Protein AF-0000000087533169 (afdb_homodimer)

Sequence (726 aa):
MKNVGFIIKKHLLTGISYMIPLIVASGICIALAQIFGGINVAENEGTLPYFLSQIGGWGMSLVVPLIAGAIAMSISDRPGLAPGLIIGFIANEIGTGFIGGIIGGFLVGYAVIFIKKYIRLPKSMEGLMPIMIIPVLATVICGLLMITLIGQPIAAFQNTTLNWLQSMEGGSNFILGSILGAMASFDFGGPVNKTMSLFADGLLVDGVYGPQAVKFIGSMVPPFGIALSFLFTRYKYTKMERETLKAAVPMGICMITEGVIPIAARDIIRVVASCSLGAAVGGGLSMSLGVGSTVPHGGLLVVPLMIHPLYFLMCLGIGSLVTGVTLSLWKPAIKAEEENMVEEEENDMEPELIDIEFKRGAQMKNVGFIIKKHLLTGISYMIPLIVASGICIALAQIFGGINVAENEGTLPYFLSQIGGWGMSLVVPLIAGAIAMSISDRPGLAPGLIIGFIANEIGTGFIGGIIGGFLVGYAVIFIKKYIRLPKSMEGLMPIMIIPVLATVICGLLMITLIGQPIAAFQNTTLNWLQSMEGGSNFILGSILGAMASFDFGGPVNKTMSLFADGLLVDGVYGPQAVKFIGSMVPPFGIALSFLFTRYKYTKMERETLKAAVPMGICMITEGVIPIAARDIIRVVASCSLGAAVGGGLSMSLGVGSTVPHGGLLVVPLMIHPLYFLMCLGIGSLVTGVTLSLWKPAIKAEEENMVEEEENDMEPELIDIEFKRGAQ

Secondary structure (DSSP, 8-state):
-HHHHHHHHHHHHHHHHHHHHHHHHHHHHHHHHHHHH-TTGGGSTTSHHHHHHHHHHHHHTTHHHHHHHHHHHHHH-GGGHHHHHHHHHHHHHTT-HHHHHHHHHHHHHHHHHHHHHH----GGGTTHIIIIIHHHHHHHHHHHHIIIIIHHHHHHHHHHHHHHHHH--HHHHHHHHHHHHHHHHSSTTSHHHHHHHHHHHHHHHTT--HHHHHHHHHHHHHHHHHHHHHHH-GGGS-HHHHHHHHHHHHHHHTT-GGGGHHHHHHSHHHHHHHHHHHHHHHHHHHHHTT-B-S-S--GGGGGGGSBSHHHHHHHHHHHHHHHHHHHHHHSPPPPHHHHHHHHHHHHH---------------/-HHHHHHHHHHHHHHHHHHHHHHHHHHHHHHHHHHHH-TTGGGSTTSHHHHHHHHHHHHHTTHHHHHHHHHHHHHH-GGGHHHHHHHHHHHHHTT-HHHHHHHHHHHHHHHHHHHHHH----GGGTTHIIIIIHHHHHHHHHHHHIIIIIHHHHHHHHHHHHHHHHH--HHHHHHHHHHHHHHHHHSTTSHHHHHHHHHHHHHHHTT--HHHHHHHHHHHHHHHHHHHHHHH-GGGS-HHHHHHHHHHHHHHHTT-GGGGHHHHHHSHHHHHHHHHHHHHHHHHHHHHTT-B-S-S--GGGGGGGSBSHHHHHHHHHHHHHHHHHHHHHHSPPPPHHHHHHHHHHHHH---------------

InterPro domains:
  IPR003352 Phosphotransferase system, EIIC [PF02378] (15-268)
  IPR006327 Phosphotransferase system, fructose IIC component [TIGR01427] (8-331)
  IPR013014 Phosphotransferase system, EIIC component, type 2 [PS51104] (8-338)
  IPR050864 Bacterial PTS System Sugar Transport Components [PTHR30505] (4-343)

Foldseek 3Di:
DVVVVVLLVVLQVQLCVQLQVLLQQLLLLLLVLCVVCNPVSCVDPPDPSNVSNVSSVVSLLQRLLSSLLSSLCSQANPLLNLLSSLQSNLLVVLQLANVSSSVLSVQLNVQLVVCVVPPDDPPVCVVCSSVPVSSPVSNVVSVCCCNPPVVPVSNVVNVVVVVVLVPDAAPSLLQVQLVLQLQCQQQQPDDSNVVSLSVQVRVLSVPNFLSLLLNLLSLQLLLLLQVLLCVVCVQLDAPVQVVLSVVQNVCSQFSRRCSCVVVCVVPVPQSNVLSSNLSSQLRSQSRNVVKGGSHNGGGNNCLVSIDPSVSSVVSSVSSSNSSSVSSNVPRDGDDPVVNVVVVVVVVPPPVPPPPPPPPPPDD/DVVVVVLLVVLQVQLCVQLQVLLQQLLLLLLVLCVVCNPVSCVDPPDPSNVSNVSSVVSLLQRLLSSLLSSLCSQANPLLNLLSSLQSNLLVVLQLANVSSSVLSVQLNVQLVVCVVPDDDPPVCVVCSSVPVSSPVSNVVSVCCCNPPVVPVSNVVNVVVVVVLVPDAAPSLLQVQLVLQLQCQQQQPDDSNVVSLSVQVRVLSVPNFLSLLLNLLSLQLLLLLQVLLCVVCVQLDAPVQVVLSVVQNVCSQFSRRCSCVVVCVVPVPQSSVLSSNLSSQLRSQSRNVPKGGSHNGGGNNCLVSIDPSVSSVVSSVSSSNSSSVSSNVVRDGDDPVVNVVVVVVVVPPPVPPPPPPPPPDPD

Radius of gyration: 31.09 Å; Cα contacts (8 Å, |Δi|>4): 1393; chains: 2; bounding box: 67×96×57 Å

pLDDT: mean 89.39, std 16.69, range [17.98, 98.81]

Nearest PDB structures (foldseek):
  9br2-assembly1_A  TM=1.717E-01  e=3.813E+00  Homo sapiens

Organism: NCBI:txid342944

Structure (mmCIF, N/CA/C/O backbone):
data_AF-0000000087533169-model_v1
#
loop_
_entity.id
_entity.type
_entity.pdbx_description
1 polymer 'PTS EIIC type-2 domain-containing protein'
#
loop_
_atom_site.group_PDB
_atom_site.id
_atom_site.type_symbol
_atom_site.label_atom_id
_atom_site.label_alt_id
_atom_site.label_comp_id
_atom_site.label_asym_id
_atom_site.label_entity_id
_atom_site.label_seq_id
_atom_site.pdbx_PDB_ins_code
_atom_site.Cartn_x
_atom_site.Cartn_y
_atom_site.Cartn_z
_atom_site.occupancy
_atom_site.B_iso_or_equiv
_atom_site.auth_seq_id
_atom_site.auth_comp_id
_atom_site.auth_asym_id
_atom_site.auth_atom_id
_atom_site.pdbx_PDB_model_num
ATOM 1 N N . MET A 1 1 ? 11.867 -1.819 -30.234 1 41.22 1 MET A N 1
ATOM 2 C CA . MET A 1 1 ? 10.672 -2.535 -29.812 1 41.22 1 MET A CA 1
ATOM 3 C C . MET A 1 1 ? 10.984 -3.494 -28.672 1 41.22 1 MET A C 1
ATOM 5 O O . MET A 1 1 ? 10.188 -3.635 -27.734 1 41.22 1 MET A O 1
ATOM 9 N N . LYS A 1 2 ? 12.328 -4.277 -28.766 1 52.81 2 LYS A N 1
ATOM 10 C CA . LYS A 1 2 ? 12.875 -5.246 -27.828 1 52.81 2 LYS A CA 1
ATOM 11 C C . LYS A 1 2 ? 13.102 -4.613 -26.453 1 52.81 2 LYS A C 1
ATOM 13 O O . LYS A 1 2 ? 12.828 -5.234 -25.422 1 52.81 2 LYS A O 1
ATOM 18 N N . ASN A 1 3 ? 13.195 -3.334 -26.469 1 73.75 3 ASN A N 1
ATOM 19 C CA . ASN A 1 3 ? 13.578 -2.568 -25.281 1 73.75 3 ASN A CA 1
ATOM 20 C C . ASN A 1 3 ? 12.359 -2.162 -24.453 1 73.75 3 ASN A C 1
ATOM 22 O O . ASN A 1 3 ? 12.383 -2.258 -23.234 1 73.75 3 ASN A O 1
ATOM 26 N N . VAL A 1 4 ? 11.25 -2 -25.234 1 77.88 4 VAL A N 1
ATOM 27 C CA . VAL A 1 4 ? 10.031 -1.586 -24.547 1 77.88 4 VAL A CA 1
ATOM 28 C C . VAL A 1 4 ? 9.422 -2.777 -23.812 1 77.88 4 VAL A C 1
ATOM 30 O O . VAL A 1 4 ? 8.969 -2.646 -22.672 1 77.88 4 VAL A O 1
ATOM 33 N N . GLY A 1 5 ? 9.539 -3.9 -24.484 1 81.06 5 GLY A N 1
ATOM 34 C CA . GLY A 1 5 ? 9.016 -5.113 -23.875 1 81.06 5 GLY A CA 1
ATOM 35 C C . GLY A 1 5 ? 9.734 -5.488 -22.594 1 81.06 5 GLY A C 1
ATOM 36 O O . GLY A 1 5 ? 9.102 -5.891 -21.609 1 81.06 5 GLY A O 1
ATOM 37 N N . PHE A 1 6 ? 10.992 -5.277 -22.703 1 82.44 6 PHE A N 1
ATOM 38 C CA . PHE A 1 6 ? 11.812 -5.582 -21.531 1 82.44 6 PHE A CA 1
ATOM 39 C C . PHE A 1 6 ? 11.5 -4.625 -20.391 1 82.44 6 PHE A C 1
ATOM 41 O O . PHE A 1 6 ? 11.422 -5.039 -19.234 1 82.44 6 PHE A O 1
ATOM 48 N N . ILE A 1 7 ? 11.273 -3.445 -20.734 1 88.06 7 ILE A N 1
ATOM 49 C CA . ILE A 1 7 ? 11 -2.422 -19.719 1 88.06 7 ILE A CA 1
ATOM 50 C C . ILE A 1 7 ? 9.633 -2.684 -19.094 1 88.06 7 ILE A C 1
ATOM 52 O O . ILE A 1 7 ? 9.492 -2.607 -17.859 1 88.06 7 ILE A O 1
ATOM 56 N N . ILE A 1 8 ? 8.695 -3.037 -19.844 1 90.88 8 ILE A N 1
ATOM 57 C CA . ILE A 1 8 ? 7.359 -3.344 -19.359 1 90.88 8 ILE A CA 1
ATOM 58 C C . ILE A 1 8 ? 7.41 -4.555 -18.438 1 90.88 8 ILE A C 1
ATOM 60 O O . ILE A 1 8 ? 6.797 -4.559 -17.359 1 90.88 8 ILE A O 1
ATOM 64 N N . LYS A 1 9 ? 8.141 -5.488 -18.891 1 88.44 9 LYS A N 1
ATOM 65 C CA . LYS A 1 9 ? 8.273 -6.707 -18.094 1 88.44 9 LYS A CA 1
ATOM 66 C C . LYS A 1 9 ? 8.891 -6.414 -16.734 1 88.44 9 LYS A C 1
ATOM 68 O O . LYS A 1 9 ? 8.453 -6.969 -15.719 1 88.44 9 LYS A O 1
ATOM 73 N N . LYS A 1 10 ? 9.82 -5.621 -16.734 1 92.12 10 LYS A N 1
ATOM 74 C CA . LYS A 1 10 ? 10.5 -5.277 -15.492 1 92.12 10 LYS A CA 1
ATOM 75 C C . LYS A 1 10 ? 9.531 -4.664 -14.484 1 92.12 10 LYS A C 1
ATOM 77 O O . LYS A 1 10 ? 9.516 -5.051 -13.312 1 92.12 10 LYS A O 1
ATOM 82 N N . HIS A 1 11 ? 8.773 -3.668 -14.914 1 95.19 11 HIS A N 1
ATOM 83 C CA . HIS A 1 11 ? 7.828 -2.99 -14.031 1 95.19 11 HIS A CA 1
ATOM 84 C C . HIS A 1 11 ? 6.719 -3.936 -13.586 1 95.19 11 HIS A C 1
ATOM 86 O O . HIS A 1 11 ? 6.27 -3.869 -12.438 1 95.19 11 HIS A O 1
ATOM 92 N N . LEU A 1 12 ? 6.34 -4.805 -14.461 1 92.5 12 LEU A N 1
ATOM 93 C CA . LEU A 1 12 ? 5.316 -5.793 -14.133 1 92.5 12 LEU A CA 1
ATOM 94 C C . LEU A 1 12 ? 5.828 -6.773 -13.086 1 92.5 12 LEU A C 1
ATOM 96 O O . LEU A 1 12 ? 5.109 -7.117 -12.141 1 92.5 12 LEU A O 1
ATOM 100 N N . LEU A 1 13 ? 7.043 -7.18 -13.273 1 89.56 13 LEU A N 1
ATOM 101 C CA . LEU A 1 13 ? 7.633 -8.125 -12.336 1 89.56 13 LEU A CA 1
ATOM 102 C C . LEU A 1 13 ? 7.785 -7.492 -10.953 1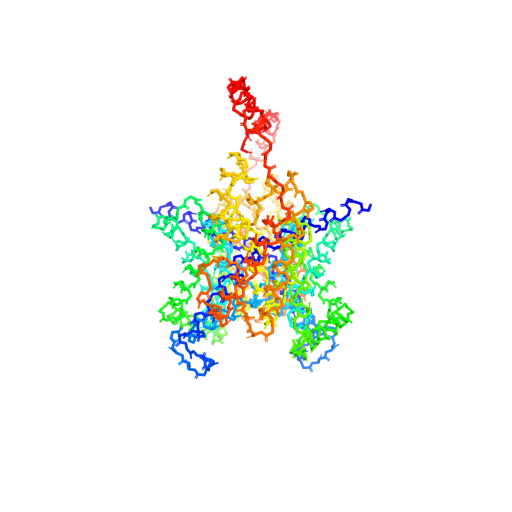 89.56 13 LEU A C 1
ATOM 104 O O . LEU A 1 13 ? 7.625 -8.172 -9.938 1 89.56 13 LEU A O 1
ATOM 108 N N . THR A 1 14 ? 8.031 -6.262 -10.93 1 92.19 14 THR A N 1
ATOM 109 C CA . THR A 1 14 ? 8.094 -5.551 -9.656 1 92.19 14 THR A CA 1
ATOM 110 C C . THR A 1 14 ? 6.73 -5.555 -8.969 1 92.19 14 THR A C 1
ATOM 112 O O . THR A 1 14 ? 6.637 -5.824 -7.766 1 92.19 14 THR A O 1
ATOM 115 N N . GLY A 1 15 ? 5.77 -5.258 -9.742 1 94.19 15 GLY A N 1
ATOM 116 C CA . GLY A 1 15 ? 4.422 -5.305 -9.195 1 94.19 15 GLY A CA 1
ATOM 117 C C . GLY A 1 15 ? 4.062 -6.652 -8.609 1 94.19 15 GLY A C 1
ATOM 118 O O . GLY A 1 15 ? 3.527 -6.73 -7.496 1 94.19 15 GLY A O 1
ATOM 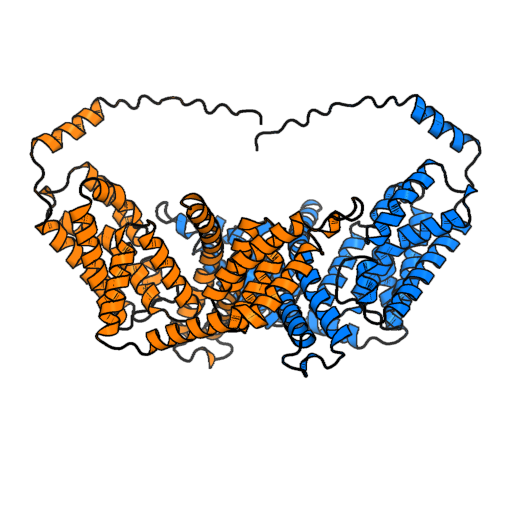119 N N . ILE A 1 16 ? 4.434 -7.648 -9.281 1 90.12 16 ILE A N 1
ATOM 120 C CA . ILE A 1 16 ? 4.109 -9.016 -8.875 1 90.12 16 ILE A CA 1
ATOM 121 C C . ILE A 1 16 ? 4.859 -9.359 -7.594 1 90.12 16 ILE A C 1
ATOM 123 O O . ILE A 1 16 ? 4.309 -10.008 -6.699 1 90.12 16 ILE A O 1
ATOM 127 N N . SER A 1 17 ? 6.07 -8.93 -7.508 1 91.19 17 SER A N 1
ATOM 128 C CA . SER A 1 17 ? 6.895 -9.234 -6.344 1 91.19 17 SER A CA 1
ATOM 129 C C . SER A 1 17 ? 6.293 -8.656 -5.07 1 91.19 17 SER A C 1
ATOM 131 O O . SER A 1 17 ? 6.406 -9.25 -3.996 1 91.19 17 SER A O 1
ATOM 133 N N . TYR A 1 18 ? 5.621 -7.543 -5.188 1 93.69 18 TYR A N 1
ATOM 134 C CA . TYR A 1 18 ? 5.004 -6.914 -4.023 1 93.69 18 TYR A CA 1
ATOM 135 C C . TYR A 1 18 ? 3.66 -7.559 -3.703 1 93.69 18 TYR A C 1
ATOM 137 O O . TYR A 1 18 ? 3.256 -7.617 -2.541 1 93.69 18 TYR A O 1
ATOM 145 N N . MET A 1 19 ? 3.031 -8.031 -4.688 1 94.12 19 MET A N 1
ATOM 146 C CA . MET A 1 19 ? 1.657 -8.5 -4.543 1 94.12 19 MET A CA 1
ATOM 147 C C . MET A 1 19 ? 1.624 -9.914 -3.975 1 94.12 19 MET A C 1
ATOM 149 O O . MET A 1 19 ? 0.698 -10.273 -3.244 1 94.12 19 MET A O 1
ATOM 153 N N . ILE A 1 20 ? 2.586 -10.734 -4.242 1 91.88 20 ILE A N 1
ATOM 154 C CA . ILE A 1 20 ? 2.551 -12.172 -3.984 1 91.88 20 ILE A CA 1
ATOM 155 C C . ILE A 1 20 ? 2.393 -12.422 -2.488 1 91.88 20 ILE A C 1
ATOM 157 O O . ILE A 1 20 ? 1.485 -13.148 -2.066 1 91.88 20 ILE A O 1
ATOM 161 N N . PRO A 1 21 ? 3.211 -11.781 -1.615 1 94.69 21 PRO A N 1
ATOM 162 C CA . PRO A 1 21 ? 3.023 -12.055 -0.188 1 94.69 21 PRO A CA 1
ATOM 163 C C . PRO A 1 21 ? 1.629 -11.672 0.306 1 94.69 21 PRO A C 1
ATOM 165 O O . PRO A 1 21 ? 1.073 -12.352 1.176 1 94.69 21 PRO A O 1
ATOM 168 N N . LEU A 1 22 ? 1.11 -10.648 -0.227 1 97.25 22 LEU A N 1
ATOM 169 C CA . LEU A 1 22 ? -0.207 -10.172 0.175 1 97.25 22 LEU A CA 1
ATOM 170 C C . LEU A 1 22 ? -1.297 -11.141 -0.258 1 97.25 22 LEU A C 1
ATOM 172 O O . LEU A 1 22 ? -2.201 -11.453 0.521 1 97.25 22 LEU A O 1
ATOM 176 N N . ILE A 1 23 ? -1.211 -11.562 -1.47 1 95.62 23 ILE A N 1
ATOM 177 C CA . ILE A 1 23 ? -2.229 -12.469 -1.986 1 95.62 23 ILE A CA 1
ATOM 178 C C . ILE A 1 23 ? -2.121 -13.82 -1.277 1 95.62 23 ILE A C 1
ATOM 180 O O . ILE A 1 23 ? -3.133 -14.484 -1.035 1 95.62 23 ILE A O 1
ATOM 184 N N . VAL A 1 24 ? -0.927 -14.297 -0.969 1 95 24 VAL A N 1
ATOM 185 C CA . VAL A 1 24 ? -0.722 -15.57 -0.288 1 95 24 VAL A CA 1
ATOM 186 C C . VAL A 1 24 ? -1.328 -15.508 1.112 1 95 24 VAL A C 1
ATOM 188 O O . VAL A 1 24 ? -2.084 -16.406 1.507 1 95 24 VAL A O 1
ATOM 191 N N . ALA A 1 25 ? -1.034 -14.445 1.835 1 96.94 25 ALA A N 1
ATOM 192 C CA . ALA A 1 25 ? -1.576 -14.289 3.182 1 96.94 25 ALA A CA 1
ATOM 193 C C . ALA A 1 25 ? -3.102 -14.242 3.156 1 96.94 25 ALA A C 1
ATOM 195 O O . ALA A 1 25 ? -3.762 -14.922 3.947 1 96.94 25 ALA A O 1
ATOM 196 N N . SER A 1 26 ? -3.629 -13.516 2.275 1 97 26 SER A N 1
ATOM 197 C CA . SER A 1 26 ? -5.074 -13.359 2.162 1 97 26 SER A CA 1
ATOM 198 C C . SER A 1 26 ? -5.738 -14.664 1.727 1 97 26 SER A C 1
ATOM 200 O O . SER A 1 26 ? -6.762 -15.062 2.289 1 97 26 SER A O 1
ATOM 202 N N . GLY A 1 27 ? -5.121 -15.273 0.719 1 94.81 27 GLY A N 1
ATOM 203 C CA . GLY A 1 27 ? -5.664 -16.516 0.191 1 94.81 27 GLY A CA 1
ATOM 204 C C . GLY A 1 27 ? -5.668 -17.641 1.203 1 94.81 27 GLY A C 1
ATOM 205 O O . GLY A 1 27 ? -6.629 -18.422 1.283 1 94.81 27 GLY A O 1
ATOM 206 N N . ILE A 1 28 ? -4.625 -17.766 1.944 1 95.44 28 ILE A N 1
ATOM 207 C CA . ILE A 1 28 ? -4.543 -18.812 2.947 1 95.44 28 ILE A CA 1
ATOM 208 C C . ILE A 1 28 ? -5.578 -18.562 4.043 1 95.44 28 ILE A C 1
ATOM 210 O O . ILE A 1 28 ? -6.207 -19.516 4.539 1 95.44 28 ILE A O 1
ATOM 214 N N . CYS A 1 29 ? -5.766 -17.328 4.438 1 96.19 29 CYS A N 1
ATOM 215 C CA . CYS A 1 29 ? -6.809 -17.016 5.41 1 96.19 29 CYS A CA 1
ATOM 216 C C . CYS A 1 29 ? -8.18 -17.453 4.906 1 96.19 29 CYS A C 1
ATOM 218 O O . CYS A 1 29 ? -8.953 -18.047 5.648 1 96.19 29 CYS A O 1
ATOM 220 N N . ILE A 1 30 ? -8.438 -17.172 3.68 1 93 30 ILE A N 1
ATOM 221 C CA . ILE A 1 30 ? -9.719 -17.547 3.084 1 93 30 ILE A CA 1
ATOM 222 C C . ILE A 1 30 ? -9.852 -19.062 3.055 1 93 30 ILE A C 1
ATOM 224 O O . ILE A 1 30 ? -10.906 -19.609 3.387 1 93 30 ILE A O 1
ATOM 228 N N . ALA A 1 31 ? -8.797 -19.75 2.664 1 92.62 31 ALA A N 1
ATOM 229 C CA . ALA A 1 31 ? -8.812 -21.203 2.594 1 92.62 31 ALA A CA 1
ATOM 230 C C . ALA A 1 31 ? -9.055 -21.812 3.971 1 92.62 31 ALA A C 1
ATOM 232 O O . ALA A 1 31 ? -9.875 -22.734 4.117 1 92.62 31 ALA A O 1
ATOM 233 N N . LEU A 1 32 ? -8.383 -21.297 4.957 1 93.25 32 LEU A N 1
ATOM 234 C CA . LEU A 1 32 ? -8.555 -21.812 6.312 1 93.25 32 LEU A CA 1
ATOM 235 C C . LEU A 1 32 ? -9.969 -21.547 6.82 1 93.25 32 LEU A C 1
ATOM 237 O O . LEU A 1 32 ? -10.547 -22.391 7.52 1 93.25 32 LEU A O 1
ATOM 241 N N . ALA A 1 33 ? -10.445 -20.406 6.484 1 94 33 ALA A N 1
ATOM 242 C CA . ALA A 1 33 ? -11.812 -20.078 6.875 1 94 33 ALA A CA 1
ATOM 243 C C . ALA A 1 33 ? -12.805 -21.062 6.281 1 94 33 ALA A C 1
ATOM 245 O O . ALA A 1 33 ? -13.742 -21.5 6.961 1 94 33 ALA A O 1
ATOM 246 N N . GLN A 1 34 ? -12.586 -21.422 5.066 1 88.5 34 GLN A N 1
ATOM 247 C CA . GLN A 1 34 ? -13.492 -22.328 4.383 1 88.5 34 GLN A CA 1
ATOM 248 C C . GLN A 1 34 ? -13.359 -23.75 4.93 1 88.5 34 GLN A C 1
ATOM 250 O O . GLN A 1 34 ? -14.352 -24.469 5.043 1 88.5 34 GLN A O 1
ATOM 255 N N . ILE A 1 35 ? -12.203 -24.188 5.246 1 89.81 35 ILE A N 1
ATOM 256 C CA . ILE A 1 35 ? -11.961 -25.531 5.738 1 89.81 35 ILE A CA 1
ATOM 257 C C . ILE A 1 35 ? -12.594 -25.703 7.117 1 89.81 35 ILE A C 1
ATOM 259 O O . ILE A 1 35 ? -13.266 -26.703 7.375 1 89.81 35 ILE A O 1
ATOM 263 N N . PHE A 1 36 ? -12.461 -24.688 7.934 1 90.94 36 PHE A N 1
ATOM 264 C CA . PHE A 1 36 ? -12.906 -24.812 9.312 1 90.94 36 PHE A CA 1
ATOM 265 C C . PHE A 1 36 ? -14.336 -24.328 9.477 1 90.94 36 PHE A C 1
ATOM 267 O O . PHE A 1 36 ? -15.047 -24.75 10.391 1 90.94 36 PHE A O 1
ATOM 274 N N . GLY A 1 37 ? -14.75 -23.422 8.594 1 90.12 37 GLY A N 1
ATOM 275 C CA . GLY A 1 37 ? -16.062 -22.812 8.766 1 90.12 37 GLY A CA 1
ATOM 276 C C . GLY A 1 37 ? -17.062 -23.281 7.719 1 90.12 37 GLY A C 1
ATOM 277 O O . GLY A 1 37 ? -18.266 -23.016 7.848 1 90.12 37 GLY A O 1
ATOM 278 N N . GLY A 1 38 ? -16.562 -23.938 6.68 1 84.06 38 GLY A N 1
ATOM 279 C CA . GLY A 1 38 ? -17.453 -24.375 5.621 1 84.06 38 GLY A CA 1
ATOM 280 C C . GLY A 1 38 ? -17.797 -23.281 4.625 1 84.06 38 GLY A C 1
ATOM 281 O O . GLY A 1 38 ? -17.203 -22.203 4.66 1 84.06 38 GLY A O 1
ATOM 282 N N . ILE A 1 39 ? -18.75 -23.578 3.754 1 78.12 39 ILE A N 1
ATOM 283 C CA . ILE A 1 39 ? -19.109 -22.688 2.662 1 78.12 39 ILE A CA 1
ATOM 284 C C . ILE A 1 39 ? -19.891 -21.484 3.213 1 78.12 39 ILE A C 1
ATOM 286 O O . ILE A 1 39 ? -19.859 -20.406 2.635 1 78.12 39 ILE A O 1
ATOM 290 N N . ASN A 1 40 ? -20.469 -21.688 4.383 1 83.88 40 ASN A N 1
ATOM 291 C CA . ASN A 1 40 ? -21.281 -20.609 4.953 1 83.88 40 ASN A CA 1
ATOM 292 C C . ASN A 1 40 ? -20.547 -19.891 6.082 1 83.88 40 ASN A C 1
ATOM 294 O O . ASN A 1 40 ? -21.172 -19.422 7.035 1 83.88 40 ASN A O 1
ATOM 298 N N . VAL A 1 41 ? -19.359 -19.844 5.977 1 87.56 41 VAL A N 1
ATOM 299 C CA . VAL A 1 41 ? -18.531 -19.266 7.027 1 87.56 41 VAL A CA 1
ATOM 300 C C . VAL A 1 41 ? -18.906 -17.812 7.254 1 87.56 41 VAL A C 1
ATOM 302 O O . VAL A 1 41 ? -18.859 -17.312 8.383 1 87.56 41 VAL A O 1
ATOM 305 N N . ALA A 1 42 ? -19.359 -17.109 6.258 1 82 42 ALA A N 1
ATOM 306 C CA . ALA A 1 42 ? -19.688 -15.695 6.336 1 82 42 ALA A CA 1
ATOM 307 C C . ALA A 1 42 ? -20.938 -15.469 7.195 1 82 42 ALA A C 1
ATOM 309 O O . ALA A 1 42 ? -21.156 -14.367 7.707 1 82 42 ALA A O 1
ATOM 310 N N . GLU A 1 43 ? -21.656 -16.531 7.398 1 85.56 43 GLU A N 1
ATOM 311 C CA . GLU A 1 43 ? -22.906 -16.422 8.148 1 85.56 43 GLU A CA 1
ATOM 312 C C . GLU A 1 43 ? -22.672 -16.656 9.633 1 85.56 43 GLU A C 1
ATOM 314 O O . GLU A 1 43 ? -23.531 -16.312 10.461 1 85.56 43 GLU A O 1
ATOM 319 N N . ASN A 1 44 ? -21.562 -17.234 9.977 1 88.69 44 ASN A N 1
ATOM 320 C CA . ASN A 1 44 ? -21.266 -17.516 11.383 1 88.69 44 ASN A CA 1
ATOM 321 C C . ASN A 1 44 ? -20.375 -16.453 11.992 1 88.69 44 ASN A C 1
ATOM 323 O O . ASN A 1 44 ? -19.203 -16.719 12.312 1 88.69 44 ASN A O 1
ATOM 327 N N . GLU A 1 45 ? -21.016 -15.375 12.25 1 89.69 45 GLU A N 1
ATOM 328 C CA . GLU A 1 45 ? -20.281 -14.211 12.734 1 89.69 45 GLU A CA 1
ATOM 329 C C . GLU A 1 45 ? -19.703 -14.469 14.125 1 89.69 45 GLU A C 1
ATOM 331 O O . GLU A 1 45 ? -20.328 -15.148 14.945 1 89.69 45 GLU A O 1
ATOM 336 N N . GLY A 1 46 ? -18.484 -14.008 14.352 1 90.19 46 GLY A N 1
ATOM 337 C CA . GLY A 1 46 ? -17.859 -14.07 15.672 1 90.19 46 GLY A CA 1
ATOM 338 C C . GLY A 1 46 ? -17.016 -15.305 15.875 1 90.19 46 GLY A C 1
ATOM 339 O O . GLY A 1 46 ? -16.328 -15.422 16.891 1 90.19 46 GLY A O 1
ATOM 340 N N . THR A 1 47 ? -17.094 -16.219 14.953 1 92.88 47 THR A N 1
ATOM 341 C CA . THR A 1 47 ? -16.281 -17.422 15.055 1 92.88 47 THR A CA 1
ATOM 342 C C . THR A 1 47 ? -14.891 -17.172 14.469 1 92.88 47 THR A C 1
ATOM 344 O O . THR A 1 47 ? -14.688 -16.219 13.727 1 92.88 47 THR A O 1
ATOM 347 N N . LEU A 1 48 ? -13.992 -18.016 14.844 1 94.81 48 LEU A N 1
ATOM 348 C CA . LEU A 1 48 ? -12.617 -17.891 14.367 1 94.81 48 LEU A CA 1
ATOM 349 C C . LEU A 1 48 ? -12.562 -18 12.844 1 94.81 48 LEU A C 1
ATOM 351 O O . LEU A 1 48 ? -11.914 -17.188 12.188 1 94.81 48 LEU A O 1
ATOM 355 N N . PRO A 1 49 ? -13.273 -18.969 12.234 1 94.88 49 PRO A N 1
ATOM 356 C CA . PRO A 1 49 ? -13.258 -19.031 10.773 1 94.88 49 PRO A CA 1
ATOM 357 C C . PRO A 1 49 ? -13.859 -17.781 10.125 1 94.88 49 PRO A C 1
ATOM 359 O O . PRO A 1 49 ? -13.406 -17.359 9.055 1 94.88 49 PRO A O 1
ATOM 362 N N . TYR A 1 50 ? -14.852 -17.266 10.742 1 95.31 50 TYR A N 1
ATOM 363 C CA . TYR A 1 50 ? -15.445 -16.031 10.242 1 95.31 50 TYR A CA 1
ATOM 364 C C . TYR A 1 50 ? -14.422 -14.898 10.227 1 95.31 50 TYR A C 1
ATOM 366 O O . TYR A 1 50 ? -14.305 -14.18 9.234 1 95.31 50 TYR A O 1
ATOM 374 N N . PHE A 1 51 ? -13.68 -14.781 11.344 1 96.38 51 PHE A N 1
ATOM 375 C CA . PHE A 1 51 ? -12.664 -13.742 11.406 1 96.38 51 PHE A CA 1
ATOM 376 C C . PHE A 1 51 ? -11.602 -13.961 10.336 1 96.38 51 PHE A C 1
ATOM 378 O O . PHE A 1 51 ? -11.148 -13 9.711 1 96.38 51 PHE A O 1
ATOM 385 N N . LEU A 1 52 ? -11.234 -15.148 10.117 1 96.69 52 LEU A N 1
ATOM 386 C CA . LEU A 1 52 ? -10.227 -15.453 9.102 1 96.69 52 LEU A CA 1
ATOM 387 C C . LEU A 1 52 ? -10.742 -15.102 7.707 1 96.69 52 LEU A C 1
ATOM 389 O O . LEU A 1 52 ? -9.984 -14.602 6.871 1 96.69 52 LEU A O 1
ATOM 393 N N . SER A 1 53 ? -12 -15.367 7.48 1 95.12 53 SER A N 1
ATOM 394 C CA . SER A 1 53 ? -12.609 -15.023 6.199 1 95.12 53 SER A CA 1
ATOM 395 C C . SER A 1 53 ? -12.594 -13.516 5.965 1 95.12 53 SER A C 1
ATOM 397 O O . SER A 1 53 ? -12.297 -13.062 4.863 1 95.12 53 SER A O 1
ATOM 399 N N . GLN A 1 54 ? -12.875 -12.805 7.02 1 95.69 54 GLN A N 1
ATOM 400 C CA . GLN A 1 54 ? -12.867 -11.352 6.914 1 95.69 54 GLN A CA 1
ATOM 401 C C . GLN A 1 54 ? -11.461 -10.828 6.656 1 95.69 54 GLN A C 1
ATOM 403 O O . GLN A 1 54 ? -11.258 -9.969 5.789 1 95.69 54 GLN A O 1
ATOM 408 N N . ILE A 1 55 ? -10.539 -11.375 7.379 1 97.25 55 ILE A N 1
ATOM 409 C CA . ILE A 1 55 ? -9.148 -10.969 7.23 1 97.25 55 ILE A CA 1
ATOM 410 C C . ILE A 1 55 ? -8.688 -11.219 5.797 1 97.25 55 ILE A C 1
ATOM 412 O O . ILE A 1 55 ? -8.094 -10.344 5.168 1 97.25 55 ILE A O 1
ATOM 416 N N . GLY A 1 56 ? -8.969 -12.383 5.328 1 96.25 56 GLY A N 1
ATOM 417 C CA . GLY A 1 56 ? -8.602 -12.719 3.961 1 96.25 56 GLY A CA 1
ATOM 418 C C . GLY A 1 56 ? -9.266 -11.828 2.928 1 96.25 56 GLY A C 1
ATOM 419 O O . GLY A 1 56 ? -8.617 -11.398 1.97 1 96.25 56 GLY A O 1
ATOM 420 N N . GLY A 1 57 ? -10.578 -11.602 3.105 1 94.31 57 GLY A N 1
ATOM 421 C CA . GLY A 1 57 ? -11.312 -10.742 2.186 1 94.31 57 GLY A CA 1
ATOM 422 C C . GLY A 1 57 ? -10.781 -9.32 2.141 1 94.31 57 GLY A C 1
ATOM 423 O O . GLY A 1 57 ? -10.609 -8.75 1.062 1 94.31 57 GLY A O 1
ATOM 424 N N . TRP A 1 58 ? -10.516 -8.773 3.307 1 96.06 58 TRP A N 1
ATOM 425 C CA . TRP A 1 58 ? -9.969 -7.422 3.387 1 96.06 58 TRP A CA 1
ATOM 426 C C . TRP A 1 58 ? -8.578 -7.359 2.762 1 96.06 58 TRP A C 1
ATOM 428 O O . TRP A 1 58 ? -8.25 -6.395 2.07 1 96.06 58 TRP A O 1
ATOM 438 N N . GLY A 1 59 ? -7.789 -8.352 2.982 1 97.06 59 GLY A N 1
ATOM 439 C CA . GLY A 1 59 ? -6.484 -8.422 2.344 1 97.06 59 GLY A CA 1
ATOM 440 C C . GLY A 1 59 ? -6.562 -8.477 0.83 1 97.06 59 GLY A C 1
ATOM 441 O O . GLY A 1 59 ? -5.789 -7.809 0.14 1 97.06 59 GLY A O 1
ATOM 442 N N . MET A 1 60 ? -7.461 -9.25 0.344 1 95.44 60 MET A N 1
ATOM 443 C CA . MET A 1 60 ? -7.609 -9.414 -1.1 1 95.44 60 MET A CA 1
ATOM 444 C C . MET A 1 60 ? -7.965 -8.086 -1.761 1 95.44 60 MET A C 1
ATOM 446 O O . MET A 1 60 ? -7.555 -7.82 -2.893 1 95.44 60 MET A O 1
ATOM 450 N N . SER A 1 61 ? -8.703 -7.25 -1.072 1 95.56 61 SER A N 1
ATOM 451 C CA . SER A 1 61 ? -9.125 -5.961 -1.61 1 95.56 61 SER A CA 1
ATOM 452 C C . SER A 1 61 ? -7.938 -5.027 -1.806 1 95.56 61 SER A C 1
ATOM 454 O O . SER A 1 61 ? -8.031 -4.039 -2.537 1 95.56 61 SER A O 1
ATOM 456 N N . LEU A 1 62 ? -6.812 -5.316 -1.194 1 97.88 62 LEU A N 1
ATOM 457 C CA . LEU A 1 62 ? -5.641 -4.453 -1.254 1 97.88 62 LEU A CA 1
ATOM 458 C C . LEU A 1 62 ? -4.676 -4.922 -2.338 1 97.88 62 LEU A C 1
ATOM 460 O O . LEU A 1 62 ? -3.719 -4.215 -2.67 1 97.88 62 LEU A O 1
ATOM 464 N N . VAL A 1 63 ? -4.93 -6.059 -2.947 1 97.25 63 VAL A N 1
ATOM 465 C CA . VAL A 1 63 ? -3.99 -6.664 -3.887 1 97.25 63 VAL A CA 1
ATOM 466 C C . VAL A 1 63 ? -3.863 -5.785 -5.129 1 97.25 63 VAL A C 1
ATOM 468 O O . VAL A 1 63 ? -2.752 -5.449 -5.547 1 97.25 63 VAL A O 1
ATOM 471 N N . VAL A 1 64 ? -4.957 -5.367 -5.68 1 97 64 VAL A N 1
ATOM 472 C CA . VAL A 1 64 ? -4.953 -4.594 -6.918 1 97 64 VAL A CA 1
ATOM 473 C C . VAL A 1 64 ? -4.344 -3.215 -6.66 1 97 64 VAL A C 1
ATOM 475 O O . VAL A 1 64 ? -3.482 -2.76 -7.422 1 97 64 VAL A O 1
ATOM 478 N N . PRO A 1 65 ? -4.723 -2.555 -5.559 1 98.31 65 PRO A N 1
ATOM 479 C CA . PRO A 1 65 ? -4.051 -1.293 -5.242 1 98.31 65 PRO A CA 1
ATOM 480 C C . PRO A 1 65 ? -2.537 -1.448 -5.098 1 98.31 65 PRO A C 1
ATOM 482 O O . PRO A 1 65 ? -1.778 -0.611 -5.594 1 98.31 65 PRO A O 1
ATOM 485 N N . LEU A 1 66 ? -2.131 -2.496 -4.477 1 98.06 66 LEU A N 1
ATOM 486 C CA . LEU A 1 66 ? -0.705 -2.668 -4.215 1 98.06 66 LEU A CA 1
ATOM 487 C C . LEU A 1 66 ? 0.061 -2.904 -5.516 1 98.06 66 LEU A C 1
ATOM 489 O O . LEU A 1 66 ? 1.146 -2.354 -5.707 1 98.06 66 LEU A O 1
ATOM 493 N N . ILE A 1 67 ? -0.446 -3.732 -6.406 1 96.94 67 ILE A N 1
ATOM 494 C CA . ILE A 1 67 ? 0.279 -3.984 -7.648 1 96.94 67 ILE A CA 1
ATOM 495 C C . ILE A 1 67 ? 0.325 -2.709 -8.484 1 96.94 67 ILE A C 1
ATOM 497 O O . ILE A 1 67 ? 1.348 -2.4 -9.102 1 96.94 67 ILE A O 1
ATOM 501 N N . ALA A 1 68 ? -0.769 -1.985 -8.562 1 98.38 68 ALA A N 1
ATOM 502 C CA . ALA A 1 68 ? -0.794 -0.724 -9.297 1 98.38 68 ALA A CA 1
ATOM 503 C C . ALA A 1 68 ? 0.222 0.263 -8.727 1 98.38 68 ALA A C 1
ATOM 505 O O . ALA A 1 68 ? 0.968 0.895 -9.477 1 98.38 68 ALA A O 1
ATOM 506 N N . GLY A 1 69 ? 0.204 0.407 -7.438 1 98.44 69 GLY A N 1
ATOM 507 C CA . GLY A 1 69 ? 1.163 1.29 -6.793 1 98.44 69 GLY A CA 1
ATOM 508 C C . GLY A 1 69 ? 2.604 0.889 -7.039 1 98.44 69 GLY A C 1
ATOM 509 O O . GLY A 1 69 ? 3.457 1.742 -7.293 1 98.44 69 GLY A O 1
ATOM 510 N N . ALA A 1 70 ? 2.879 -0.391 -6.953 1 97.75 70 ALA A N 1
ATOM 511 C CA . ALA A 1 70 ? 4.238 -0.896 -7.137 1 97.75 70 ALA A CA 1
ATOM 512 C C . ALA A 1 70 ? 4.715 -0.679 -8.57 1 97.75 70 ALA A C 1
ATOM 514 O O . ALA A 1 70 ? 5.875 -0.331 -8.797 1 97.75 70 ALA A O 1
ATOM 515 N N . ILE A 1 71 ? 3.875 -0.911 -9.5 1 98 71 ILE A N 1
ATOM 516 C CA . ILE A 1 71 ? 4.223 -0.676 -10.891 1 98 71 ILE A CA 1
ATOM 517 C C . ILE A 1 71 ? 4.508 0.808 -11.109 1 98 71 ILE A C 1
ATOM 519 O O . ILE A 1 71 ? 5.523 1.168 -11.719 1 98 71 ILE A O 1
ATOM 523 N N . ALA A 1 72 ? 3.627 1.633 -10.625 1 98.69 72 ALA A N 1
ATOM 524 C CA . ALA A 1 72 ? 3.809 3.074 -10.766 1 98.69 72 ALA A CA 1
ATOM 525 C C . ALA A 1 72 ? 5.117 3.529 -10.125 1 98.69 72 ALA A C 1
ATOM 527 O O . ALA A 1 72 ? 5.855 4.328 -10.711 1 98.69 72 ALA A O 1
ATOM 528 N N . MET A 1 73 ? 5.352 3.021 -8.984 1 97.62 73 MET A N 1
ATOM 529 C CA . MET A 1 73 ? 6.578 3.375 -8.281 1 97.62 73 MET A CA 1
ATOM 530 C C . MET A 1 73 ? 7.805 2.885 -9.039 1 97.62 73 MET A C 1
ATOM 532 O O . MET A 1 73 ? 8.844 3.553 -9.055 1 97.62 73 MET A O 1
ATOM 536 N N . SER A 1 74 ? 7.707 1.743 -9.594 1 97.25 74 SER A N 1
ATOM 537 C CA . SER A 1 74 ? 8.805 1.198 -10.391 1 97.25 74 SER A CA 1
ATOM 538 C C . SER A 1 74 ? 9.125 2.102 -11.578 1 97.25 74 SER A C 1
ATOM 540 O O . SER A 1 74 ? 10.289 2.217 -11.977 1 97.25 74 SER A O 1
ATOM 542 N N . ILE A 1 75 ? 8.234 2.746 -12.094 1 97.44 75 ILE A N 1
ATOM 543 C CA . ILE A 1 75 ? 8.391 3.578 -13.281 1 97.44 75 ILE A CA 1
ATOM 544 C C . ILE A 1 75 ? 8.844 4.98 -12.867 1 97.44 75 ILE A C 1
ATOM 546 O O . ILE A 1 75 ? 9.727 5.562 -13.5 1 97.44 75 ILE A O 1
ATOM 550 N N . SER A 1 76 ? 8.289 5.527 -11.805 1 97.38 76 SER A N 1
ATOM 551 C CA . SER A 1 76 ? 8.453 6.953 -11.531 1 97.38 76 SER A CA 1
ATOM 552 C C . SER A 1 76 ? 9.008 7.184 -10.133 1 97.38 76 SER A C 1
ATOM 554 O O . SER A 1 76 ? 8.969 8.305 -9.617 1 97.38 76 SER A O 1
ATOM 556 N N . ASP A 1 77 ? 9.398 6.16 -9.484 1 95.5 77 ASP A N 1
ATOM 557 C CA . ASP A 1 77 ? 9.969 6.23 -8.141 1 95.5 77 ASP A CA 1
ATOM 558 C C . ASP A 1 77 ? 8.883 6.512 -7.105 1 95.5 77 ASP A C 1
ATOM 560 O O . ASP A 1 77 ? 7.703 6.25 -7.344 1 95.5 77 ASP A O 1
ATOM 564 N N . ARG A 1 78 ? 9.195 6.957 -5.984 1 94.56 78 ARG A N 1
ATOM 565 C CA . ARG A 1 78 ? 8.344 7.039 -4.805 1 94.56 78 ARG A CA 1
ATOM 566 C C . ARG A 1 78 ? 7.121 7.906 -5.07 1 94.56 78 ARG A C 1
ATOM 568 O O . ARG A 1 78 ? 6.023 7.605 -4.594 1 94.56 78 ARG A O 1
ATOM 575 N N . PRO A 1 79 ? 7.215 8.938 -5.824 1 95.56 79 PRO A N 1
ATOM 576 C CA . PRO A 1 79 ? 6.055 9.805 -6.043 1 95.56 79 PRO A CA 1
ATOM 577 C C . PRO A 1 79 ? 4.91 9.086 -6.758 1 95.56 79 PRO A C 1
ATOM 579 O O . PRO A 1 79 ? 3.768 9.547 -6.719 1 95.56 79 PRO A O 1
ATOM 582 N N . GLY A 1 80 ? 5.207 8.008 -7.383 1 97.44 80 GLY A N 1
ATOM 583 C CA . GLY A 1 80 ? 4.184 7.273 -8.102 1 97.44 80 GLY A CA 1
ATOM 584 C C . GLY A 1 80 ? 3.367 6.355 -7.215 1 97.44 80 GLY A C 1
ATOM 585 O O . GLY A 1 80 ? 2.305 5.879 -7.613 1 97.44 80 GLY A O 1
ATOM 586 N N . LEU A 1 81 ? 3.773 6.16 -5.984 1 97.94 81 LEU A N 1
ATOM 587 C CA . LEU A 1 81 ? 3.162 5.164 -5.113 1 97.94 81 LEU A CA 1
ATOM 588 C C . LEU A 1 81 ? 1.75 5.582 -4.719 1 97.94 81 LEU A C 1
ATOM 590 O O . LEU A 1 81 ? 0.797 4.824 -4.914 1 97.94 81 LEU A O 1
ATOM 594 N N . ALA A 1 82 ? 1.587 6.773 -4.227 1 98 82 ALA A N 1
ATOM 595 C CA . ALA A 1 82 ? 0.305 7.219 -3.688 1 98 82 ALA A CA 1
ATOM 596 C C . ALA A 1 82 ? -0.769 7.238 -4.77 1 98 82 ALA A C 1
ATOM 598 O O . ALA A 1 82 ? -1.817 6.605 -4.625 1 98 82 ALA A O 1
ATOM 599 N N . PRO A 1 83 ? -0.486 7.93 -5.891 1 98.62 83 PRO A N 1
ATOM 600 C CA . PRO A 1 83 ? -1.518 7.887 -6.93 1 98.62 83 PRO A CA 1
ATOM 601 C C . PRO A 1 83 ? -1.747 6.48 -7.477 1 98.62 83 PRO A C 1
ATOM 603 O O . PRO A 1 83 ? -2.875 6.133 -7.836 1 98.62 83 PRO A O 1
ATOM 606 N N . GLY A 1 84 ? -0.697 5.688 -7.613 1 98.62 84 GLY A N 1
ATOM 607 C CA . GLY A 1 84 ? -0.845 4.316 -8.07 1 98.62 84 GLY A CA 1
ATOM 608 C C . GLY A 1 84 ? -1.775 3.494 -7.195 1 98.62 84 GLY A C 1
ATOM 609 O O . GLY A 1 84 ? -2.625 2.76 -7.707 1 98.62 84 GLY A O 1
ATOM 610 N N . LEU A 1 85 ? -1.608 3.639 -5.879 1 98.69 85 LEU A N 1
ATOM 611 C CA . LEU A 1 85 ? -2.473 2.938 -4.938 1 98.69 85 LEU A CA 1
ATOM 612 C C . LEU A 1 85 ? -3.928 3.352 -5.121 1 98.69 85 LEU A C 1
ATOM 614 O O . LEU A 1 85 ? -4.824 2.504 -5.125 1 98.69 85 LEU A O 1
ATOM 618 N N . ILE A 1 86 ? -4.168 4.621 -5.254 1 98.69 86 ILE A N 1
ATOM 619 C CA . ILE A 1 86 ? -5.523 5.141 -5.391 1 98.69 86 ILE A CA 1
ATOM 620 C C . ILE A 1 86 ? -6.152 4.609 -6.676 1 98.69 86 ILE A C 1
ATOM 622 O O . ILE A 1 86 ? -7.289 4.141 -6.672 1 98.69 86 ILE A O 1
ATOM 626 N N . ILE A 1 87 ? -5.398 4.66 -7.766 1 98.62 87 ILE A N 1
ATOM 627 C CA . ILE A 1 87 ? -5.922 4.227 -9.055 1 98.62 87 ILE A CA 1
ATOM 628 C C . ILE A 1 87 ? -6.176 2.723 -9.031 1 98.62 87 ILE A C 1
ATOM 630 O O . ILE A 1 87 ? -7.125 2.236 -9.648 1 98.62 87 ILE A O 1
ATOM 634 N N . GLY A 1 88 ? -5.297 1.962 -8.383 1 98.06 88 GLY A N 1
ATOM 635 C CA . GLY A 1 88 ? -5.559 0.543 -8.195 1 98.06 88 GLY A CA 1
ATOM 636 C C . GLY A 1 88 ? -6.855 0.268 -7.457 1 98.06 88 GLY A C 1
ATOM 637 O O . GLY A 1 88 ? -7.594 -0.652 -7.816 1 98.06 88 GLY A O 1
ATOM 638 N N . PHE A 1 89 ? -7.102 1.06 -6.43 1 98.19 89 PHE A N 1
ATOM 639 C CA . PHE A 1 89 ? -8.344 0.908 -5.688 1 98.19 89 PHE A CA 1
ATOM 640 C C . PHE A 1 89 ? -9.547 1.247 -6.566 1 98.19 89 PHE A C 1
ATOM 642 O O . PHE A 1 89 ? -10.586 0.584 -6.492 1 98.19 89 PHE A O 1
ATOM 649 N N . ILE A 1 90 ? -9.422 2.26 -7.367 1 97.88 90 ILE A N 1
ATOM 650 C CA . ILE A 1 90 ? -10.461 2.652 -8.312 1 97.88 90 ILE A CA 1
ATOM 651 C C . ILE A 1 90 ? -10.766 1.491 -9.258 1 97.88 90 ILE A C 1
ATOM 653 O O . ILE A 1 90 ? -11.93 1.218 -9.57 1 97.88 90 ILE A O 1
ATOM 657 N N . ALA A 1 91 ? -9.75 0.821 -9.703 1 96.88 91 ALA A N 1
ATOM 658 C CA . ALA A 1 91 ? -9.922 -0.314 -10.602 1 96.88 91 ALA A CA 1
ATOM 659 C C . ALA A 1 91 ? -10.859 -1.36 -10 1 96.88 91 ALA A C 1
ATOM 661 O O . ALA A 1 91 ? -11.703 -1.927 -10.695 1 96.88 91 ALA A O 1
ATOM 662 N N . ASN A 1 92 ? -10.68 -1.642 -8.703 1 94.75 92 ASN A N 1
ATOM 663 C CA . ASN A 1 92 ? -11.586 -2.557 -8.016 1 94.75 92 ASN A CA 1
ATOM 664 C C . ASN A 1 92 ? -13.023 -2.041 -8.031 1 94.75 92 ASN A C 1
ATOM 666 O O . ASN A 1 92 ? -13.953 -2.789 -8.336 1 94.75 92 ASN A O 1
ATOM 670 N N . GLU A 1 93 ? -13.133 -0.776 -7.734 1 94.62 93 GLU A N 1
ATOM 671 C CA . GLU A 1 93 ? -14.453 -0.188 -7.516 1 94.62 93 GLU A CA 1
ATOM 672 C C . GLU A 1 93 ? -15.234 -0.091 -8.82 1 94.62 93 GLU A C 1
ATOM 674 O O . GLU A 1 93 ? -16.469 -0.204 -8.828 1 94.62 93 GLU A O 1
ATOM 679 N N . ILE A 1 94 ? -14.57 0.093 -9.914 1 94.19 94 ILE A N 1
ATOM 680 C CA . ILE A 1 94 ? -15.281 0.27 -11.172 1 94.19 94 ILE A CA 1
ATOM 681 C C . ILE A 1 94 ? -15.344 -1.062 -11.922 1 94.19 94 ILE A C 1
ATOM 683 O O . ILE A 1 94 ? -15.75 -1.108 -13.086 1 94.19 94 ILE A O 1
ATOM 687 N N . GLY A 1 95 ? -14.828 -2.129 -11.359 1 92.19 95 GLY A N 1
ATOM 688 C CA . GLY A 1 95 ? -15.039 -3.475 -11.867 1 92.19 95 GLY A CA 1
ATOM 689 C C . GLY A 1 95 ? -14.016 -3.883 -12.914 1 92.19 95 GLY A C 1
ATOM 690 O O . GLY A 1 95 ? -14.234 -4.828 -13.672 1 92.19 95 GLY A O 1
ATOM 691 N N . THR A 1 96 ? -12.922 -3.123 -13 1 93.5 96 THR A N 1
ATOM 692 C CA . THR A 1 96 ? -11.891 -3.494 -13.969 1 93.5 96 THR A CA 1
ATOM 693 C C . THR A 1 96 ? -10.93 -4.516 -13.375 1 93.5 96 THR A C 1
ATOM 695 O O . THR A 1 96 ? -10.164 -5.156 -14.102 1 93.5 96 THR A O 1
ATOM 698 N N . GLY A 1 97 ? -10.867 -4.574 -12.109 1 90.5 97 GLY A N 1
ATOM 699 C CA . GLY A 1 97 ? -10.133 -5.621 -11.414 1 90.5 97 GLY A CA 1
ATOM 700 C C . GLY A 1 97 ? -8.641 -5.562 -11.664 1 90.5 97 GLY A C 1
ATOM 701 O O . GLY A 1 97 ? -8.047 -4.48 -11.664 1 90.5 97 GLY A O 1
ATOM 702 N N . PHE A 1 98 ? -8.07 -6.746 -11.75 1 92.81 98 PHE A N 1
ATOM 703 C CA . PHE A 1 98 ? -6.629 -6.938 -11.852 1 92.81 98 PHE A CA 1
ATOM 704 C C . PHE A 1 98 ? -6.086 -6.277 -13.109 1 92.81 98 PHE A C 1
ATOM 706 O O . PHE A 1 98 ? -5.062 -5.59 -13.07 1 92.81 98 PHE A O 1
ATOM 713 N N . ILE A 1 99 ? -6.738 -6.461 -14.219 1 92.56 99 ILE A N 1
ATOM 714 C CA . ILE A 1 99 ? -6.309 -5.883 -15.484 1 92.56 99 ILE A CA 1
ATOM 715 C C . ILE A 1 99 ? -6.305 -4.359 -15.375 1 92.56 99 ILE A C 1
ATOM 717 O O . ILE A 1 99 ? -5.352 -3.703 -15.812 1 92.56 99 ILE A O 1
ATOM 721 N N . GLY A 1 100 ? -7.379 -3.859 -14.836 1 94.88 100 GLY A N 1
ATOM 722 C CA . GLY A 1 100 ? -7.426 -2.424 -14.609 1 94.88 100 GLY A CA 1
ATOM 723 C C . GLY A 1 100 ? -6.312 -1.925 -13.711 1 94.88 100 GLY A C 1
ATOM 724 O O . GLY A 1 100 ? -5.789 -0.828 -13.914 1 94.88 100 GLY A O 1
ATOM 725 N N . GLY A 1 101 ? -5.984 -2.713 -12.703 1 96.44 101 GLY A N 1
ATOM 726 C CA . GLY A 1 101 ? -4.883 -2.359 -11.82 1 96.44 101 GLY A CA 1
ATOM 727 C C . GLY A 1 101 ? -3.553 -2.256 -12.547 1 96.44 101 GLY A C 1
ATOM 728 O O . GLY A 1 101 ? -2.791 -1.312 -12.328 1 96.44 101 GLY A O 1
ATOM 729 N N . ILE A 1 102 ? -3.289 -3.193 -13.406 1 95.56 102 ILE A N 1
ATOM 730 C CA . ILE A 1 102 ? -2.041 -3.203 -14.164 1 95.56 102 ILE A CA 1
ATOM 731 C C . ILE A 1 102 ? -1.986 -1.989 -15.086 1 95.56 102 ILE A C 1
ATOM 733 O O . ILE A 1 102 ? -1.022 -1.221 -15.062 1 95.56 102 ILE A O 1
ATOM 737 N N . ILE A 1 103 ? -3.014 -1.797 -15.844 1 96.56 103 ILE A N 1
ATOM 738 C CA . ILE A 1 103 ? -3.072 -0.674 -16.781 1 96.56 103 ILE A CA 1
ATOM 739 C C . ILE A 1 103 ? -3.012 0.641 -16 1 96.56 103 ILE A C 1
ATOM 741 O O . ILE A 1 103 ? -2.324 1.579 -16.406 1 96.56 103 ILE A O 1
ATOM 745 N N . GLY A 1 104 ? -3.752 0.69 -14.922 1 97.81 104 GLY A N 1
ATOM 746 C CA . GLY A 1 104 ? -3.73 1.873 -14.078 1 97.81 104 GLY A CA 1
ATOM 747 C C . GLY A 1 104 ? -2.348 2.195 -13.539 1 97.81 104 GLY A C 1
ATOM 748 O O . GLY A 1 104 ? -1.958 3.363 -13.477 1 97.81 104 GLY A O 1
ATOM 749 N N . GLY A 1 105 ? -1.59 1.168 -13.102 1 98.25 105 GLY A N 1
ATOM 750 C CA . GLY A 1 105 ? -0.228 1.379 -12.633 1 98.25 105 GLY A CA 1
ATOM 751 C C . GLY A 1 105 ? 0.677 1.979 -13.695 1 98.25 105 GLY A C 1
ATOM 752 O O . GLY A 1 105 ? 1.432 2.912 -13.414 1 98.25 105 GLY A O 1
ATOM 753 N N . PHE A 1 106 ? 0.621 1.45 -14.875 1 98.06 106 PHE A N 1
ATOM 754 C CA . PHE A 1 106 ? 1.415 1.986 -15.977 1 98.06 106 PHE A CA 1
ATOM 755 C C . PHE A 1 106 ? 0.979 3.406 -16.312 1 98.06 106 PHE A C 1
ATOM 757 O O . PHE A 1 106 ? 1.815 4.273 -16.578 1 98.06 106 PHE A O 1
ATOM 764 N N . LEU A 1 107 ? -0.321 3.652 -16.359 1 98.25 107 LEU A N 1
ATOM 765 C CA . LEU A 1 107 ? -0.861 4.977 -16.641 1 98.25 107 LEU A CA 1
ATOM 766 C C . LEU A 1 107 ? -0.319 6.004 -15.648 1 98.25 107 LEU A C 1
ATOM 768 O O . LEU A 1 107 ? 0.147 7.074 -16.047 1 98.25 107 LEU A O 1
ATOM 772 N N . VAL A 1 108 ? -0.376 5.723 -14.375 1 98.69 108 VAL A N 1
ATOM 773 C CA . VAL A 1 108 ? 0.086 6.633 -13.336 1 98.69 108 VAL A CA 1
ATOM 774 C C . VAL A 1 108 ? 1.593 6.848 -13.461 1 98.69 108 VAL A C 1
ATOM 776 O O . VAL A 1 108 ? 2.078 7.973 -13.352 1 98.69 108 VAL A O 1
ATOM 779 N N . GLY A 1 109 ? 2.35 5.715 -13.641 1 98.38 109 GLY A N 1
ATOM 780 C CA . GLY A 1 109 ? 3.793 5.836 -13.789 1 98.38 109 GLY A CA 1
ATOM 781 C C . GLY A 1 109 ? 4.203 6.824 -14.859 1 98.38 109 GLY A C 1
ATOM 782 O O . GLY A 1 109 ? 5.02 7.715 -14.609 1 98.38 109 GLY A O 1
ATOM 783 N N . TYR A 1 110 ? 3.629 6.75 -15.984 1 97.88 110 TYR A N 1
ATOM 784 C CA . TYR A 1 110 ? 3.994 7.621 -17.094 1 97.88 110 TYR A CA 1
ATOM 785 C C . TYR A 1 110 ? 3.408 9.016 -16.906 1 97.88 110 TYR A C 1
ATOM 787 O O . TYR A 1 110 ? 4.004 10.008 -17.328 1 97.88 110 TYR A O 1
ATOM 795 N N . ALA A 1 111 ? 2.252 9.102 -16.281 1 98.25 111 ALA A N 1
ATOM 796 C CA . ALA A 1 111 ? 1.7 10.414 -15.945 1 98.25 111 ALA A CA 1
ATOM 797 C C . ALA A 1 111 ? 2.637 11.195 -15.031 1 98.25 111 ALA A C 1
ATOM 799 O O . ALA A 1 111 ? 2.826 12.398 -15.195 1 98.25 111 ALA A O 1
ATOM 800 N N . VAL A 1 112 ? 3.131 10.531 -14.062 1 98.19 112 VAL A N 1
ATOM 801 C CA . VAL A 1 112 ? 4.043 11.172 -13.125 1 98.19 112 VAL A CA 1
ATOM 802 C C . VAL A 1 112 ? 5.281 11.672 -13.859 1 98.19 112 VAL A C 1
ATOM 804 O O . VAL A 1 112 ? 5.75 12.789 -13.609 1 98.19 112 VAL A O 1
ATOM 807 N N . ILE A 1 113 ? 5.82 10.859 -14.766 1 97.25 113 ILE A N 1
ATOM 808 C CA . ILE A 1 113 ? 6.973 11.273 -15.555 1 97.25 113 ILE A CA 1
ATOM 809 C C . ILE A 1 113 ? 6.621 12.516 -16.375 1 97.25 113 ILE A C 1
ATOM 811 O O . ILE A 1 113 ? 7.426 13.438 -16.484 1 97.25 113 ILE A O 1
ATOM 815 N N . PHE A 1 114 ? 5.457 12.5 -16.922 1 97.69 114 PHE A N 1
ATOM 816 C CA . PHE A 1 114 ? 4.98 13.625 -17.719 1 97.69 114 PHE A CA 1
ATOM 817 C C . PHE A 1 114 ? 4.879 14.883 -16.859 1 97.69 114 PHE A C 1
ATOM 819 O O . PHE A 1 114 ? 5.293 15.969 -17.281 1 97.69 114 PHE A O 1
ATOM 826 N N . ILE A 1 115 ? 4.352 14.797 -15.688 1 97.31 115 ILE A N 1
ATOM 827 C CA . ILE A 1 115 ? 4.188 15.93 -14.781 1 97.31 115 ILE A CA 1
ATOM 828 C C . ILE A 1 115 ? 5.555 16.469 -14.375 1 97.31 115 ILE A C 1
ATOM 830 O O . ILE A 1 115 ? 5.777 17.688 -14.375 1 97.31 115 ILE A O 1
ATOM 834 N N . LYS A 1 116 ? 6.457 15.609 -14.062 1 95.19 116 LYS A N 1
ATOM 835 C CA . LYS A 1 116 ? 7.809 16 -13.68 1 95.19 116 LYS A CA 1
ATOM 836 C C . LYS A 1 116 ? 8.5 16.766 -14.805 1 95.19 116 LYS A C 1
ATOM 838 O O . LYS A 1 116 ? 9.281 17.688 -14.562 1 95.19 116 LYS A O 1
ATOM 843 N N . LYS A 1 117 ? 8.211 16.375 -15.969 1 95.06 117 LYS A N 1
ATOM 844 C CA . LYS A 1 117 ? 8.867 16.953 -17.141 1 95.06 117 LYS A CA 1
ATOM 845 C C . LYS A 1 117 ? 8.297 18.328 -17.469 1 95.06 117 LYS A C 1
ATOM 847 O O . LYS A 1 117 ? 9.039 19.234 -17.844 1 95.06 117 LYS A O 1
ATOM 852 N N . TYR A 1 118 ? 7.027 18.531 -17.266 1 95.81 118 TYR A N 1
ATOM 853 C CA . TYR A 1 118 ? 6.395 19.719 -17.828 1 95.81 118 TYR A CA 1
ATOM 854 C C . TYR A 1 118 ? 6.039 20.719 -16.734 1 95.81 118 TYR A C 1
ATOM 856 O O . TYR A 1 118 ? 5.773 21.891 -17.016 1 95.81 118 TYR A O 1
ATOM 864 N N . ILE A 1 119 ? 5.906 20.266 -15.57 1 94.62 119 ILE A N 1
ATOM 865 C CA . ILE A 1 119 ? 5.586 21.172 -14.484 1 94.62 119 ILE A CA 1
ATOM 866 C C . ILE A 1 119 ? 6.852 21.516 -13.703 1 94.62 119 ILE A C 1
ATOM 868 O O . ILE A 1 119 ? 7.527 20.609 -13.188 1 94.62 119 ILE A O 1
ATOM 872 N N . ARG A 1 120 ? 7.211 22.781 -13.672 1 91.69 120 ARG A N 1
ATOM 873 C CA . ARG A 1 120 ? 8.367 23.266 -12.922 1 91.69 120 ARG A CA 1
ATOM 874 C C . ARG A 1 120 ? 7.949 24.25 -11.836 1 91.69 120 ARG A C 1
ATOM 876 O O . ARG A 1 120 ? 7.082 25.094 -12.062 1 91.69 120 ARG A O 1
ATOM 883 N N . LEU A 1 121 ? 8.359 23.984 -10.656 1 87.69 121 LEU A N 1
ATOM 884 C CA . LEU A 1 121 ? 8.094 24.875 -9.531 1 87.69 121 LEU A CA 1
ATOM 885 C C . LEU A 1 121 ? 9.336 25.703 -9.188 1 87.69 121 LEU A C 1
ATOM 887 O O . LEU A 1 121 ? 10.461 25.25 -9.43 1 87.69 121 LEU A O 1
ATOM 891 N N . PRO A 1 122 ? 9.062 26.938 -8.641 1 85.94 122 PRO A N 1
ATOM 892 C CA . PRO A 1 122 ? 10.211 27.703 -8.117 1 85.94 122 PRO A CA 1
ATOM 893 C C . PRO A 1 122 ? 10.977 26.938 -7.043 1 85.94 122 PRO A C 1
ATOM 895 O O . PRO A 1 122 ? 10.43 26.016 -6.422 1 85.94 122 PRO A O 1
ATOM 898 N N . LYS A 1 123 ? 12.172 27.297 -6.828 1 83 123 LYS A N 1
ATOM 899 C CA . LYS A 1 123 ? 13.07 26.609 -5.902 1 83 123 LYS A CA 1
ATOM 900 C C . LYS A 1 123 ? 12.469 26.547 -4.496 1 83 123 LYS A C 1
ATOM 902 O O . LYS A 1 123 ? 12.602 25.547 -3.799 1 83 123 LYS A O 1
ATOM 907 N N . SER A 1 124 ? 11.758 27.594 -4.152 1 77.69 124 SER A N 1
ATOM 908 C CA . SER A 1 124 ? 11.195 27.688 -2.811 1 77.69 124 SER A CA 1
ATOM 909 C C . SER A 1 124 ? 10.039 26.719 -2.619 1 77.69 124 SER A C 1
ATOM 911 O O . SER A 1 124 ? 9.672 26.391 -1.487 1 77.69 124 SER A O 1
ATOM 913 N N . MET A 1 125 ? 9.523 26.156 -3.721 1 85.44 125 MET A N 1
ATOM 914 C CA . MET A 1 125 ? 8.336 25.297 -3.629 1 85.44 125 MET A CA 1
ATOM 915 C C . MET A 1 125 ? 8.648 23.891 -4.121 1 85.44 125 MET A C 1
ATOM 917 O O . MET A 1 125 ? 7.738 23.078 -4.32 1 85.44 125 MET A O 1
ATOM 921 N N . GLU A 1 126 ? 9.875 23.594 -4.316 1 85.69 126 GLU A N 1
ATOM 922 C CA . GLU A 1 126 ? 10.281 22.312 -4.879 1 85.69 126 GLU A CA 1
ATOM 923 C C . GLU A 1 126 ? 9.844 21.156 -3.988 1 85.69 126 GLU A C 1
ATOM 925 O O . GLU A 1 126 ? 9.562 20.062 -4.477 1 85.69 126 GLU A O 1
ATOM 930 N N . GLY A 1 127 ? 9.789 21.391 -2.699 1 83.5 127 GLY A N 1
ATOM 931 C CA . GLY A 1 127 ? 9.352 20.375 -1.764 1 83.5 127 GLY A CA 1
ATOM 932 C C . GLY A 1 127 ? 7.898 19.969 -1.954 1 83.5 127 GLY A C 1
ATOM 933 O O . GLY A 1 127 ? 7.496 18.875 -1.573 1 83.5 127 GLY A O 1
ATOM 934 N N . LEU A 1 128 ? 7.168 20.781 -2.619 1 88.56 128 LEU A N 1
ATOM 935 C CA . LEU A 1 128 ? 5.75 20.531 -2.826 1 88.56 128 LEU A CA 1
ATOM 936 C C . LEU A 1 128 ? 5.535 19.594 -4.004 1 88.56 128 LEU A C 1
ATOM 938 O O . LEU A 1 128 ? 4.453 19.016 -4.156 1 88.56 128 LEU A O 1
ATOM 942 N N . MET A 1 129 ? 6.523 19.453 -4.84 1 91.88 129 MET A N 1
ATOM 943 C CA . MET A 1 129 ? 6.371 18.672 -6.059 1 91.88 129 MET A CA 1
ATOM 944 C C . MET A 1 129 ? 6.02 17.219 -5.727 1 91.88 129 MET A C 1
ATOM 946 O O . MET A 1 129 ? 4.949 16.734 -6.094 1 91.88 129 MET A O 1
ATOM 950 N N . PRO A 1 130 ? 6.824 16.516 -4.93 1 91.38 130 PRO A N 1
ATOM 951 C CA . PRO A 1 130 ? 6.512 15.117 -4.664 1 91.38 130 PRO A CA 1
ATOM 952 C C . PRO A 1 130 ? 5.422 14.945 -3.607 1 91.38 130 PRO A C 1
ATOM 954 O O . PRO A 1 130 ? 4.793 13.883 -3.533 1 91.38 130 PRO A O 1
ATOM 957 N N . ILE A 1 131 ? 5.211 15.969 -2.836 1 89.69 131 ILE A N 1
ATOM 958 C CA . ILE A 1 131 ? 4.324 15.844 -1.684 1 89.69 131 ILE A CA 1
ATOM 959 C C . ILE A 1 131 ? 2.895 16.188 -2.094 1 89.69 131 ILE A C 1
ATOM 961 O O . ILE A 1 131 ? 1.936 15.617 -1.577 1 89.69 131 ILE A O 1
ATOM 965 N N . MET A 1 132 ? 2.789 17.062 -3.037 1 92.62 132 MET A N 1
ATOM 966 C CA . MET A 1 132 ? 1.441 17.562 -3.291 1 92.62 132 MET A CA 1
ATOM 967 C C . MET A 1 132 ? 1.153 17.625 -4.785 1 92.62 132 MET A C 1
ATOM 969 O O . MET A 1 132 ? 0.186 17.016 -5.258 1 92.62 132 MET A O 1
ATOM 973 N N . ILE A 1 133 ? 2 18.234 -5.539 1 94.31 133 ILE A N 1
ATOM 974 C CA . ILE A 1 133 ? 1.69 18.531 -6.934 1 94.31 133 ILE A CA 1
ATOM 975 C C . ILE A 1 133 ? 1.532 17.219 -7.715 1 94.31 133 ILE A C 1
ATOM 977 O O . ILE A 1 133 ? 0.496 16.984 -8.336 1 94.31 133 ILE A O 1
ATOM 981 N N . ILE A 1 134 ? 2.516 16.375 -7.641 1 96.5 134 ILE A N 1
ATOM 982 C CA . ILE A 1 134 ? 2.51 15.141 -8.406 1 96.5 134 ILE A CA 1
ATOM 983 C C . ILE A 1 134 ? 1.367 14.242 -7.934 1 96.5 134 ILE A C 1
ATOM 985 O O . ILE A 1 134 ? 0.544 13.797 -8.734 1 96.5 134 ILE A O 1
ATOM 989 N N . PRO A 1 135 ? 1.254 13.984 -6.656 1 96.88 135 PRO A N 1
ATOM 990 C CA . PRO A 1 135 ? 0.18 13.094 -6.215 1 96.88 135 PRO A CA 1
ATOM 991 C C . PRO A 1 135 ? -1.208 13.609 -6.586 1 96.88 135 PRO A C 1
ATOM 993 O O . PRO A 1 135 ? -2.068 12.836 -7.008 1 96.88 135 PRO A O 1
ATOM 996 N N . VAL A 1 136 ? -1.383 14.891 -6.48 1 96.94 136 VAL A N 1
ATOM 997 C CA . VAL A 1 136 ? -2.701 15.453 -6.742 1 96.94 136 VAL A CA 1
ATOM 998 C C . VAL A 1 136 ? -2.998 15.398 -8.242 1 96.94 136 VAL A C 1
ATOM 1000 O O . VAL A 1 136 ? -4.039 14.883 -8.656 1 96.94 136 VAL A O 1
ATOM 1003 N N . LEU A 1 137 ? -2.125 15.875 -9.023 1 98 137 LEU A N 1
ATOM 1004 C CA . LEU A 1 137 ? -2.361 15.938 -10.461 1 98 137 LEU A CA 1
ATOM 1005 C C . LEU A 1 137 ? -2.467 14.539 -11.055 1 98 137 LEU A C 1
ATOM 1007 O O . LEU A 1 137 ? -3.344 14.273 -11.883 1 98 137 LEU A O 1
ATOM 1011 N N . ALA A 1 138 ? -1.562 13.672 -10.656 1 98.5 138 ALA A N 1
ATOM 1012 C CA . ALA A 1 138 ? -1.596 12.305 -11.18 1 98.5 138 ALA A CA 1
ATOM 1013 C C . ALA A 1 138 ? -2.893 11.602 -10.789 1 98.5 138 ALA A C 1
ATOM 1015 O O . ALA A 1 138 ? -3.5 10.906 -11.602 1 98.5 138 ALA A O 1
ATOM 1016 N N . THR A 1 139 ? -3.297 11.75 -9.531 1 98.56 139 THR A N 1
ATOM 1017 C CA . THR A 1 139 ? -4.512 11.109 -9.039 1 98.56 139 THR A CA 1
ATOM 1018 C C . THR A 1 139 ? -5.738 11.641 -9.781 1 98.56 139 THR A C 1
ATOM 1020 O O . THR A 1 139 ? -6.59 10.867 -10.219 1 98.56 139 THR A O 1
ATOM 1023 N N . VAL A 1 140 ? -5.812 12.938 -9.93 1 98 140 VAL A N 1
ATOM 1024 C CA . VAL A 1 140 ? -6.977 13.562 -10.547 1 98 140 VAL A CA 1
ATOM 1025 C C . VAL A 1 140 ? -7.031 13.188 -12.031 1 98 140 VAL A C 1
ATOM 1027 O O . VAL A 1 140 ? -8.07 12.734 -12.523 1 98 140 VAL A O 1
ATOM 1030 N N . ILE A 1 141 ? -5.961 13.336 -12.758 1 97.94 141 ILE A N 1
ATOM 1031 C CA . ILE A 1 141 ? -5.93 13.086 -14.195 1 97.94 141 ILE A CA 1
ATOM 1032 C C . ILE A 1 141 ? -6.18 11.602 -14.469 1 97.94 141 ILE A C 1
ATOM 1034 O O . ILE A 1 141 ? -7.078 11.25 -15.234 1 97.94 141 ILE A O 1
ATOM 1038 N N . CYS A 1 142 ? -5.434 10.727 -13.828 1 98.44 142 CYS A N 1
ATOM 1039 C CA . CYS A 1 142 ? -5.539 9.297 -14.102 1 98.44 142 CYS A CA 1
ATOM 1040 C C . CYS A 1 142 ? -6.836 8.727 -13.531 1 98.44 142 CYS A C 1
ATOM 1042 O O . CYS A 1 142 ? -7.426 7.816 -14.109 1 98.44 142 CYS A O 1
ATOM 1044 N N . GLY A 1 143 ? -7.242 9.266 -12.336 1 98.19 143 GLY A N 1
ATOM 1045 C CA . GLY A 1 143 ? -8.5 8.82 -11.773 1 98.19 143 GLY A CA 1
ATOM 1046 C C . GLY A 1 143 ? -9.695 9.125 -12.656 1 98.19 143 GLY A C 1
ATOM 1047 O O . GLY A 1 143 ? -10.523 8.25 -12.914 1 98.19 143 GLY A O 1
ATOM 1048 N N . LEU A 1 144 ? -9.758 10.344 -13.125 1 97.62 144 LEU A N 1
ATOM 1049 C CA . LEU A 1 144 ? -10.859 10.734 -14 1 97.62 144 LEU A CA 1
ATOM 1050 C C . LEU A 1 144 ? -10.805 9.969 -15.32 1 97.62 144 LEU A C 1
ATOM 1052 O O . LEU A 1 144 ? -11.836 9.555 -15.844 1 97.62 144 LEU A O 1
ATOM 1056 N N . LEU A 1 145 ? -9.617 9.773 -15.883 1 97.5 145 LEU A N 1
ATOM 1057 C CA . LEU A 1 145 ? -9.469 9.008 -17.125 1 97.5 145 LEU A CA 1
ATOM 1058 C C . LEU A 1 145 ? -9.953 7.578 -16.938 1 97.5 145 LEU A C 1
ATOM 1060 O O . LEU A 1 145 ? -10.648 7.035 -17.797 1 97.5 145 LEU A O 1
ATOM 1064 N N . MET A 1 146 ? -9.539 6.949 -15.836 1 97.38 146 MET A N 1
ATOM 1065 C CA . MET A 1 146 ? -9.938 5.57 -15.555 1 97.38 146 MET A CA 1
ATOM 1066 C C . MET A 1 146 ? -11.445 5.457 -15.414 1 97.38 146 MET A C 1
ATOM 1068 O O . MET A 1 146 ? -12.055 4.52 -15.938 1 97.38 146 MET A O 1
ATOM 1072 N N . ILE A 1 147 ? -12.078 6.406 -14.734 1 96.5 147 ILE A N 1
ATOM 1073 C CA . ILE A 1 147 ? -13.5 6.324 -14.422 1 96.5 147 ILE A CA 1
ATOM 1074 C C . ILE A 1 147 ? -14.32 6.645 -15.672 1 96.5 147 ILE A C 1
ATOM 1076 O O . ILE A 1 147 ? -15.344 6.004 -15.93 1 96.5 147 ILE A O 1
ATOM 1080 N N . THR A 1 148 ? -13.875 7.59 -16.531 1 94.25 148 THR A N 1
ATOM 1081 C CA . THR A 1 148 ? -14.742 8.125 -17.578 1 94.25 148 THR A CA 1
ATOM 1082 C C . THR A 1 148 ? -14.414 7.5 -18.922 1 94.25 148 THR A C 1
ATOM 1084 O O . THR A 1 148 ? -15.289 7.367 -19.781 1 94.25 148 THR A O 1
ATOM 1087 N N . LEU A 1 149 ? -13.172 7.133 -19.172 1 94.19 149 LEU A N 1
ATOM 1088 C CA . LEU A 1 149 ? -12.797 6.77 -20.547 1 94.19 149 LEU A CA 1
ATOM 1089 C C . LEU A 1 149 ? -12.219 5.359 -20.594 1 94.19 149 LEU A C 1
ATOM 1091 O O . LEU A 1 149 ? -12.75 4.492 -21.297 1 94.19 149 LEU A O 1
ATOM 1095 N N . ILE A 1 150 ? -11.281 5.027 -19.781 1 94.25 150 ILE A N 1
ATOM 1096 C CA . ILE A 1 150 ? -10.492 3.812 -19.906 1 94.25 150 ILE A CA 1
ATOM 1097 C C . ILE A 1 150 ? -11.18 2.666 -19.172 1 94.25 150 ILE A C 1
ATOM 1099 O O . ILE A 1 150 ? -11.109 1.513 -19.609 1 94.25 150 ILE A O 1
ATOM 1103 N N . GLY A 1 151 ? -11.844 2.957 -18.094 1 93 151 GLY A N 1
ATOM 1104 C CA . GLY A 1 151 ? -12.391 1.942 -17.203 1 93 151 GLY A CA 1
ATOM 1105 C C . GLY A 1 151 ? -13.508 1.136 -17.828 1 93 151 GLY A C 1
ATOM 1106 O O . GLY A 1 151 ? -13.586 -0.081 -17.656 1 93 151 GLY A O 1
ATOM 1107 N N . GLN A 1 152 ? -14.305 1.725 -18.625 1 92.31 152 GLN A N 1
ATOM 1108 C CA . GLN A 1 152 ? -15.5 1.059 -19.141 1 92.31 152 GLN A CA 1
ATOM 1109 C C . GLN A 1 152 ? -15.125 -0.058 -20.109 1 92.31 152 GLN A C 1
ATOM 1111 O O . GLN A 1 152 ? -15.602 -1.188 -19.984 1 92.31 152 GLN A O 1
ATOM 1116 N N . PRO A 1 153 ? -14.32 0.213 -21.078 1 94.56 153 PRO A N 1
ATOM 1117 C CA . PRO A 1 153 ? -13.922 -0.883 -21.953 1 94.56 153 PRO A CA 1
ATOM 1118 C C . PRO A 1 153 ? -13.203 -2.006 -21.219 1 94.56 153 PRO A C 1
ATOM 1120 O O . PRO A 1 153 ? -13.383 -3.182 -21.547 1 94.56 153 PRO A O 1
ATOM 1123 N N . ILE A 1 154 ? -12.414 -1.705 -20.312 1 93.44 154 ILE A N 1
ATOM 1124 C CA . ILE A 1 154 ? -11.664 -2.705 -19.562 1 93.44 154 ILE A CA 1
ATOM 1125 C C . ILE A 1 154 ? -12.625 -3.533 -18.719 1 93.44 154 ILE A C 1
ATOM 1127 O O . ILE A 1 154 ? -12.477 -4.754 -18.609 1 93.44 154 ILE A O 1
ATOM 1131 N N . ALA A 1 155 ? -13.5 -2.861 -18.094 1 93.56 155 ALA A N 1
ATOM 1132 C CA . ALA A 1 155 ? -14.5 -3.559 -17.281 1 93.56 155 ALA A CA 1
ATOM 1133 C C . ALA A 1 155 ? -15.328 -4.508 -18.141 1 93.56 155 ALA A C 1
ATOM 1135 O O . ALA A 1 155 ? -15.656 -5.621 -17.703 1 93.56 155 ALA A O 1
ATOM 1136 N N . ALA A 1 156 ? -15.742 -4.027 -19.312 1 93.38 156 ALA A N 1
ATOM 1137 C CA . ALA A 1 156 ? -16.5 -4.875 -20.234 1 93.38 156 ALA A CA 1
ATOM 1138 C C . ALA A 1 156 ? -15.688 -6.113 -20.625 1 93.38 156 ALA A C 1
ATOM 1140 O O . ALA A 1 156 ? -16.234 -7.223 -20.656 1 93.38 156 ALA A O 1
ATOM 1141 N N . PHE A 1 157 ? -14.484 -5.922 -20.938 1 92.25 157 PHE A N 1
ATOM 1142 C CA . PHE A 1 157 ? -13.594 -7.027 -21.281 1 92.25 157 PHE A CA 1
ATOM 1143 C C . PHE A 1 157 ? -13.461 -8 -20.125 1 92.25 157 PHE A C 1
ATOM 1145 O O . PHE A 1 157 ? -13.547 -9.219 -20.312 1 92.25 157 PHE A O 1
ATOM 1152 N N . GLN A 1 158 ? -13.242 -7.438 -18.969 1 88.75 158 GLN A N 1
ATOM 1153 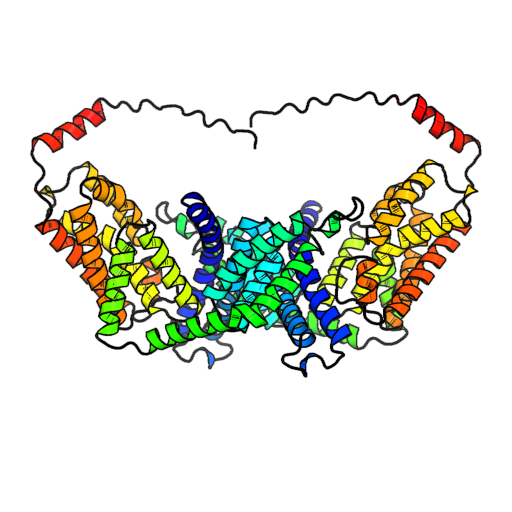C CA . GLN A 1 158 ? -13.109 -8.234 -17.75 1 88.75 158 GLN A CA 1
ATOM 1154 C C . GLN A 1 158 ? -14.367 -9.055 -17.484 1 88.75 158 GLN A C 1
ATOM 1156 O O . GLN A 1 158 ? -14.289 -10.25 -17.188 1 88.75 158 GLN A O 1
ATOM 1161 N N . ASN A 1 159 ? -15.461 -8.477 -17.594 1 90.19 159 ASN A N 1
ATOM 1162 C CA . ASN A 1 159 ? -16.734 -9.156 -17.375 1 90.19 159 ASN A CA 1
ATOM 1163 C C . ASN A 1 159 ? -16.969 -10.25 -18.406 1 90.19 159 ASN A C 1
ATOM 1165 O O . ASN A 1 159 ? -17.484 -11.32 -18.078 1 90.19 159 ASN A O 1
ATOM 1169 N N . THR A 1 160 ? -16.656 -9.945 -19.594 1 90.88 160 THR A N 1
ATOM 1170 C CA . THR A 1 160 ? -16.812 -10.938 -20.656 1 90.88 160 THR A CA 1
ATOM 1171 C C . THR A 1 160 ? -15.945 -12.156 -20.391 1 90.88 160 THR A C 1
ATOM 1173 O O . THR A 1 160 ? -16.391 -13.297 -20.562 1 90.88 160 THR A O 1
ATOM 1176 N N . THR A 1 161 ? -14.742 -11.93 -20 1 88.69 161 THR A N 1
ATOM 1177 C CA . THR A 1 161 ? -13.812 -13.008 -19.688 1 88.69 161 THR A CA 1
ATOM 1178 C C . THR A 1 161 ? -14.32 -13.844 -18.516 1 88.69 161 THR A C 1
ATOM 1180 O O . THR A 1 161 ? -14.352 -15.07 -18.578 1 88.69 161 THR A O 1
ATOM 1183 N N . LEU A 1 162 ? -14.711 -13.211 -17.5 1 87.56 162 LEU A N 1
ATOM 1184 C CA . LEU A 1 162 ? -15.18 -13.906 -16.297 1 87.56 162 LEU A CA 1
ATOM 1185 C C . LEU A 1 162 ? -16.453 -14.703 -16.609 1 87.56 162 LEU A C 1
ATOM 1187 O O . LEU A 1 162 ? -16.594 -15.844 -16.156 1 87.56 162 LEU A O 1
ATOM 1191 N N . ASN A 1 163 ? -17.297 -14.078 -17.375 1 89.44 163 ASN A N 1
ATOM 1192 C CA . ASN A 1 163 ? -18.516 -14.781 -17.766 1 89.44 163 ASN A CA 1
ATOM 1193 C C . ASN A 1 163 ? -18.219 -15.992 -18.641 1 89.44 163 ASN A C 1
ATOM 1195 O O . ASN A 1 163 ? -18.859 -17.031 -18.516 1 89.44 163 ASN A O 1
ATOM 1199 N N . TRP A 1 164 ? -17.328 -15.797 -19.531 1 89.5 164 TRP A N 1
ATOM 1200 C CA . TRP A 1 164 ? -16.906 -16.891 -20.391 1 89.5 164 TRP A CA 1
ATOM 1201 C C . TRP A 1 164 ? -16.312 -18.047 -19.578 1 89.5 164 TRP A C 1
ATOM 1203 O O . TRP A 1 164 ? -16.656 -19.203 -19.797 1 89.5 164 TRP A O 1
ATOM 1213 N N . LEU A 1 165 ? -15.508 -17.781 -18.594 1 85.44 165 LEU A N 1
ATOM 1214 C CA . LEU A 1 165 ? -14.867 -18.781 -17.75 1 85.44 165 LEU A CA 1
ATOM 1215 C C . LEU A 1 165 ? -15.891 -19.484 -16.875 1 85.44 165 LEU A C 1
ATOM 1217 O O . LEU A 1 165 ? -15.797 -20.703 -16.672 1 85.44 165 LEU A O 1
ATOM 1221 N N . GLN A 1 166 ? -16.844 -18.734 -16.422 1 85.12 166 GLN A N 1
ATOM 1222 C CA . GLN A 1 166 ? -17.844 -19.297 -15.523 1 85.12 166 GLN A CA 1
ATOM 1223 C C . GLN A 1 166 ? -18.844 -20.156 -16.297 1 85.12 166 GLN A C 1
ATOM 1225 O O . GLN A 1 166 ? -19.469 -21.047 -15.719 1 85.12 166 GLN A O 1
ATOM 1230 N N . SER A 1 167 ? -18.953 -19.891 -17.547 1 87.38 167 SER A N 1
ATOM 1231 C CA . SER A 1 167 ? -19.906 -20.625 -18.375 1 87.38 167 SER A CA 1
ATOM 1232 C C . SER A 1 167 ? -19.281 -21.906 -18.922 1 87.38 167 SER A C 1
ATOM 1234 O O . SER A 1 167 ? -19.984 -22.781 -19.438 1 87.38 167 SER A O 1
ATOM 1236 N N . MET A 1 168 ? -18.016 -21.969 -18.734 1 86.88 168 MET A N 1
ATOM 1237 C CA . MET A 1 168 ? -17.328 -23.141 -19.281 1 86.88 168 MET A CA 1
ATOM 1238 C C . MET A 1 168 ? -17.703 -24.391 -18.5 1 86.88 168 MET A C 1
ATOM 1240 O O . MET A 1 168 ? -17.859 -24.344 -17.281 1 86.88 168 MET A O 1
ATOM 1244 N N . GLU A 1 169 ? -18.031 -25.484 -19.281 1 83.5 169 GLU A N 1
ATOM 1245 C CA . GLU A 1 169 ? -18.344 -26.766 -18.656 1 83.5 169 GLU A CA 1
ATOM 1246 C C . GLU A 1 169 ? -17.625 -27.922 -19.375 1 83.5 169 GLU A C 1
ATOM 1248 O O . GLU A 1 169 ? -17.203 -27.766 -20.516 1 83.5 169 GLU A O 1
ATOM 1253 N N . GLY A 1 170 ? -17.406 -29.016 -18.641 1 83 170 GLY A N 1
ATOM 1254 C CA . GLY A 1 170 ? -16.938 -30.297 -19.156 1 83 170 GLY A CA 1
ATOM 1255 C C . GLY A 1 170 ? -15.703 -30.156 -20.031 1 83 170 GLY A C 1
ATOM 1256 O O . GLY A 1 170 ? -14.625 -29.828 -19.547 1 83 170 GLY A O 1
ATOM 1257 N N . GLY A 1 171 ? -16.016 -30.297 -21.297 1 87.19 171 GLY A N 1
ATOM 1258 C CA . GLY A 1 171 ? -14.984 -30.375 -22.328 1 87.19 171 GLY A CA 1
ATOM 1259 C C . GLY A 1 171 ? -14.203 -29.078 -22.484 1 87.19 171 GLY A C 1
ATOM 1260 O O . GLY A 1 171 ? -12.977 -29.094 -22.609 1 87.19 171 GLY A O 1
ATOM 1261 N N . SER A 1 172 ? -14.875 -28.031 -22.484 1 92.81 172 SER A N 1
ATOM 1262 C CA . SER A 1 172 ? -14.211 -26.734 -22.625 1 92.81 172 SER A CA 1
ATOM 1263 C C . SER A 1 172 ? -13.266 -26.469 -21.453 1 92.81 172 SER A C 1
ATOM 1265 O O . SER A 1 172 ? -12.203 -25.875 -21.641 1 92.81 172 SER A O 1
ATOM 1267 N N . ASN A 1 173 ? -13.625 -26.922 -20.328 1 95 173 ASN A N 1
ATOM 1268 C CA . ASN A 1 173 ? -12.75 -26.812 -19.172 1 95 173 ASN A CA 1
ATOM 1269 C C . ASN A 1 173 ? -11.477 -27.641 -19.344 1 95 173 ASN A C 1
ATOM 1271 O O . ASN A 1 173 ? -10.391 -27.203 -18.969 1 95 173 ASN A O 1
ATOM 1275 N N . PHE A 1 174 ? -11.742 -28.781 -19.891 1 97.06 174 PHE A N 1
ATOM 1276 C CA . PHE A 1 174 ? -10.594 -29.656 -20.109 1 97.06 174 PHE A CA 1
ATOM 1277 C C . PHE A 1 174 ? -9.617 -29.016 -21.094 1 97.06 174 PHE A C 1
ATOM 1279 O O . PHE A 1 174 ? -8.398 -29.031 -20.875 1 97.06 174 PHE A O 1
ATOM 1286 N N . ILE A 1 175 ? -10.102 -28.453 -22.156 1 96.81 175 ILE A N 1
ATOM 1287 C CA . ILE A 1 175 ? -9.266 -27.859 -23.188 1 96.81 175 ILE A CA 1
ATOM 1288 C C . ILE A 1 175 ? -8.516 -26.656 -22.625 1 96.81 175 ILE A C 1
ATOM 1290 O O . ILE A 1 175 ? -7.305 -26.516 -22.812 1 96.81 175 ILE A O 1
ATOM 1294 N N . LEU A 1 176 ? -9.281 -25.797 -21.938 1 96.19 176 LEU A N 1
ATOM 1295 C CA . LEU A 1 176 ? -8.625 -24.625 -21.344 1 96.19 176 LEU A CA 1
ATOM 1296 C C . LEU A 1 176 ? -7.559 -25.047 -20.344 1 96.19 176 LEU A C 1
ATOM 1298 O O . LEU A 1 176 ? -6.445 -24.516 -20.359 1 96.19 176 LEU A O 1
ATOM 1302 N N . GLY A 1 177 ? -7.879 -25.953 -19.5 1 97.81 177 GLY A N 1
ATOM 1303 C CA . GLY A 1 177 ? -6.906 -26.453 -18.531 1 97.81 177 GLY A CA 1
ATOM 1304 C C . GLY A 1 177 ? -5.676 -27.047 -19.188 1 97.81 177 GLY A C 1
ATOM 1305 O O . GLY A 1 177 ? -4.562 -26.891 -18.688 1 97.81 177 GLY A O 1
ATOM 1306 N N . SER A 1 178 ? -5.941 -27.703 -20.266 1 98.38 178 SER A N 1
ATOM 1307 C CA . SER A 1 178 ? -4.84 -28.328 -21 1 98.38 178 SER A CA 1
ATOM 1308 C C . SER A 1 178 ? -3.906 -27.266 -21.594 1 98.38 178 SER A C 1
ATOM 1310 O O . SER A 1 178 ? -2.684 -27.406 -21.5 1 98.38 178 SER A O 1
ATOM 1312 N N . ILE A 1 179 ? -4.488 -26.312 -22.156 1 97.62 179 ILE A N 1
ATOM 1313 C CA . ILE A 1 179 ? -3.697 -25.234 -22.734 1 97.62 179 ILE A CA 1
ATOM 1314 C C . ILE A 1 179 ? -2.893 -24.531 -21.656 1 97.62 179 ILE A C 1
ATOM 1316 O O . ILE A 1 179 ? -1.685 -24.328 -21.797 1 97.62 179 ILE A O 1
ATOM 1320 N N . LEU A 1 180 ? -3.539 -24.188 -20.562 1 97.81 180 LEU A N 1
ATOM 1321 C CA . LEU A 1 180 ? -2.869 -23.5 -19.453 1 97.81 180 LEU A CA 1
ATOM 1322 C C . LEU A 1 180 ? -1.775 -24.391 -18.859 1 97.81 180 LEU A C 1
ATOM 1324 O O . LEU A 1 180 ? -0.698 -23.891 -18.516 1 97.81 180 LEU A O 1
ATOM 1328 N N . GLY A 1 181 ? -2.057 -25.625 -18.719 1 98.44 181 GLY A N 1
ATOM 1329 C CA . GLY A 1 181 ? -1.06 -26.547 -18.203 1 98.44 181 GLY A CA 1
ATOM 1330 C C . GLY A 1 181 ? 0.178 -26.641 -19.078 1 98.44 181 GLY A C 1
ATOM 1331 O O . GLY A 1 181 ? 1.303 -26.578 -18.578 1 98.44 181 GLY A O 1
ATOM 1332 N N . ALA A 1 182 ? -0.083 -26.719 -20.359 1 98.38 182 ALA A N 1
ATOM 1333 C CA . ALA A 1 182 ? 1.027 -26.766 -21.312 1 98.38 182 ALA A CA 1
ATOM 1334 C C . ALA A 1 182 ? 1.855 -25.484 -21.234 1 98.38 182 ALA A C 1
ATOM 1336 O O . ALA A 1 182 ? 3.088 -25.531 -21.266 1 98.38 182 ALA A O 1
ATOM 1337 N N . MET A 1 183 ? 1.209 -24.453 -21.141 1 97.31 183 MET A N 1
ATOM 1338 C CA . MET A 1 183 ? 1.894 -23.172 -21.047 1 97.31 183 MET A CA 1
ATOM 1339 C C . MET A 1 183 ? 2.709 -23.062 -19.766 1 97.31 183 MET A C 1
ATOM 1341 O O . MET A 1 183 ? 3.832 -22.562 -19.781 1 97.31 183 MET A O 1
ATOM 1345 N N . ALA A 1 184 ? 2.188 -23.547 -18.703 1 97.56 184 ALA A N 1
ATOM 1346 C CA . ALA A 1 184 ? 2.809 -23.438 -17.375 1 97.56 184 ALA A CA 1
ATOM 1347 C C . ALA A 1 184 ? 4.117 -24.219 -17.328 1 97.56 184 ALA A C 1
ATOM 1349 O O . ALA A 1 184 ? 5.027 -23.859 -16.578 1 97.56 184 ALA A O 1
ATOM 1350 N N . SER A 1 185 ? 4.234 -25.203 -18.125 1 97.44 185 SER A N 1
ATOM 1351 C CA . SER A 1 185 ? 5.41 -26.062 -18.047 1 97.44 185 SER A CA 1
ATOM 1352 C C . SER A 1 185 ? 6.297 -25.906 -19.281 1 97.44 185 SER A C 1
ATOM 1354 O O . SER A 1 185 ? 7.352 -26.547 -19.375 1 97.44 185 SER A O 1
ATOM 1356 N N . PHE A 1 186 ? 5.957 -25.031 -20.141 1 96.62 186 PHE A N 1
ATOM 1357 C CA . PHE A 1 186 ? 6.543 -24.953 -21.469 1 96.62 186 PHE A CA 1
ATOM 1358 C C . PHE A 1 186 ? 8.008 -24.516 -21.406 1 96.62 186 PHE A C 1
ATOM 1360 O O . PHE A 1 186 ? 8.844 -25.031 -22.141 1 96.62 186 PHE A O 1
ATOM 1367 N N . ASP A 1 187 ? 8.336 -23.594 -20.609 1 95.38 187 ASP A N 1
ATOM 1368 C CA . ASP A 1 187 ? 9.695 -23.047 -20.594 1 95.38 187 ASP A CA 1
ATOM 1369 C C . ASP A 1 187 ? 10.234 -22.953 -19.172 1 95.38 187 ASP A C 1
ATOM 1371 O O . ASP A 1 187 ? 11.133 -22.156 -18.891 1 95.38 187 ASP A O 1
ATOM 1375 N N . PHE A 1 188 ? 9.672 -23.703 -18.297 1 95.56 188 PHE A N 1
ATOM 1376 C CA . PHE A 1 188 ? 10.188 -23.938 -16.953 1 95.56 188 PHE A CA 1
ATOM 1377 C C . PHE A 1 188 ? 10.523 -22.625 -16.266 1 95.56 188 PHE A C 1
ATOM 1379 O O . PHE A 1 188 ? 11.625 -22.453 -15.75 1 95.56 188 PHE A O 1
ATOM 1386 N N . GLY A 1 189 ? 9.578 -21.719 -16.266 1 90.88 189 GLY A N 1
ATOM 1387 C CA . GLY A 1 189 ? 9.758 -20.453 -15.562 1 90.88 189 GLY A CA 1
ATOM 1388 C C . GLY A 1 189 ? 10.109 -19.297 -16.484 1 90.88 189 GLY A C 1
ATOM 1389 O O . GLY A 1 189 ? 10.367 -18.188 -16.031 1 90.88 189 GLY A O 1
ATOM 1390 N N . GLY A 1 190 ? 10.109 -19.516 -17.703 1 90.19 190 GLY A N 1
ATOM 1391 C CA . GLY A 1 190 ? 10.383 -18.5 -18.703 1 90.19 190 GLY A CA 1
ATOM 1392 C C . GLY A 1 190 ? 9.188 -17.625 -19.016 1 90.19 190 GLY A C 1
ATOM 1393 O O . GLY A 1 190 ? 8.266 -17.516 -18.203 1 90.19 190 GLY A O 1
ATOM 1394 N N . PRO A 1 191 ? 9.188 -16.984 -20.109 1 88.88 191 PRO A N 1
ATOM 1395 C CA . PRO A 1 191 ? 8.156 -16 -20.453 1 88.88 191 PRO A CA 1
ATOM 1396 C C . PRO A 1 191 ? 6.762 -16.609 -20.578 1 88.88 191 PRO A C 1
ATOM 1398 O O . PRO A 1 191 ? 5.773 -16.016 -20.156 1 88.88 191 PRO A O 1
ATOM 1401 N N . VAL A 1 192 ? 6.672 -17.734 -21.172 1 94.06 192 VAL A N 1
ATOM 1402 C CA . VAL A 1 192 ? 5.375 -18.375 -21.359 1 94.06 192 VAL A CA 1
ATOM 1403 C C . VAL A 1 192 ? 4.797 -18.781 -20 1 94.06 192 VAL A C 1
ATOM 1405 O O . VAL A 1 192 ? 3.623 -18.516 -19.719 1 94.06 192 VAL A O 1
ATOM 1408 N N . ASN A 1 193 ? 5.613 -19.391 -19.234 1 94.62 193 ASN A N 1
ATOM 1409 C CA . ASN A 1 193 ? 5.223 -19.75 -17.875 1 94.62 193 ASN A CA 1
ATOM 1410 C C . ASN A 1 193 ? 4.773 -18.531 -17.078 1 94.62 193 ASN A C 1
ATOM 1412 O O . ASN A 1 193 ? 3.73 -18.562 -16.422 1 94.62 193 ASN A O 1
ATOM 1416 N N . LYS A 1 194 ? 5.488 -17.5 -17.172 1 89.19 194 LYS A N 1
ATOM 1417 C CA . LYS A 1 194 ? 5.203 -16.297 -16.406 1 89.19 194 LYS A CA 1
ATOM 1418 C C . LYS A 1 194 ? 3.93 -15.617 -16.891 1 89.19 194 LYS A C 1
ATOM 1420 O O . LYS A 1 194 ? 3.188 -15.023 -16.109 1 89.19 194 LYS A O 1
ATOM 1425 N N . THR A 1 195 ? 3.727 -15.641 -18.125 1 90.12 195 THR A N 1
ATOM 1426 C CA . THR A 1 195 ? 2.486 -15.102 -18.672 1 90.12 195 THR A CA 1
ATOM 1427 C C . THR A 1 195 ? 1.282 -15.875 -18.141 1 90.12 195 THR A C 1
ATOM 1429 O O . THR A 1 195 ? 0.297 -15.281 -17.703 1 90.12 195 THR A O 1
ATOM 1432 N N . MET A 1 196 ? 1.367 -17.141 -18.234 1 94.62 196 MET A N 1
ATOM 1433 C CA . MET A 1 196 ? 0.3 -17.984 -17.703 1 94.62 196 MET A CA 1
ATOM 1434 C C . MET A 1 196 ? 0.107 -17.75 -16.219 1 94.62 196 MET A C 1
ATOM 1436 O O . MET A 1 196 ? -1.025 -17.688 -15.734 1 94.62 196 MET A O 1
ATOM 1440 N N . SER A 1 197 ? 1.2 -17.578 -15.547 1 93.69 197 SER A N 1
ATOM 1441 C CA . SER A 1 197 ? 1.145 -17.344 -14.109 1 93.69 197 SER A CA 1
ATOM 1442 C C . SER A 1 197 ? 0.438 -16.031 -13.797 1 93.69 197 SER A C 1
ATOM 1444 O O . SER A 1 197 ? -0.357 -15.961 -12.852 1 93.69 197 SER A O 1
ATOM 1446 N N . LEU A 1 198 ? 0.71 -15.07 -14.539 1 90.06 198 LEU A N 1
ATOM 1447 C CA . LEU A 1 198 ? 0.068 -13.773 -14.352 1 90.06 198 LEU A CA 1
ATOM 1448 C C . LEU A 1 198 ? -1.433 -13.875 -14.609 1 90.06 198 LEU A C 1
ATOM 1450 O O . LEU A 1 198 ? -2.227 -13.25 -13.898 1 90.06 198 LEU A O 1
ATOM 1454 N N . PHE A 1 199 ? -1.703 -14.57 -15.617 1 91.75 199 PHE A N 1
ATOM 1455 C CA . PHE A 1 199 ? -3.105 -14.797 -15.945 1 91.75 199 PHE A CA 1
ATOM 1456 C C . PHE A 1 199 ? -3.822 -15.492 -14.789 1 91.75 199 PHE A C 1
ATOM 1458 O O . PHE A 1 199 ? -4.906 -15.07 -14.383 1 91.75 199 PHE A O 1
ATOM 1465 N N . ALA A 1 200 ? -3.271 -16.484 -14.234 1 95.44 200 ALA A N 1
ATOM 1466 C CA . ALA A 1 200 ? -3.848 -17.234 -13.125 1 95.44 200 ALA A CA 1
ATOM 1467 C C . ALA A 1 200 ? -3.941 -16.375 -11.867 1 95.44 200 ALA A C 1
ATOM 1469 O O . ALA A 1 200 ? -4.941 -16.422 -11.148 1 95.44 200 ALA A O 1
ATOM 1470 N N . ASP A 1 201 ? -2.943 -15.609 -11.609 1 93.12 201 ASP A N 1
ATOM 1471 C CA . ASP A 1 201 ? -2.924 -14.734 -10.445 1 93.12 201 ASP A CA 1
ATOM 1472 C C . ASP A 1 201 ? -4.02 -13.672 -10.531 1 93.12 201 ASP A C 1
ATOM 1474 O O . ASP A 1 201 ? -4.691 -13.375 -9.539 1 93.12 201 ASP A O 1
ATOM 1478 N N . GLY A 1 202 ? -4.129 -13.125 -11.664 1 91.19 202 GLY A N 1
ATOM 1479 C CA . GLY A 1 202 ? -5.18 -12.141 -11.875 1 91.19 202 GLY A CA 1
ATOM 1480 C C . GLY A 1 202 ? -6.57 -12.695 -11.648 1 91.19 202 GLY A C 1
ATOM 1481 O O . GLY A 1 202 ? -7.402 -12.055 -11 1 91.19 202 GLY A O 1
ATOM 1482 N N . LEU A 1 203 ? -6.793 -13.828 -12.18 1 92.31 203 LEU A N 1
ATOM 1483 C CA . LEU A 1 203 ? -8.102 -14.453 -12.023 1 92.31 203 LEU A CA 1
ATOM 1484 C C . LEU A 1 203 ? -8.367 -14.812 -10.562 1 92.31 203 LEU A C 1
ATOM 1486 O O . LEU A 1 203 ? -9.508 -14.75 -10.102 1 92.31 203 LEU A O 1
ATOM 1490 N N . LEU A 1 204 ? -7.305 -15.18 -9.922 1 93.56 204 LEU A N 1
ATOM 1491 C CA . LEU A 1 204 ? -7.43 -15.5 -8.508 1 93.56 204 LEU A CA 1
ATOM 1492 C C . LEU A 1 204 ? -7.941 -14.305 -7.719 1 93.56 204 LEU A C 1
ATOM 1494 O O . LEU A 1 204 ? -8.812 -14.445 -6.852 1 93.56 204 LEU A O 1
ATOM 1498 N N . VAL A 1 205 ? -7.441 -13.156 -8.016 1 89.81 205 VAL A N 1
ATOM 1499 C CA . VAL A 1 205 ? -7.84 -11.93 -7.336 1 89.81 205 VAL A CA 1
ATOM 1500 C C . VAL A 1 205 ? -9.32 -11.656 -7.582 1 89.81 205 VAL A C 1
ATOM 1502 O O . VAL A 1 205 ? -10.016 -11.109 -6.723 1 89.81 205 VAL A O 1
ATOM 1505 N N . ASP A 1 206 ? -9.773 -12.148 -8.68 1 88.06 206 ASP A N 1
ATOM 1506 C CA . ASP A 1 206 ? -11.164 -11.914 -9.055 1 88.06 206 ASP A CA 1
ATOM 1507 C C . ASP A 1 206 ? -12.055 -13.086 -8.656 1 88.06 206 ASP A C 1
ATOM 1509 O O . ASP A 1 206 ? -13.203 -13.188 -9.094 1 88.06 206 ASP A O 1
ATOM 1513 N N . GLY A 1 207 ? -11.492 -14.086 -7.996 1 87.69 207 GLY A N 1
ATOM 1514 C CA . GLY A 1 207 ? -12.281 -15.156 -7.402 1 87.69 207 GLY A CA 1
ATOM 1515 C C . GLY A 1 207 ? -12.359 -16.391 -8.273 1 87.69 207 GLY A C 1
ATOM 1516 O O . GLY A 1 207 ? -13.18 -17.281 -8.023 1 87.69 207 GLY A O 1
ATOM 1517 N N . VAL A 1 208 ? -11.648 -16.438 -9.312 1 92.44 208 VAL A N 1
ATOM 1518 C CA . VAL A 1 208 ? -11.562 -17.609 -10.164 1 92.44 208 VAL A CA 1
ATOM 1519 C C . VAL A 1 208 ? -10.312 -18.422 -9.805 1 92.44 208 VAL A C 1
ATOM 1521 O O . VAL A 1 208 ? -9.188 -17.984 -10.094 1 92.44 208 VAL A O 1
ATOM 1524 N N . TYR A 1 209 ? -10.5 -19.656 -9.344 1 94.5 209 TYR A N 1
ATOM 1525 C CA . TYR A 1 209 ? -9.406 -20.328 -8.656 1 94.5 209 TYR A CA 1
ATOM 1526 C C . TYR A 1 209 ? -8.883 -21.5 -9.484 1 94.5 209 TYR A C 1
ATOM 1528 O O . TYR A 1 209 ? -7.809 -22.031 -9.211 1 94.5 209 TYR A O 1
ATOM 1536 N N . GLY A 1 210 ? -9.609 -21.906 -10.484 1 95.88 210 GLY A N 1
ATOM 1537 C CA . GLY A 1 210 ? -9.25 -23.062 -11.289 1 95.88 210 GLY A CA 1
ATOM 1538 C C . GLY A 1 210 ? -7.883 -22.938 -11.938 1 95.88 210 GLY A C 1
ATOM 1539 O O . GLY A 1 210 ? -7.016 -23.797 -11.734 1 95.88 210 GLY A O 1
ATOM 1540 N N . PRO A 1 211 ? -7.699 -21.859 -12.656 1 96.5 211 PRO A N 1
ATOM 1541 C CA . PRO A 1 211 ? -6.418 -21.672 -13.344 1 96.5 211 PRO A CA 1
ATOM 1542 C C . PRO A 1 211 ? -5.227 -21.688 -12.383 1 96.5 211 PRO A C 1
ATOM 1544 O O . PRO A 1 211 ? -4.125 -22.094 -12.773 1 96.5 211 PRO A O 1
ATOM 1547 N N . GLN A 1 212 ? -5.461 -21.266 -11.203 1 97.12 212 GLN A N 1
ATOM 1548 C CA . GLN A 1 212 ? -4.375 -21.266 -10.227 1 97.12 212 GLN A CA 1
ATOM 1549 C C . GLN A 1 212 ? -3.922 -22.688 -9.898 1 97.12 212 GLN A C 1
ATOM 1551 O O . GLN A 1 212 ? -2.729 -22.938 -9.719 1 97.12 212 GLN A O 1
ATOM 1556 N N . ALA A 1 213 ? -4.852 -23.547 -9.766 1 97.88 213 ALA A N 1
ATOM 1557 C CA . ALA A 1 213 ? -4.5 -24.953 -9.539 1 97.88 213 ALA A CA 1
ATOM 1558 C C . ALA A 1 213 ? -3.691 -25.516 -10.711 1 97.88 213 ALA A C 1
ATOM 1560 O O . ALA A 1 213 ? -2.756 -26.281 -10.508 1 97.88 213 ALA A O 1
ATOM 1561 N N . VAL A 1 214 ? -4.059 -25.109 -11.875 1 98.12 214 VAL A N 1
ATOM 1562 C CA . VAL A 1 214 ? -3.334 -25.562 -13.062 1 98.12 214 VAL A CA 1
ATOM 1563 C C . VAL A 1 214 ? -1.899 -25.031 -13.016 1 98.12 214 VAL A C 1
ATOM 1565 O O . VAL A 1 214 ? -0.967 -25.734 -13.43 1 98.12 214 VAL A O 1
ATOM 1568 N N . LYS A 1 215 ? -1.767 -23.812 -12.586 1 97.62 215 LYS A N 1
ATOM 1569 C CA . LYS A 1 215 ? -0.433 -23.25 -12.406 1 97.62 215 LYS A CA 1
ATOM 1570 C C . LYS A 1 215 ? 0.418 -24.125 -11.492 1 97.62 215 LYS A C 1
ATOM 1572 O O . LYS A 1 215 ? 1.596 -24.359 -11.766 1 97.62 215 LYS A O 1
ATOM 1577 N N . PHE A 1 216 ? -0.132 -24.594 -10.375 1 97.81 216 PHE A N 1
ATOM 1578 C CA . PHE A 1 216 ? 0.559 -25.5 -9.469 1 97.81 216 PHE A CA 1
ATOM 1579 C C . PHE A 1 216 ? 0.981 -26.766 -10.188 1 97.81 216 PHE A C 1
ATOM 1581 O O . 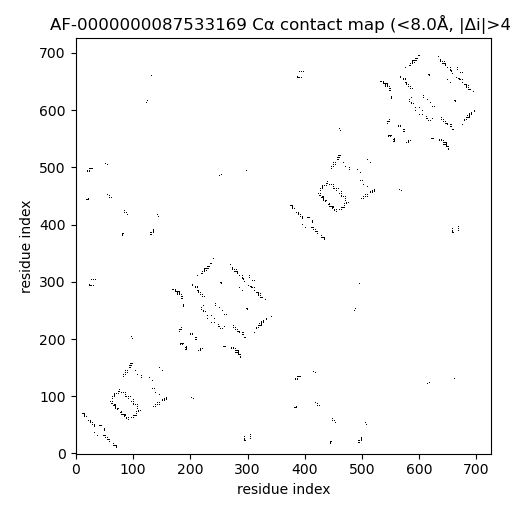PHE A 1 216 ? 2.137 -27.188 -10.102 1 97.81 216 PHE A O 1
ATOM 1588 N N . ILE A 1 217 ? 0.07 -27.328 -10.891 1 98.06 217 ILE A N 1
ATOM 1589 C CA . ILE A 1 217 ? 0.317 -28.578 -11.602 1 98.06 217 ILE A CA 1
ATOM 1590 C C . ILE A 1 217 ? 1.443 -28.375 -12.609 1 98.06 217 ILE A C 1
ATOM 1592 O O . ILE A 1 217 ? 2.387 -29.172 -12.664 1 98.06 217 ILE A O 1
ATOM 1596 N N . GLY A 1 218 ? 1.349 -27.359 -13.375 1 97.56 218 GLY A N 1
ATOM 1597 C CA . GLY A 1 218 ? 2.344 -27.094 -14.398 1 97.56 218 GLY A CA 1
ATOM 1598 C C . GLY A 1 218 ? 3.734 -26.875 -13.836 1 97.56 218 GLY A C 1
ATOM 1599 O O . GLY A 1 218 ? 4.73 -27.172 -14.5 1 97.56 218 GLY A O 1
ATOM 1600 N N . SER A 1 219 ? 3.811 -26.375 -12.68 1 96.12 219 SER A N 1
ATOM 1601 C CA . SER A 1 219 ? 5.098 -26.078 -12.055 1 96.12 219 SER A CA 1
ATOM 1602 C C . SER A 1 219 ? 5.684 -27.312 -11.391 1 96.12 219 SER A C 1
ATOM 1604 O O . SER A 1 219 ? 6.902 -27.438 -11.266 1 96.12 219 SER A O 1
ATOM 1606 N N . MET A 1 220 ? 4.883 -28.203 -10.984 1 97.62 220 MET A N 1
ATOM 1607 C CA . MET A 1 220 ? 5.348 -29.328 -10.195 1 97.62 220 MET A CA 1
ATOM 1608 C C . MET A 1 220 ? 5.508 -30.578 -11.062 1 97.62 220 MET A C 1
ATOM 1610 O O . MET A 1 220 ? 6.336 -31.438 -10.781 1 97.62 220 MET A O 1
ATOM 1614 N N . VAL A 1 221 ? 4.797 -30.656 -12.109 1 98.44 221 VAL A N 1
ATOM 1615 C CA . VAL A 1 221 ? 4.797 -31.828 -12.977 1 98.44 221 VAL A CA 1
ATOM 1616 C C . VAL A 1 221 ? 6.191 -32.062 -13.555 1 98.44 221 VAL A C 1
ATOM 1618 O O . VAL A 1 221 ? 6.699 -33.188 -13.562 1 98.44 221 VAL A O 1
ATOM 1621 N N . PRO A 1 222 ? 6.91 -31.016 -14.023 1 98.25 222 PRO A N 1
ATOM 1622 C CA . PRO A 1 222 ? 8.219 -31.25 -14.641 1 98.25 222 PRO A CA 1
ATOM 1623 C C . PRO A 1 222 ? 9.195 -31.953 -13.695 1 98.25 222 PRO A C 1
ATOM 1625 O O . PRO A 1 222 ? 9.68 -33.031 -13.992 1 98.25 222 PRO A O 1
ATOM 1628 N N . PRO A 1 223 ? 9.469 -31.391 -12.555 1 97.62 223 PRO A N 1
ATOM 1629 C CA . PRO A 1 223 ? 10.406 -32.094 -11.672 1 97.62 223 PRO A CA 1
ATOM 1630 C C . PRO A 1 223 ? 9.914 -33.5 -11.289 1 97.62 223 PRO A C 1
ATOM 1632 O O . PRO A 1 223 ? 10.703 -34.438 -11.281 1 97.62 223 PRO A O 1
ATOM 1635 N N . PHE A 1 224 ? 8.703 -33.688 -11.008 1 98.31 224 PHE A N 1
ATOM 1636 C CA . PHE A 1 224 ? 8.172 -34.969 -10.586 1 98.31 224 PHE A CA 1
ATOM 1637 C C . PHE A 1 224 ? 8.109 -35.938 -11.758 1 98.31 224 PHE A C 1
ATOM 1639 O O . PHE A 1 224 ? 8.422 -37.125 -11.602 1 98.31 224 PHE A O 1
ATOM 1646 N N . GLY A 1 225 ? 7.691 -35.469 -12.859 1 98.56 225 GLY A N 1
ATOM 1647 C CA . GLY A 1 225 ? 7.609 -36.312 -14.047 1 98.56 225 GLY A CA 1
ATOM 1648 C C . GLY A 1 225 ? 8.961 -36.812 -14.523 1 98.56 225 GLY A C 1
ATOM 1649 O O . GLY A 1 225 ? 9.102 -38 -14.859 1 98.56 225 GLY A O 1
ATOM 1650 N N . ILE A 1 226 ? 9.906 -35.938 -14.594 1 98.06 226 ILE A N 1
ATOM 1651 C CA . ILE A 1 226 ? 11.25 -36.344 -15.008 1 98.06 226 ILE A CA 1
ATOM 1652 C C . ILE A 1 226 ? 11.828 -37.312 -13.992 1 98.06 226 ILE A C 1
ATOM 1654 O O . ILE A 1 226 ? 12.531 -38.25 -14.367 1 98.06 226 ILE A O 1
ATOM 1658 N N . ALA A 1 227 ? 11.602 -37.062 -12.734 1 97.94 227 ALA A N 1
ATOM 1659 C CA . ALA A 1 227 ? 12.047 -38 -11.703 1 97.94 227 ALA A CA 1
ATOM 1660 C C . ALA A 1 227 ? 11.438 -39.406 -11.914 1 97.94 227 ALA A C 1
ATOM 1662 O O . ALA A 1 227 ? 12.117 -40.406 -11.727 1 97.94 227 ALA A O 1
ATOM 1663 N N . LEU A 1 228 ? 10.203 -39.438 -12.242 1 98.25 228 LEU A N 1
ATOM 1664 C CA . LEU A 1 228 ? 9.562 -40.719 -12.531 1 98.25 228 LEU A CA 1
ATOM 1665 C C . LEU A 1 228 ? 10.203 -41.406 -13.734 1 98.25 228 LEU A C 1
ATOM 1667 O O . LEU A 1 228 ? 10.391 -42.625 -13.742 1 98.25 228 LEU A O 1
ATOM 1671 N N . SER A 1 229 ? 10.422 -40.594 -14.734 1 97.94 229 SER A N 1
ATOM 1672 C CA . SER A 1 229 ? 11.109 -41.125 -15.898 1 97.94 229 SER A CA 1
ATOM 1673 C C . SER A 1 229 ? 12.445 -41.75 -15.508 1 97.94 229 SER A C 1
ATOM 1675 O O . SER A 1 229 ? 12.805 -42.844 -15.992 1 97.94 229 SER A O 1
ATOM 1677 N N . PHE A 1 230 ? 13.195 -41.062 -14.719 1 96.69 230 PHE A N 1
ATOM 1678 C CA . PHE A 1 230 ? 14.453 -41.562 -14.203 1 96.69 230 PHE A CA 1
ATOM 1679 C C . PHE A 1 230 ? 14.242 -42.875 -13.469 1 96.69 230 PHE A C 1
ATOM 1681 O O . PHE A 1 230 ? 15.016 -43.844 -13.648 1 96.69 230 PHE A O 1
ATOM 1688 N N . LEU A 1 231 ? 13.203 -42.969 -12.664 1 96.88 231 LEU A N 1
ATOM 1689 C CA . LEU A 1 231 ? 12.93 -44.188 -11.898 1 96.88 231 LEU A CA 1
ATOM 1690 C C . LEU A 1 231 ? 12.57 -45.344 -12.828 1 96.88 231 LEU A C 1
ATOM 1692 O O . LEU A 1 231 ? 12.891 -46.5 -12.531 1 96.88 231 LEU A O 1
ATOM 1696 N N . PHE A 1 232 ? 11.914 -45.062 -13.898 1 97 232 PHE A N 1
ATOM 1697 C CA . PHE A 1 232 ? 11.508 -46.062 -14.852 1 97 232 PHE A CA 1
ATOM 1698 C C . PHE A 1 232 ? 12.688 -46.531 -15.703 1 97 232 PHE A C 1
ATOM 1700 O O . PHE A 1 232 ? 12.773 -47.688 -16.094 1 97 232 PHE A O 1
ATOM 1707 N N . THR A 1 233 ? 13.555 -45.562 -16.062 1 95.88 233 THR A N 1
ATOM 1708 C CA . THR A 1 233 ? 14.633 -45.844 -17 1 95.88 233 THR A CA 1
ATOM 1709 C C . THR A 1 233 ? 15.945 -45.219 -16.516 1 95.88 233 THR A C 1
ATOM 1711 O O . THR A 1 233 ? 16.547 -44.406 -17.219 1 95.88 233 THR A O 1
ATOM 1714 N N . ARG A 1 234 ? 16.422 -45.656 -15.461 1 93.94 234 ARG A N 1
ATOM 1715 C CA . ARG A 1 234 ? 17.609 -45.125 -14.812 1 93.94 234 ARG A CA 1
ATOM 1716 C C . ARG A 1 234 ? 18.812 -45.156 -15.75 1 93.94 234 ARG A C 1
ATOM 1718 O O . ARG A 1 234 ? 19.672 -44.281 -15.703 1 93.94 234 ARG A O 1
ATOM 1725 N N . TYR A 1 235 ? 18.875 -46.125 -16.578 1 92.81 235 TYR A N 1
ATOM 1726 C CA . TYR A 1 235 ? 20.016 -46.344 -17.469 1 92.81 235 TYR A CA 1
ATOM 1727 C C . TYR A 1 235 ? 20.078 -45.281 -18.547 1 92.81 235 TYR A C 1
ATOM 1729 O O . TYR A 1 235 ? 21.094 -45.156 -19.234 1 92.81 235 TYR A O 1
ATOM 1737 N N . LYS A 1 236 ? 19.062 -44.531 -18.719 1 94.12 236 LYS A N 1
ATOM 1738 C CA . LYS A 1 236 ? 19.031 -43.5 -19.766 1 94.12 236 LYS A CA 1
ATOM 1739 C C . LYS A 1 236 ? 19.516 -42.156 -19.219 1 94.12 236 LYS A C 1
ATOM 1741 O O . LYS A 1 236 ? 19.625 -41.188 -19.984 1 94.12 236 LYS A O 1
ATOM 1746 N N . TYR A 1 237 ? 19.859 -42.062 -17.984 1 94.69 237 TYR A N 1
ATOM 1747 C CA . TYR A 1 237 ? 20.219 -40.781 -17.359 1 94.69 237 TYR A CA 1
ATOM 1748 C C . TYR A 1 237 ? 21.703 -40.781 -16.969 1 94.69 237 TYR A C 1
ATOM 1750 O O . TYR A 1 237 ? 22.203 -41.781 -16.453 1 94.69 237 TYR A O 1
ATOM 1758 N N . THR A 1 238 ? 22.359 -39.719 -17.219 1 91.88 238 THR A N 1
ATOM 1759 C CA . THR A 1 238 ? 23.766 -39.562 -16.844 1 91.88 238 THR A CA 1
ATOM 1760 C C . THR A 1 238 ? 23.891 -39.25 -15.359 1 91.88 238 THR A C 1
ATOM 1762 O O . THR A 1 238 ? 22.891 -38.938 -14.695 1 91.88 238 THR A O 1
ATOM 1765 N N . LYS A 1 239 ? 25.109 -39.344 -14.844 1 90.31 239 LYS A N 1
ATOM 1766 C CA . LYS A 1 239 ? 25.375 -39.031 -13.445 1 90.31 239 LYS A CA 1
ATOM 1767 C C . LYS A 1 239 ? 25.016 -37.562 -13.117 1 90.31 239 LYS A C 1
ATOM 1769 O O . LYS A 1 239 ? 24.5 -37.281 -12.039 1 90.31 239 LYS A O 1
ATOM 1774 N N . MET A 1 240 ? 25.312 -36.688 -14.062 1 90.06 240 MET A N 1
ATOM 1775 C CA . MET A 1 240 ? 25.016 -35.281 -13.883 1 90.06 240 MET A CA 1
ATOM 1776 C C . MET A 1 240 ? 23.5 -35.031 -13.773 1 90.06 240 MET A C 1
ATOM 1778 O O . MET A 1 240 ? 23.047 -34.281 -12.93 1 90.06 240 MET A O 1
ATOM 1782 N N . GLU A 1 241 ? 22.781 -35.688 -14.625 1 93.62 241 GLU A N 1
ATOM 1783 C CA . GLU A 1 241 ? 21.328 -35.562 -14.609 1 93.62 241 GLU A CA 1
ATOM 1784 C C . GLU A 1 241 ? 20.734 -36.094 -13.32 1 93.62 241 GLU A C 1
ATOM 1786 O O . GLU A 1 241 ? 19.766 -35.531 -12.781 1 93.62 241 GLU A O 1
ATOM 1791 N N . ARG A 1 242 ? 21.328 -37.188 -12.859 1 93.75 242 ARG A N 1
ATOM 1792 C CA . ARG A 1 242 ? 20.859 -37.781 -11.617 1 93.75 242 ARG A CA 1
ATOM 1793 C C . ARG A 1 242 ? 21.062 -36.812 -10.438 1 93.75 242 ARG A C 1
ATOM 1795 O O . ARG A 1 242 ? 20.203 -36.688 -9.578 1 93.75 242 ARG A O 1
ATOM 1802 N N . GLU A 1 243 ? 22.203 -36.219 -10.422 1 93.12 243 GLU A N 1
ATOM 1803 C CA . GLU A 1 243 ? 22.5 -35.25 -9.359 1 93.12 243 GLU A CA 1
ATOM 1804 C C . GLU A 1 243 ? 21.594 -34.031 -9.438 1 93.12 243 GLU A C 1
ATOM 1806 O O . GLU A 1 243 ? 21.156 -33.5 -8.414 1 93.12 243 GLU A O 1
ATOM 1811 N N . THR A 1 244 ? 21.312 -33.594 -10.609 1 93.25 244 THR A N 1
ATOM 1812 C CA . THR A 1 244 ? 20.422 -32.469 -10.828 1 93.25 244 THR A CA 1
ATOM 1813 C C . THR A 1 244 ? 19.016 -32.781 -10.336 1 93.25 244 THR A C 1
ATOM 1815 O O . THR A 1 244 ? 18.344 -31.922 -9.75 1 93.25 244 THR A O 1
ATOM 1818 N N . LEU A 1 245 ? 18.594 -33.969 -10.57 1 94.69 245 LEU A N 1
ATOM 1819 C CA . LEU A 1 245 ? 17.25 -34.375 -10.188 1 94.69 245 LEU A CA 1
ATOM 1820 C C . LEU A 1 245 ? 17.109 -34.438 -8.672 1 94.69 245 LEU A C 1
ATOM 1822 O O . LEU A 1 245 ? 16.031 -34.156 -8.133 1 94.69 245 LEU A O 1
ATOM 1826 N N . LYS A 1 246 ? 18.172 -34.844 -7.992 1 93.5 246 LYS A N 1
ATOM 1827 C CA . LYS A 1 246 ? 18.172 -34.844 -6.531 1 93.5 246 LYS A CA 1
ATOM 1828 C C . LYS A 1 246 ? 17.844 -33.469 -5.957 1 93.5 246 LYS A C 1
ATOM 1830 O O . LYS A 1 246 ? 17.188 -33.375 -4.914 1 93.5 246 LYS A O 1
ATOM 1835 N N . ALA A 1 247 ? 18.281 -32.562 -6.656 1 91.25 247 ALA A N 1
ATOM 1836 C CA . ALA A 1 247 ? 18.031 -31.188 -6.211 1 91.25 247 ALA A CA 1
ATOM 1837 C C . ALA A 1 247 ? 16.703 -30.672 -6.738 1 91.25 247 ALA A C 1
ATOM 1839 O O . ALA A 1 247 ? 16.016 -29.891 -6.062 1 91.25 247 ALA A O 1
ATOM 1840 N N . ALA A 1 248 ? 16.281 -31.078 -7.891 1 94.31 248 ALA A N 1
ATOM 1841 C CA . ALA A 1 248 ? 15.094 -30.547 -8.578 1 94.31 248 ALA A CA 1
ATOM 1842 C C . ALA A 1 248 ? 13.812 -31.031 -7.898 1 94.31 248 ALA A C 1
ATOM 1844 O O . ALA A 1 248 ? 12.828 -30.281 -7.848 1 94.31 248 ALA A O 1
ATOM 1845 N N . VAL A 1 249 ? 13.773 -32.219 -7.426 1 94.94 249 VAL A N 1
ATOM 1846 C CA . VAL A 1 249 ? 12.555 -32.781 -6.859 1 94.94 249 VAL A CA 1
ATOM 1847 C C . VAL A 1 249 ? 12.141 -32 -5.617 1 94.94 249 VAL A C 1
ATOM 1849 O O . VAL A 1 249 ? 10.992 -31.578 -5.5 1 94.94 249 VAL A O 1
ATOM 1852 N N . PRO A 1 250 ? 13.125 -31.75 -4.648 1 91.94 250 PRO A N 1
ATOM 1853 C CA . PRO A 1 250 ? 12.734 -30.906 -3.521 1 91.94 250 PRO A CA 1
ATOM 1854 C C . PRO A 1 250 ? 12.281 -29.5 -3.961 1 91.94 250 PRO A C 1
ATOM 1856 O O . PRO A 1 250 ? 11.375 -28.922 -3.357 1 91.94 250 PRO A O 1
ATOM 1859 N N . MET A 1 251 ? 12.906 -28.953 -4.906 1 90.44 251 MET A N 1
ATOM 1860 C CA . MET A 1 251 ? 12.5 -27.656 -5.445 1 90.44 251 MET A CA 1
ATOM 1861 C C . MET A 1 251 ? 11.086 -27.719 -6.004 1 90.44 251 MET A C 1
ATOM 1863 O O . MET A 1 251 ? 10.297 -26.781 -5.828 1 90.44 251 MET A O 1
ATOM 1867 N N . GLY A 1 252 ? 10.805 -28.844 -6.676 1 93.19 252 GLY A N 1
ATOM 1868 C CA . GLY A 1 252 ? 9.469 -29.062 -7.215 1 93.19 252 GLY A CA 1
ATOM 1869 C C . GLY A 1 252 ? 8.391 -29.109 -6.145 1 93.19 252 GLY A C 1
ATOM 1870 O O . GLY A 1 252 ? 7.27 -28.641 -6.371 1 93.19 252 GLY A O 1
ATOM 1871 N N . ILE A 1 253 ? 8.695 -29.594 -5.004 1 93.5 253 ILE A N 1
ATOM 1872 C CA . ILE A 1 253 ? 7.77 -29.625 -3.873 1 93.5 253 ILE A CA 1
ATOM 1873 C C . ILE A 1 253 ? 7.352 -28.203 -3.51 1 93.5 253 ILE A C 1
ATOM 1875 O O . ILE A 1 253 ? 6.207 -27.969 -3.121 1 93.5 253 ILE A O 1
ATOM 1879 N N . CYS A 1 254 ? 8.273 -27.25 -3.773 1 89.44 254 CYS A N 1
ATOM 1880 C CA . CYS A 1 254 ? 8.023 -25.844 -3.451 1 89.44 254 CYS A CA 1
ATOM 1881 C C . CYS A 1 254 ? 7.594 -25.078 -4.691 1 89.44 254 CYS A C 1
ATOM 1883 O O . CYS A 1 254 ? 7.609 -23.844 -4.691 1 89.44 254 CYS A O 1
ATOM 1885 N N . MET A 1 255 ? 7.328 -25.75 -5.793 1 92.31 255 MET A N 1
ATOM 1886 C CA . MET A 1 255 ? 6.812 -25.172 -7.031 1 92.31 255 MET A CA 1
ATOM 1887 C C . MET A 1 255 ? 7.914 -24.438 -7.785 1 92.31 255 MET A C 1
ATOM 1889 O O . MET A 1 255 ? 7.656 -23.422 -8.445 1 92.31 255 MET A O 1
ATOM 1893 N N . ILE A 1 256 ? 9.117 -24.875 -7.566 1 91 256 ILE A N 1
ATOM 1894 C CA . ILE A 1 256 ? 10.234 -24.328 -8.328 1 91 256 ILE A CA 1
ATOM 1895 C C . ILE A 1 256 ? 10.609 -25.281 -9.461 1 91 256 ILE A C 1
ATOM 1897 O O . ILE A 1 256 ? 11.336 -26.25 -9.242 1 91 256 ILE A O 1
ATOM 1901 N N . THR A 1 257 ? 10.195 -24.906 -10.57 1 94.56 257 THR A N 1
ATOM 1902 C CA . THR A 1 257 ? 10.32 -25.797 -11.727 1 94.56 257 THR A CA 1
ATOM 1903 C C . THR A 1 257 ? 11.68 -25.609 -12.398 1 94.56 257 THR A C 1
ATOM 1905 O O . THR A 1 257 ? 12.102 -26.453 -13.195 1 94.56 257 THR A O 1
ATOM 1908 N N . GLU A 1 258 ? 12.492 -24.578 -12 1 91.06 258 GLU A N 1
ATOM 1909 C CA . GLU A 1 258 ? 13.75 -24.219 -12.648 1 91.06 258 GLU A CA 1
ATOM 1910 C C . GLU A 1 258 ? 14.82 -25.281 -12.406 1 91.06 258 GLU A C 1
ATOM 1912 O O . GLU A 1 258 ? 15.836 -25.312 -13.109 1 91.06 258 GLU A O 1
ATOM 1917 N N . GLY A 1 259 ? 14.602 -26.125 -11.508 1 91.75 259 GLY A N 1
ATOM 1918 C CA . GLY A 1 259 ? 15.57 -27.172 -11.203 1 91.75 259 GLY A CA 1
ATOM 1919 C C . GLY A 1 259 ? 15.797 -28.125 -12.359 1 91.75 259 GLY A C 1
ATOM 1920 O O . GLY A 1 259 ? 16.812 -28.812 -12.406 1 91.75 259 GLY A O 1
ATOM 1921 N N . VAL A 1 260 ? 14.906 -28.188 -13.281 1 95.31 260 VAL A N 1
ATOM 1922 C CA . VAL A 1 260 ? 15 -29.188 -14.336 1 95.31 260 VAL A CA 1
ATOM 1923 C C . VAL A 1 260 ? 15.609 -28.562 -15.594 1 95.31 260 VAL A C 1
ATOM 1925 O O . VAL A 1 260 ? 15.805 -29.234 -16.594 1 95.31 260 VAL A O 1
ATOM 1928 N N . ILE A 1 261 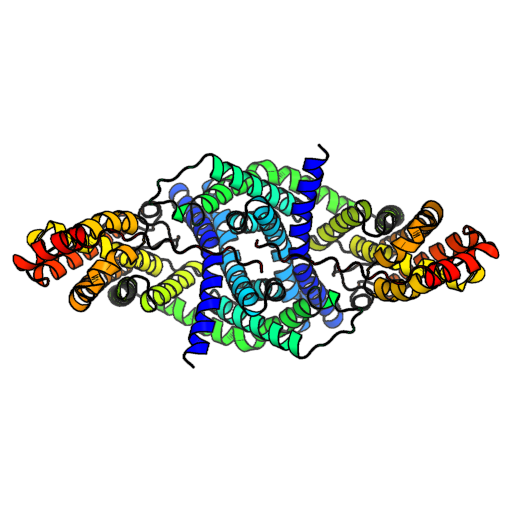? 15.906 -27.281 -15.531 1 94.31 261 ILE A N 1
ATOM 1929 C CA . ILE A 1 261 ? 16.391 -26.562 -16.703 1 94.31 261 ILE A CA 1
ATOM 1930 C C . ILE A 1 261 ? 17.672 -27.203 -17.219 1 94.31 261 ILE A C 1
ATOM 1932 O O . ILE A 1 261 ? 17.828 -27.406 -18.422 1 94.31 261 ILE A O 1
ATOM 1936 N N . PRO A 1 262 ? 18.672 -27.578 -16.344 1 93.5 262 PRO A N 1
ATOM 1937 C CA . PRO A 1 262 ? 19.891 -28.219 -16.859 1 93.5 262 PRO A CA 1
ATOM 1938 C C . PRO A 1 262 ? 19.594 -29.516 -17.609 1 93.5 262 PRO A C 1
ATOM 1940 O O . PRO A 1 262 ? 20.281 -29.828 -18.578 1 93.5 262 PRO A O 1
ATOM 1943 N N . ILE A 1 263 ? 18.641 -30.234 -17.172 1 94.81 263 ILE A N 1
ATOM 1944 C CA . ILE A 1 263 ? 18.281 -31.469 -17.844 1 94.81 263 ILE A CA 1
ATOM 1945 C C . ILE A 1 263 ? 17.594 -31.156 -19.172 1 94.81 263 ILE A C 1
ATOM 1947 O O . ILE A 1 263 ? 17.891 -31.781 -20.188 1 94.81 263 ILE A O 1
ATOM 1951 N N . ALA A 1 264 ? 16.734 -30.219 -19.156 1 95.25 264 ALA A N 1
ATOM 1952 C CA . ALA A 1 264 ? 16.016 -29.812 -20.375 1 95.25 264 ALA A CA 1
ATOM 1953 C C . ALA A 1 264 ? 16.969 -29.234 -21.406 1 95.25 264 ALA A C 1
ATOM 1955 O O . ALA A 1 264 ? 16.781 -29.422 -22.609 1 95.25 264 ALA A O 1
ATOM 1956 N N . ALA A 1 265 ? 17.953 -28.547 -20.953 1 92.56 265 ALA A N 1
ATOM 1957 C CA . ALA A 1 265 ? 18.906 -27.922 -21.844 1 92.56 265 ALA A CA 1
ATOM 1958 C C . ALA A 1 265 ? 19.656 -28.953 -22.688 1 92.56 265 ALA A C 1
ATOM 1960 O O . ALA A 1 265 ? 20.047 -28.688 -23.828 1 92.56 265 ALA A O 1
ATOM 1961 N N . ARG A 1 266 ? 19.828 -30.125 -22.203 1 90.38 266 ARG A N 1
ATOM 1962 C CA . ARG A 1 266 ? 20.562 -31.188 -22.891 1 90.38 266 ARG A CA 1
ATOM 1963 C C . ARG A 1 266 ? 19.672 -31.906 -23.891 1 90.38 266 ARG A C 1
ATOM 1965 O O . ARG A 1 266 ? 20.156 -32.5 -24.844 1 90.38 266 ARG A O 1
ATOM 1972 N N . ASP A 1 267 ? 18.484 -31.922 -23.609 1 92.5 267 ASP A N 1
ATOM 1973 C CA . ASP A 1 267 ? 17.484 -32.562 -24.469 1 92.5 267 ASP A CA 1
ATOM 1974 C C . ASP A 1 267 ? 16.172 -31.781 -24.469 1 92.5 267 ASP A C 1
ATOM 1976 O O . ASP A 1 267 ? 15.148 -32.281 -24.031 1 92.5 267 ASP A O 1
ATOM 1980 N N . ILE A 1 268 ? 16.109 -30.656 -25.125 1 95 268 ILE A N 1
ATOM 1981 C CA . ILE A 1 268 ? 15.07 -29.641 -25 1 95 268 ILE A CA 1
ATOM 1982 C C . ILE A 1 268 ? 13.766 -30.172 -25.594 1 95 268 ILE A C 1
ATOM 1984 O O . ILE A 1 268 ? 12.703 -30.062 -24.969 1 95 268 ILE A O 1
ATOM 1988 N N . ILE A 1 269 ? 13.734 -30.734 -26.672 1 96.38 269 ILE A N 1
ATOM 1989 C CA . ILE A 1 269 ? 12.523 -31.109 -27.391 1 96.38 269 ILE A CA 1
ATOM 1990 C C . ILE A 1 269 ? 11.789 -32.219 -26.641 1 96.38 269 ILE A C 1
ATOM 1992 O O . ILE A 1 269 ? 10.602 -32.062 -26.328 1 96.38 269 ILE A O 1
ATOM 1996 N N . ARG A 1 270 ? 12.5 -33.281 -26.266 1 97.38 270 ARG A N 1
ATOM 1997 C CA . ARG A 1 270 ? 11.844 -34.438 -25.625 1 97.38 270 ARG A CA 1
ATOM 1998 C C . ARG A 1 270 ? 11.375 -34.062 -24.219 1 97.38 270 ARG A C 1
ATOM 2000 O O . ARG A 1 270 ? 10.289 -34.469 -23.797 1 97.38 270 ARG A O 1
ATOM 2007 N N . VAL A 1 271 ? 12.242 -33.312 -23.547 1 97.31 271 VAL A N 1
ATOM 2008 C CA . VAL A 1 271 ? 11.914 -32.969 -22.172 1 97.31 271 VAL A CA 1
ATOM 2009 C C . VAL A 1 271 ? 10.758 -31.984 -22.141 1 97.31 271 VAL A C 1
ATOM 2011 O O . VAL A 1 271 ? 9.773 -32.188 -21.406 1 97.31 271 VAL A O 1
ATOM 2014 N N . VAL A 1 272 ? 10.789 -30.938 -22.938 1 97.88 272 VAL A N 1
ATOM 2015 C CA . VAL A 1 272 ? 9.758 -29.906 -22.969 1 97.88 272 VAL A CA 1
ATOM 2016 C C . VAL A 1 272 ? 8.438 -30.5 -23.469 1 97.88 272 VAL A C 1
ATOM 2018 O O . VAL A 1 272 ? 7.379 -30.25 -22.891 1 97.88 272 VAL A O 1
ATOM 2021 N N . ALA A 1 273 ? 8.508 -31.25 -24.5 1 98.19 273 ALA A N 1
ATOM 2022 C CA . ALA A 1 273 ? 7.305 -31.844 -25.062 1 98.19 273 ALA A CA 1
ATOM 2023 C C . ALA A 1 273 ? 6.648 -32.812 -24.062 1 98.19 273 ALA A C 1
ATOM 2025 O O . ALA A 1 273 ? 5.426 -32.812 -23.922 1 98.19 273 ALA A O 1
ATOM 2026 N N . SER A 1 274 ? 7.445 -33.625 -23.422 1 98.69 274 SER A N 1
ATOM 2027 C CA . SER A 1 274 ? 6.906 -34.594 -22.453 1 98.69 274 SER A CA 1
ATOM 2028 C C . SER A 1 274 ? 6.305 -33.875 -21.25 1 98.69 274 SER A C 1
ATOM 2030 O O . SER A 1 274 ? 5.223 -34.25 -20.781 1 98.69 274 SER A O 1
ATOM 2032 N N . CYS A 1 275 ? 7.02 -32.844 -20.75 1 98.62 275 CYS A N 1
ATOM 2033 C CA . CYS A 1 275 ? 6.527 -32.094 -19.609 1 98.62 275 CYS A CA 1
ATOM 2034 C C . CYS A 1 275 ? 5.262 -31.328 -19.969 1 98.62 275 CYS A C 1
ATOM 2036 O O . CYS A 1 275 ? 4.32 -31.281 -19.172 1 98.62 275 CYS A O 1
ATOM 2038 N N . SER A 1 276 ? 5.242 -30.703 -21.094 1 98.62 276 SER A N 1
ATOM 2039 C CA . SER A 1 276 ? 4.074 -29.953 -21.547 1 98.62 276 SER A CA 1
ATOM 2040 C C . SER A 1 276 ? 2.859 -30.859 -2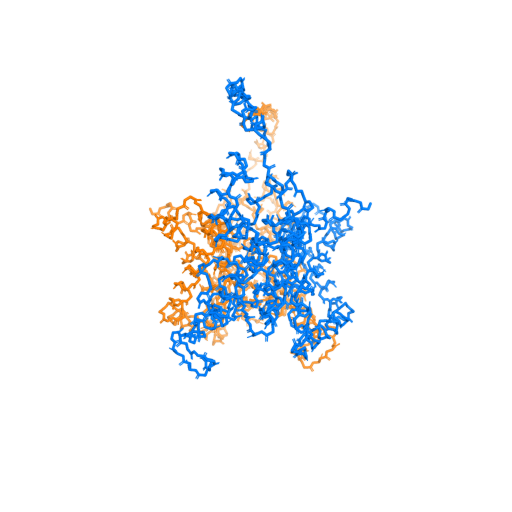1.719 1 98.62 276 SER A C 1
ATOM 2042 O O . SER A 1 276 ? 1.741 -30.484 -21.359 1 98.62 276 SER A O 1
ATOM 2044 N N . LEU A 1 277 ? 3.105 -32 -22.266 1 98.69 277 LEU A N 1
ATOM 2045 C CA . LEU A 1 277 ? 2.023 -32.969 -22.453 1 98.69 277 LEU A CA 1
ATOM 2046 C C . LEU A 1 277 ? 1.46 -33.406 -21.109 1 98.69 277 LEU A C 1
ATOM 2048 O O . LEU A 1 277 ? 0.241 -33.469 -20.938 1 98.69 277 LEU A O 1
ATOM 2052 N N . GLY A 1 278 ? 2.312 -33.812 -20.25 1 98.81 278 GLY A N 1
ATOM 2053 C CA . GLY A 1 278 ? 1.869 -34.219 -18.922 1 98.81 278 GLY A CA 1
ATOM 2054 C C . GLY A 1 278 ? 1.118 -33.125 -18.188 1 98.81 278 GLY A C 1
ATOM 2055 O O . GLY A 1 278 ? 0.07 -33.375 -17.594 1 98.81 278 GLY A O 1
ATOM 2056 N N . ALA A 1 279 ? 1.683 -31.906 -18.219 1 98.81 279 ALA A N 1
ATOM 2057 C CA . ALA A 1 279 ? 1.04 -30.781 -17.562 1 98.81 279 ALA A CA 1
ATOM 2058 C C . ALA A 1 279 ? -0.295 -30.438 -18.234 1 98.81 279 ALA A C 1
ATOM 2060 O O . ALA A 1 279 ? -1.238 -30.016 -17.562 1 98.81 279 ALA A O 1
ATOM 2061 N N . ALA A 1 280 ? -0.356 -30.594 -19.531 1 98.75 280 ALA A N 1
ATOM 2062 C CA . ALA A 1 280 ? -1.61 -30.391 -20.25 1 98.75 280 ALA A CA 1
ATOM 2063 C C . ALA A 1 280 ? -2.688 -31.359 -19.766 1 98.75 280 ALA A C 1
ATOM 2065 O O . ALA A 1 280 ? -3.824 -30.953 -19.516 1 98.75 280 ALA A O 1
ATOM 2066 N N . VAL A 1 281 ? -2.348 -32.594 -19.641 1 98.75 281 VAL A N 1
ATOM 2067 C CA . VAL A 1 281 ? -3.295 -33.625 -19.203 1 98.75 281 VAL A CA 1
ATOM 2068 C C . VAL A 1 281 ? -3.705 -33.344 -17.75 1 98.75 281 VAL A C 1
ATOM 2070 O O . VAL A 1 281 ? -4.895 -33.344 -17.422 1 98.75 281 VAL A O 1
ATOM 2073 N N . GLY A 1 282 ? -2.73 -33.156 -16.938 1 98.69 282 GLY A N 1
ATOM 2074 C CA . GLY A 1 282 ? -3.029 -32.844 -15.547 1 98.69 282 GLY A CA 1
ATOM 2075 C C . GLY A 1 282 ? -3.891 -31.594 -15.383 1 98.69 282 GLY A C 1
ATOM 2076 O O . GLY A 1 282 ? -4.852 -31.609 -14.609 1 98.69 282 GLY A O 1
ATOM 2077 N N . GLY A 1 283 ? -3.502 -30.516 -16.078 1 98.56 283 GLY A N 1
ATOM 2078 C CA . GLY A 1 283 ? -4.254 -29.266 -16.031 1 98.56 283 GLY A CA 1
ATOM 2079 C C . GLY A 1 283 ? -5.676 -29.406 -16.547 1 98.56 283 GLY A C 1
ATOM 2080 O O . GLY A 1 283 ? -6.609 -28.844 -15.969 1 98.56 283 GLY A O 1
ATOM 2081 N N . GLY A 1 284 ? -5.805 -30.109 -17.656 1 98.19 284 GLY A N 1
ATOM 2082 C CA . GLY A 1 284 ? -7.133 -30.359 -18.188 1 98.19 284 GLY A CA 1
ATOM 2083 C C . GLY A 1 284 ? -8.031 -31.109 -17.219 1 98.19 284 GLY A C 1
ATOM 2084 O O . GLY A 1 284 ? -9.188 -30.734 -17.016 1 98.19 284 GLY A O 1
ATOM 2085 N N . LEU A 1 285 ? -7.543 -32.125 -16.625 1 98.25 285 LEU A N 1
ATOM 2086 C CA . LEU A 1 285 ? -8.297 -32.906 -15.648 1 98.25 285 LEU A CA 1
ATOM 2087 C C . LEU A 1 285 ? -8.656 -32.031 -14.438 1 98.25 285 LEU A C 1
ATOM 2089 O O . LEU A 1 285 ? -9.773 -32.125 -13.93 1 98.25 285 LEU A O 1
ATOM 2093 N N . SER A 1 286 ? -7.719 -31.234 -14 1 98.06 286 SER A N 1
ATOM 2094 C CA . SER A 1 286 ? -7.918 -30.375 -12.836 1 98.06 286 SER A CA 1
ATOM 2095 C C . SER A 1 286 ? -9.086 -29.422 -13.047 1 98.06 286 SER A C 1
ATOM 2097 O O . SER A 1 286 ? -9.969 -29.312 -12.195 1 98.06 286 SER A O 1
ATOM 2099 N N . MET A 1 287 ? -9.102 -28.781 -14.195 1 97.25 287 MET A N 1
ATOM 2100 C CA . MET A 1 287 ? -10.172 -27.844 -14.5 1 97.25 287 MET A CA 1
ATOM 2101 C C . MET A 1 287 ? -11.508 -28.562 -14.641 1 97.25 287 MET A C 1
ATOM 2103 O O . MET A 1 287 ? -12.547 -28.031 -14.234 1 97.25 287 MET A O 1
ATOM 2107 N N . SER A 1 288 ? -11.523 -29.75 -15.18 1 96.44 288 SER A N 1
ATOM 2108 C CA . SER A 1 288 ? -12.75 -30.516 -15.398 1 96.44 288 SER A CA 1
ATOM 2109 C C . SER A 1 288 ? -13.328 -31.016 -14.086 1 96.44 288 SER A C 1
ATOM 2111 O O . SER A 1 288 ? -14.547 -31.156 -13.945 1 96.44 288 SER A O 1
ATOM 2113 N N . LEU A 1 289 ? -12.484 -31.266 -13.148 1 96.5 289 LEU A N 1
ATOM 2114 C CA . LEU A 1 289 ? -12.922 -31.844 -11.883 1 96.5 289 LEU A CA 1
ATOM 2115 C C . LEU A 1 289 ? -13.188 -30.766 -10.852 1 96.5 289 LEU A C 1
ATOM 2117 O O . LEU A 1 289 ? -13.516 -31.062 -9.695 1 96.5 289 LEU A O 1
ATOM 2121 N N . GLY A 1 290 ? -12.977 -29.5 -11.172 1 94.31 290 GLY A N 1
ATOM 2122 C CA . GLY A 1 290 ? -13.32 -28.375 -10.312 1 94.31 290 GLY A CA 1
ATOM 2123 C C . GLY A 1 290 ? -12.281 -28.094 -9.25 1 94.31 290 GLY A C 1
ATOM 2124 O O . GLY A 1 290 ? -12.586 -27.516 -8.203 1 94.31 290 GLY A O 1
ATOM 2125 N N . VAL A 1 291 ? -11.07 -28.531 -9.477 1 96.5 291 VAL A N 1
ATOM 2126 C CA . VAL A 1 291 ? -9.992 -28.25 -8.539 1 96.5 291 VAL A CA 1
ATOM 2127 C C . VAL A 1 291 ? -9.641 -26.766 -8.586 1 96.5 291 VAL A C 1
ATOM 2129 O O . VAL A 1 291 ? -9.672 -26.156 -9.656 1 96.5 291 VAL A O 1
ATOM 2132 N N . GLY A 1 292 ? -9.406 -26.172 -7.43 1 95.56 292 GLY A N 1
ATOM 2133 C CA . GLY A 1 292 ? -9.047 -24.766 -7.352 1 95.56 292 GLY A CA 1
ATOM 2134 C C . GLY A 1 292 ? -8.133 -24.453 -6.188 1 95.56 292 GLY A C 1
ATOM 2135 O O . GLY A 1 292 ? -8.078 -25.203 -5.207 1 95.56 292 GLY A O 1
ATOM 2136 N N . SER A 1 293 ? -7.371 -23.359 -6.434 1 95.69 293 SER A N 1
ATOM 2137 C CA . SER A 1 293 ? -6.52 -22.891 -5.348 1 95.69 293 SER A CA 1
ATOM 2138 C C . SER A 1 293 ? -6.773 -21.422 -5.047 1 95.69 293 SER A C 1
ATOM 2140 O O . SER A 1 293 ? -6.758 -20.578 -5.953 1 95.69 293 SER A O 1
ATOM 2142 N N . THR A 1 294 ? -6.945 -21.109 -3.756 1 92.06 294 THR A N 1
ATOM 2143 C CA . THR A 1 294 ? -7.125 -19.734 -3.33 1 92.06 294 THR A CA 1
ATOM 2144 C C . THR A 1 294 ? -5.777 -19.062 -3.072 1 92.06 294 THR A C 1
ATOM 2146 O O . THR A 1 294 ? -5.715 -17.859 -2.793 1 92.06 294 THR A O 1
ATOM 2149 N N . VAL A 1 295 ? -4.715 -19.797 -3.162 1 92.69 295 VAL A N 1
ATOM 2150 C CA . VAL A 1 295 ? -3.365 -19.312 -2.898 1 92.69 295 VAL A CA 1
ATOM 2151 C C . VAL A 1 295 ? -2.502 -19.484 -4.148 1 92.69 295 VAL A C 1
ATOM 2153 O O . VAL A 1 295 ? -2.602 -20.484 -4.844 1 92.69 295 VAL A O 1
ATOM 2156 N N . PRO A 1 296 ? -1.704 -18.484 -4.418 1 92.31 296 PRO A N 1
ATOM 2157 C CA . PRO A 1 296 ? -0.947 -18.547 -5.672 1 92.31 296 PRO A CA 1
ATOM 2158 C C . PRO A 1 296 ? 0.388 -19.281 -5.516 1 92.31 296 PRO A C 1
ATOM 2160 O O . PRO A 1 296 ? 1.073 -19.531 -6.508 1 92.31 296 PRO A O 1
ATOM 2163 N N . HIS A 1 297 ? 0.822 -19.578 -4.301 1 89.5 297 HIS A N 1
ATOM 2164 C CA . HIS A 1 297 ? 2.131 -20.172 -4.055 1 89.5 297 HIS A CA 1
ATOM 2165 C C . HIS A 1 297 ? 2.109 -21.047 -2.809 1 89.5 297 HIS A C 1
ATOM 2167 O O . HIS A 1 297 ? 1.17 -20.984 -2.014 1 89.5 297 HIS A O 1
ATOM 2173 N N . GLY A 1 298 ? 3.133 -21.922 -2.748 1 88.75 298 GLY A N 1
ATOM 2174 C CA . GLY A 1 298 ? 3.25 -22.703 -1.529 1 88.75 298 GLY A CA 1
ATOM 2175 C C . GLY A 1 298 ? 3.578 -24.172 -1.788 1 88.75 298 GLY A C 1
ATOM 2176 O O . GLY A 1 298 ? 4.027 -24.875 -0.885 1 88.75 298 GLY A O 1
ATOM 2177 N N . GLY A 1 299 ? 3.4 -24.578 -2.998 1 91.88 299 GLY A N 1
ATOM 2178 C CA . GLY A 1 299 ? 3.74 -25.953 -3.352 1 91.88 299 GLY A CA 1
ATOM 2179 C C . GLY A 1 299 ? 2.844 -26.969 -2.686 1 91.88 299 GLY A C 1
ATOM 2180 O O . GLY A 1 299 ? 1.638 -26.766 -2.549 1 91.88 299 GLY A O 1
ATOM 2181 N N . LEU A 1 300 ? 3.41 -28.047 -2.318 1 93.31 300 LEU A N 1
ATOM 2182 C CA . LEU A 1 300 ? 2.639 -29.141 -1.735 1 93.31 300 LEU A CA 1
ATOM 2183 C C . LEU A 1 300 ? 2.119 -28.766 -0.353 1 93.31 300 LEU A C 1
ATOM 2185 O O . LEU A 1 300 ? 1.137 -29.344 0.123 1 93.31 300 LEU A O 1
ATOM 2189 N N . LEU A 1 301 ? 2.672 -27.812 0.273 1 88.44 301 LEU A N 1
ATOM 2190 C CA . LEU A 1 301 ? 2.289 -27.391 1.616 1 88.44 301 LEU A CA 1
ATOM 2191 C C . LEU A 1 301 ? 0.883 -26.797 1.619 1 88.44 301 LEU A C 1
ATOM 2193 O O . LEU A 1 301 ? 0.198 -26.812 2.645 1 88.44 301 LEU A O 1
ATOM 2197 N N . VAL A 1 302 ? 0.427 -26.359 0.514 1 93.19 302 VAL A N 1
ATOM 2198 C CA . VAL A 1 302 ? -0.86 -25.672 0.506 1 93.19 302 VAL A CA 1
ATOM 2199 C C . VAL A 1 302 ? -1.92 -26.562 -0.135 1 93.19 302 VAL A C 1
ATOM 2201 O O . VAL A 1 302 ? -3.09 -26.188 -0.221 1 93.19 302 VAL A O 1
ATOM 2204 N N . VAL A 1 303 ? -1.557 -27.734 -0.568 1 95.38 303 VAL A N 1
ATOM 2205 C CA . VAL A 1 303 ? -2.469 -28.641 -1.257 1 95.38 303 VAL A CA 1
ATOM 2206 C C . VAL A 1 303 ? -3.662 -28.953 -0.357 1 95.38 303 VAL A C 1
ATOM 2208 O O . VAL A 1 303 ? -4.809 -28.938 -0.811 1 95.38 303 VAL A O 1
ATOM 2211 N N . PRO A 1 304 ? -3.422 -29.172 0.932 1 94.06 304 PRO A N 1
ATOM 2212 C CA . PRO A 1 304 ? -4.57 -29.453 1.792 1 94.06 304 PRO A CA 1
ATOM 2213 C C . PRO A 1 304 ? -5.559 -28.297 1.865 1 94.06 304 PRO A C 1
ATOM 2215 O O . PRO A 1 304 ? -6.711 -28.484 2.26 1 94.06 304 PRO A O 1
ATOM 2218 N N . LEU A 1 305 ? -5.16 -27.156 1.49 1 92.88 305 LEU A N 1
ATOM 2219 C CA . LEU A 1 305 ? -6 -25.969 1.593 1 92.88 305 LEU A CA 1
ATOM 2220 C C . LEU A 1 305 ? -6.754 -25.734 0.292 1 92.88 305 LEU A C 1
ATOM 2222 O O . LEU A 1 305 ? -7.605 -24.844 0.22 1 92.88 305 LEU A O 1
ATOM 2226 N N . MET A 1 306 ? -6.527 -26.531 -0.709 1 95.44 306 MET A N 1
ATOM 2227 C CA . MET A 1 306 ? -7.121 -26.328 -2.027 1 95.44 306 MET A CA 1
ATOM 2228 C C . MET A 1 306 ? -8.555 -26.844 -2.064 1 95.44 306 MET A C 1
ATOM 2230 O O . MET A 1 306 ? -8.984 -27.578 -1.176 1 95.44 306 MET A O 1
ATOM 2234 N N . ILE A 1 307 ? -9.25 -26.297 -3.035 1 93.62 307 ILE A N 1
ATOM 2235 C CA . ILE A 1 307 ? -10.562 -26.859 -3.352 1 93.62 307 ILE A CA 1
ATOM 2236 C C . ILE A 1 307 ? -10.398 -28.234 -3.986 1 93.62 307 ILE A C 1
ATOM 2238 O O . ILE A 1 307 ? -9.789 -28.375 -5.055 1 93.62 307 ILE A O 1
ATOM 2242 N N . HIS A 1 308 ? -10.836 -29.266 -3.396 1 95.81 308 HIS A N 1
ATOM 2243 C CA . HIS A 1 308 ? -10.727 -30.672 -3.809 1 95.81 308 HIS A CA 1
ATOM 2244 C C . HIS A 1 308 ? -9.273 -31.125 -3.84 1 95.81 308 HIS A C 1
ATOM 2246 O O . HIS A 1 308 ? -8.758 -31.484 -4.898 1 95.81 308 HIS A O 1
ATOM 2252 N N . PRO A 1 309 ? -8.617 -31.172 -2.666 1 96.69 309 PRO A N 1
ATOM 2253 C CA . PRO A 1 309 ? -7.184 -31.469 -2.59 1 96.69 309 PRO A CA 1
ATOM 2254 C C . PRO A 1 309 ? -6.84 -32.875 -3.094 1 96.69 309 PRO A C 1
ATOM 2256 O O . PRO A 1 309 ? -5.773 -33.062 -3.682 1 96.69 309 PRO A O 1
ATOM 2259 N N . LEU A 1 310 ? -7.684 -33.812 -2.92 1 97.88 310 LEU A N 1
ATOM 2260 C CA . LEU A 1 310 ? -7.414 -35.156 -3.365 1 97.88 310 LEU A CA 1
ATOM 2261 C C . LEU A 1 310 ? -7.426 -35.25 -4.887 1 97.88 310 LEU A C 1
ATOM 2263 O O . LEU A 1 310 ? -6.609 -35.969 -5.48 1 97.88 310 LEU A O 1
ATOM 2267 N N . TYR A 1 311 ? -8.414 -34.531 -5.453 1 98.19 311 TYR A N 1
ATOM 2268 C CA . TYR A 1 311 ? -8.438 -34.5 -6.91 1 98.19 311 TYR A CA 1
ATOM 2269 C C . TYR A 1 311 ? -7.188 -33.812 -7.457 1 98.19 311 TYR A C 1
ATOM 2271 O O . TYR A 1 311 ? -6.691 -34.188 -8.523 1 98.19 311 TYR A O 1
ATOM 2279 N N . PHE A 1 312 ? -6.77 -32.812 -6.742 1 98.25 312 PHE A N 1
ATOM 2280 C CA . PHE A 1 312 ? -5.535 -32.156 -7.16 1 98.25 312 PHE A CA 1
ATOM 2281 C C . PHE A 1 312 ? -4.383 -33.156 -7.211 1 98.25 312 PHE A C 1
ATOM 2283 O O . PHE A 1 312 ? -3.643 -33.219 -8.195 1 98.25 312 PHE A O 1
ATOM 2290 N N . LEU A 1 313 ? -4.219 -33.938 -6.129 1 98.44 313 LEU A N 1
ATOM 2291 C CA . LEU A 1 313 ? -3.139 -34.906 -6.047 1 98.44 313 LEU A CA 1
ATOM 2292 C C . LEU A 1 313 ? -3.25 -35.938 -7.164 1 98.44 313 LEU A C 1
ATOM 2294 O O . LEU A 1 313 ? -2.24 -36.344 -7.73 1 98.44 313 LEU A O 1
ATOM 2298 N N . MET A 1 314 ? -4.438 -36.281 -7.422 1 98.69 314 MET A N 1
ATOM 2299 C CA . MET A 1 314 ? -4.66 -37.219 -8.516 1 98.69 314 MET A CA 1
ATOM 2300 C C . MET A 1 314 ? -4.215 -36.625 -9.852 1 98.69 314 MET A C 1
ATOM 2302 O O . MET A 1 314 ? -3.525 -37.281 -10.633 1 98.69 314 MET A O 1
ATOM 2306 N N . CYS A 1 315 ? -4.625 -35.406 -10.102 1 98.75 315 CYS A N 1
ATOM 2307 C CA . CYS A 1 315 ? -4.266 -34.719 -11.344 1 98.75 315 CYS A CA 1
ATOM 2308 C C . CYS A 1 315 ? -2.758 -34.562 -11.453 1 98.75 315 CYS A C 1
ATOM 2310 O O . CYS A 1 315 ? -2.18 -34.75 -12.523 1 98.75 315 CYS A O 1
ATOM 2312 N N . LEU A 1 316 ? -2.154 -34.125 -10.344 1 98.69 316 LEU A N 1
ATOM 2313 C CA . LEU A 1 316 ? -0.704 -33.969 -10.305 1 98.69 316 LEU A CA 1
ATOM 2314 C C . LEU A 1 316 ? -0.017 -35.312 -10.586 1 98.69 316 LEU A C 1
ATOM 2316 O O . LEU A 1 316 ? 0.955 -35.375 -11.344 1 98.69 316 LEU A O 1
ATOM 2320 N N . GLY A 1 317 ? -0.507 -36.375 -9.961 1 98.62 317 GLY A N 1
ATOM 2321 C CA . GLY A 1 317 ? 0.038 -37.688 -10.18 1 98.62 317 GLY A CA 1
ATOM 2322 C C . GLY A 1 317 ? -0.076 -38.156 -11.617 1 98.62 317 GLY A C 1
ATOM 2323 O O . GLY A 1 317 ? 0.893 -38.656 -12.188 1 98.62 317 GLY A O 1
ATOM 2324 N N . ILE A 1 318 ? -1.265 -38 -12.156 1 98.81 318 ILE A N 1
ATOM 2325 C CA . ILE A 1 318 ? -1.506 -38.406 -13.531 1 98.81 318 ILE A CA 1
ATOM 2326 C C . ILE A 1 318 ? -0.616 -37.625 -14.484 1 98.81 318 ILE A C 1
ATOM 2328 O O . ILE A 1 318 ? 0.003 -38.188 -15.383 1 98.81 318 ILE A O 1
ATOM 2332 N N . GLY A 1 319 ? -0.592 -36.281 -14.352 1 98.81 319 GLY A N 1
ATOM 2333 C CA . GLY A 1 319 ? 0.288 -35.469 -15.18 1 98.81 319 GLY A CA 1
ATOM 2334 C C . GLY A 1 319 ? 1.743 -35.875 -15.086 1 98.81 319 GLY A C 1
ATOM 2335 O O . GLY A 1 319 ? 2.438 -35.938 -16.109 1 98.81 319 GLY A O 1
ATOM 2336 N N . SER A 1 320 ? 2.211 -36.125 -13.875 1 98.81 320 SER A N 1
ATOM 2337 C CA . SER A 1 320 ? 3.586 -36.562 -13.672 1 98.81 320 SER A CA 1
ATOM 2338 C C . SER A 1 320 ? 3.838 -37.938 -14.328 1 98.81 320 SER A C 1
ATOM 2340 O O . SER A 1 320 ? 4.895 -38.156 -14.922 1 98.81 320 SER A O 1
ATOM 2342 N N . LEU A 1 321 ? 2.891 -38.812 -14.18 1 98.75 321 LEU A N 1
ATOM 2343 C CA . LEU A 1 321 ? 3.012 -40.125 -14.773 1 98.75 321 LEU A CA 1
ATOM 2344 C C . LEU A 1 321 ? 3.084 -40.062 -16.297 1 98.75 321 LEU A C 1
ATOM 2346 O O . LEU A 1 321 ? 3.893 -40.75 -16.922 1 98.75 321 LEU A O 1
ATOM 2350 N N . VAL A 1 322 ? 2.219 -39.25 -16.844 1 98.81 322 VAL A N 1
ATOM 2351 C CA . VAL A 1 322 ? 2.223 -39.094 -18.297 1 98.81 322 VAL A CA 1
ATOM 2352 C C . VAL A 1 322 ? 3.582 -38.562 -18.75 1 98.81 322 VAL A C 1
ATOM 2354 O O . VAL A 1 322 ? 4.145 -39.031 -19.734 1 98.81 322 VAL A O 1
ATOM 2357 N N . THR A 1 323 ? 4.07 -37.531 -18.094 1 98.69 323 THR A N 1
ATOM 2358 C CA . THR A 1 323 ? 5.387 -37 -18.406 1 98.69 323 THR A CA 1
ATOM 2359 C C . THR A 1 323 ? 6.461 -38.062 -18.281 1 98.69 323 THR A C 1
ATOM 2361 O O . THR A 1 323 ? 7.289 -38.219 -19.188 1 98.69 323 THR A O 1
ATOM 2364 N N . GLY A 1 324 ? 6.477 -38.812 -17.188 1 98.44 324 GLY A N 1
ATOM 2365 C CA . GLY A 1 324 ? 7.469 -39.844 -16.938 1 98.44 324 GLY A CA 1
ATOM 2366 C C . GLY A 1 324 ? 7.453 -40.938 -18 1 98.44 324 GLY A C 1
ATOM 2367 O O . GLY A 1 324 ? 8.508 -41.344 -18.469 1 98.44 324 GLY A O 1
ATOM 2368 N N . VAL A 1 325 ? 6.281 -41.406 -18.328 1 98.56 325 VAL A N 1
ATOM 2369 C CA . VAL A 1 325 ? 6.141 -42.5 -19.297 1 98.56 325 VAL A CA 1
ATOM 2370 C C . VAL A 1 325 ? 6.566 -42 -20.688 1 98.56 325 VAL A C 1
ATOM 2372 O O . VAL A 1 325 ? 7.328 -42.688 -21.375 1 98.56 325 VAL A O 1
ATOM 2375 N N . THR A 1 326 ? 6.082 -40.844 -21.078 1 98.44 326 THR A N 1
ATOM 2376 C CA . THR A 1 326 ? 6.398 -40.312 -22.391 1 98.44 326 THR A CA 1
ATOM 2377 C C . THR A 1 326 ? 7.898 -40.062 -22.531 1 98.44 326 THR A C 1
ATOM 2379 O O . THR A 1 326 ? 8.5 -40.438 -23.547 1 98.44 326 THR A O 1
ATOM 2382 N N . LEU A 1 327 ? 8.484 -39.438 -21.547 1 97.88 327 LEU A N 1
ATOM 2383 C CA . LEU A 1 327 ? 9.906 -39.156 -21.594 1 97.88 327 LEU A CA 1
ATOM 2384 C C . LEU A 1 327 ? 10.727 -40.438 -21.578 1 97.88 327 LEU A C 1
ATOM 2386 O O . LEU A 1 327 ? 11.766 -40.531 -22.25 1 97.88 327 LEU A O 1
ATOM 2390 N N . SER A 1 328 ? 10.312 -41.406 -20.844 1 97.56 328 SER A N 1
ATOM 2391 C CA . SER A 1 328 ? 11.008 -42.688 -20.797 1 97.56 328 SER A CA 1
ATOM 2392 C C . SER A 1 328 ? 10.984 -43.406 -22.141 1 97.56 328 SER A C 1
ATOM 2394 O O . SER A 1 328 ? 11.961 -44.031 -22.531 1 97.56 328 SER A O 1
ATOM 2396 N N . LEU A 1 329 ? 9.883 -43.312 -22.75 1 97.31 329 LEU A N 1
ATOM 2397 C CA . LEU A 1 329 ? 9.75 -43.969 -24.062 1 97.31 329 LEU A CA 1
ATOM 2398 C C . LEU A 1 329 ? 10.562 -43.219 -25.109 1 97.31 329 LEU A C 1
ATOM 2400 O O . LEU A 1 329 ? 11.125 -43.844 -26.016 1 97.31 329 LEU A O 1
ATOM 2404 N N . TRP A 1 330 ? 10.703 -41.938 -24.969 1 96.62 330 TRP A N 1
ATOM 2405 C CA . TRP A 1 330 ? 11.289 -41.125 -26.016 1 96.62 330 TRP A CA 1
ATOM 2406 C C . TRP A 1 330 ? 12.781 -40.938 -25.781 1 96.62 330 TRP A C 1
ATOM 2408 O O . TRP A 1 330 ? 13.547 -40.75 -26.734 1 96.62 330 TRP A O 1
ATOM 2418 N N . LYS A 1 331 ? 13.258 -40.844 -24.609 1 94.06 331 LYS A N 1
ATOM 2419 C CA . LYS A 1 331 ? 14.664 -40.594 -24.297 1 94.06 331 LYS A CA 1
ATOM 2420 C C . LYS A 1 331 ? 15.539 -41.781 -24.672 1 94.06 331 LYS A C 1
ATOM 2422 O O . LYS A 1 331 ? 15.195 -42.938 -24.406 1 94.06 331 LYS A O 1
ATOM 2427 N N . PRO A 1 332 ? 16.625 -41.531 -25.328 1 91.75 332 PRO A N 1
ATOM 2428 C CA . PRO A 1 332 ? 17.5 -42.625 -25.734 1 91.75 332 PRO A CA 1
ATOM 2429 C C . PRO A 1 332 ? 18.438 -43.062 -24.609 1 91.75 332 PRO A C 1
ATOM 2431 O O . PRO A 1 332 ? 18.734 -42.281 -23.703 1 91.75 332 PRO A O 1
ATOM 2434 N N . ALA A 1 333 ? 18.953 -44.281 -24.734 1 87.94 333 ALA A N 1
ATOM 2435 C CA . ALA A 1 333 ? 19.906 -44.844 -23.781 1 87.94 333 ALA A CA 1
ATOM 2436 C C . ALA A 1 333 ? 21.266 -44.156 -23.922 1 87.94 333 ALA A C 1
ATOM 2438 O O . ALA A 1 333 ? 21.656 -43.781 -25.031 1 87.94 333 ALA A O 1
ATOM 2439 N N . ILE A 1 334 ? 21.906 -43.875 -22.766 1 80.56 334 ILE A N 1
ATOM 2440 C CA . ILE A 1 334 ? 23.219 -43.219 -22.797 1 80.56 334 ILE A CA 1
ATOM 2441 C C . ILE A 1 334 ? 24.266 -44.188 -23.312 1 80.56 334 ILE A C 1
ATOM 2443 O O . ILE A 1 334 ? 24.219 -45.375 -23.016 1 80.56 334 ILE A O 1
ATOM 2447 N N . LYS A 1 335 ? 25.078 -43.812 -24.328 1 66.5 335 LYS A N 1
ATOM 2448 C CA . LYS A 1 335 ? 26.203 -44.594 -24.828 1 66.5 335 LYS A CA 1
ATOM 2449 C C . LYS A 1 335 ? 27.312 -44.688 -23.797 1 66.5 335 LYS A C 1
ATOM 2451 O O . LYS A 1 335 ? 27.5 -43.781 -23 1 66.5 335 LYS A O 1
ATOM 2456 N N . ALA A 1 336 ? 27.906 -45.875 -23.438 1 57.34 336 ALA A N 1
ATOM 2457 C CA . ALA A 1 336 ? 29 -46.25 -22.547 1 57.34 336 ALA A CA 1
ATOM 2458 C C . ALA A 1 336 ? 30.047 -45.125 -22.453 1 57.34 336 ALA A C 1
ATOM 2460 O O . ALA A 1 336 ? 30.609 -44.875 -21.391 1 57.34 336 ALA A O 1
ATOM 2461 N N . GLU A 1 337 ? 30.547 -44.5 -23.469 1 50.91 337 GLU A N 1
ATOM 2462 C CA . GLU A 1 337 ? 31.656 -43.531 -23.484 1 50.91 337 GLU A CA 1
ATOM 2463 C C . GLU A 1 337 ? 31.266 -42.25 -22.812 1 50.91 337 GLU A C 1
ATOM 2465 O O . GLU A 1 337 ? 32.125 -41.5 -22.312 1 50.91 337 GLU A O 1
ATOM 2470 N N . GLU A 1 338 ? 30.125 -41.812 -22.844 1 52.19 338 GLU A N 1
ATOM 2471 C CA . GLU A 1 338 ? 29.672 -40.531 -22.312 1 52.19 338 GLU A CA 1
ATOM 2472 C C . GLU A 1 338 ? 29.531 -40.562 -20.781 1 52.19 338 GLU A C 1
ATOM 2474 O O . GLU A 1 338 ? 29.438 -39.531 -20.141 1 52.19 338 GLU A O 1
ATOM 2479 N N . GLU A 1 339 ? 29.391 -41.688 -20.25 1 50 339 GLU A N 1
ATOM 2480 C CA . GLU A 1 339 ? 29.438 -41.844 -18.797 1 50 339 GLU A CA 1
ATOM 2481 C C . GLU A 1 339 ? 30.797 -41.469 -18.25 1 50 339 GLU A C 1
ATOM 2483 O O . GLU A 1 339 ? 30.891 -40.875 -17.156 1 50 339 GLU A O 1
ATOM 2488 N N . ASN A 1 340 ? 31.969 -41.938 -18.859 1 46.88 340 ASN A N 1
ATOM 2489 C CA . ASN A 1 340 ? 33.344 -41.75 -18.438 1 46.88 340 ASN A CA 1
ATOM 2490 C C . ASN A 1 340 ? 33.812 -40.312 -18.719 1 46.88 340 ASN A C 1
ATOM 2492 O O . ASN A 1 340 ? 34.906 -39.938 -18.297 1 46.88 340 ASN A O 1
ATOM 2496 N N . MET A 1 341 ? 33.438 -39.625 -19.734 1 45.53 341 MET A N 1
ATOM 2497 C CA . MET A 1 341 ? 33.969 -38.281 -20 1 45.53 341 MET A CA 1
ATOM 2498 C C . MET A 1 341 ? 33.594 -37.312 -18.875 1 45.53 341 MET A C 1
ATOM 2500 O O . MET A 1 341 ? 34.25 -36.281 -18.688 1 45.53 341 MET A O 1
ATOM 2504 N N . VAL A 1 342 ? 32.438 -37.375 -18.312 1 48.59 342 VAL A N 1
ATOM 2505 C CA . VAL A 1 342 ? 32.062 -36.406 -17.312 1 48.59 342 VAL A CA 1
ATOM 2506 C C . VAL A 1 342 ? 32.812 -36.688 -16 1 48.59 342 VAL A C 1
ATOM 2508 O O . VAL A 1 342 ? 32.906 -35.844 -15.125 1 48.59 342 VAL A O 1
ATOM 2511 N N . GLU A 1 343 ? 33.312 -37.906 -15.789 1 45.28 343 GLU A N 1
ATOM 2512 C CA . GLU A 1 343 ? 34.188 -38.156 -14.648 1 45.28 343 GLU A CA 1
ATOM 2513 C C . GLU A 1 343 ? 35.531 -37.5 -14.852 1 45.28 343 GLU A C 1
ATOM 2515 O O . GLU A 1 343 ? 36.156 -37.031 -13.898 1 45.28 343 GLU A O 1
ATOM 2520 N N . GLU A 1 344 ? 36.188 -37.625 -16.062 1 44.53 344 GLU A N 1
ATOM 2521 C CA . GLU A 1 344 ? 37.5 -37.031 -16.312 1 44.53 344 GLU A CA 1
ATOM 2522 C C . GLU A 1 344 ? 37.469 -35.5 -16.312 1 44.53 344 GLU A C 1
ATOM 2524 O O . GLU A 1 344 ? 38.406 -34.844 -15.883 1 44.53 344 GLU A O 1
ATOM 2529 N N . GLU A 1 345 ? 36.5 -34.875 -16.938 1 44.19 345 GLU A N 1
ATOM 2530 C CA . GLU A 1 345 ? 36.438 -33.406 -16.859 1 44.19 345 GLU A CA 1
ATOM 2531 C C . GLU A 1 345 ? 36.219 -32.938 -15.43 1 44.19 345 GLU A C 1
ATOM 2533 O O . GLU A 1 345 ? 36.625 -31.828 -15.07 1 44.19 345 GLU A O 1
ATOM 2538 N N . GLU A 1 346 ? 35.594 -33.688 -14.609 1 42.69 346 GLU A N 1
ATOM 2539 C CA . GLU A 1 346 ? 35.531 -33.312 -13.195 1 42.69 346 GLU A CA 1
ATOM 2540 C C . GLU A 1 346 ? 36.875 -33.469 -12.523 1 42.69 346 GLU A C 1
ATOM 2542 O O . GLU A 1 346 ? 37.188 -32.719 -11.594 1 42.69 346 GLU A O 1
ATOM 2547 N N . ASN A 1 347 ? 37.719 -34.438 -12.906 1 42.12 347 ASN A N 1
ATOM 2548 C CA . ASN A 1 347 ? 39.062 -34.5 -12.336 1 42.12 347 ASN A CA 1
ATOM 2549 C C . ASN A 1 347 ? 39.969 -33.375 -12.844 1 42.12 347 ASN A C 1
ATOM 2551 O O . ASN A 1 347 ? 40.906 -32.938 -12.164 1 42.12 347 ASN A O 1
ATOM 2555 N N . ASP A 1 348 ? 40 -33.031 -14.164 1 41.16 348 ASP A N 1
ATOM 2556 C CA . ASP A 1 348 ? 40.875 -31.953 -14.625 1 41.16 348 ASP A CA 1
ATOM 2557 C C . ASP A 1 348 ? 40.281 -30.578 -14.273 1 41.16 348 ASP A C 1
ATOM 2559 O O . ASP A 1 348 ? 40.938 -29.562 -14.484 1 41.16 348 ASP A O 1
ATOM 2563 N N . MET A 1 349 ? 39.031 -30.359 -14.281 1 36.88 349 MET A N 1
ATOM 2564 C CA . MET A 1 349 ? 38.594 -29.031 -13.852 1 36.88 349 MET A CA 1
ATOM 2565 C C . MET A 1 349 ? 38.844 -28.844 -12.359 1 36.88 349 MET A C 1
ATOM 2567 O O . MET A 1 349 ? 38.094 -29.422 -11.539 1 36.88 349 MET A O 1
ATOM 2571 N N . GLU A 1 350 ? 40.062 -28.938 -11.93 1 34.53 350 GLU A N 1
ATOM 2572 C CA . GLU A 1 350 ? 40.375 -28.25 -10.68 1 34.53 350 GLU A CA 1
ATOM 2573 C C . GLU A 1 350 ? 39.625 -26.938 -10.562 1 34.53 350 GLU A C 1
ATOM 2575 O O . GLU A 1 350 ? 39.594 -26.141 -11.508 1 34.53 350 GLU A O 1
ATOM 2580 N N . PRO A 1 351 ? 38.688 -26.844 -9.703 1 33.38 351 PRO A N 1
ATOM 2581 C CA . PRO A 1 351 ? 38.031 -25.562 -9.516 1 33.38 351 PRO A CA 1
ATOM 2582 C C . PRO A 1 351 ? 38.969 -24.375 -9.555 1 33.38 351 PRO A C 1
ATOM 2584 O O . PRO A 1 351 ? 39.906 -24.281 -8.734 1 33.38 351 PRO A O 1
ATOM 2587 N N . GLU A 1 352 ? 39.656 -24.078 -10.625 1 31.05 352 GLU A N 1
ATOM 2588 C CA . GLU A 1 352 ? 40.156 -22.719 -10.562 1 31.05 352 GLU A CA 1
ATOM 2589 C C . GLU A 1 352 ? 39.125 -21.75 -10.023 1 31.05 352 GLU A C 1
ATOM 2591 O O . GLU A 1 352 ? 38.031 -21.609 -10.602 1 31.05 352 GLU A O 1
ATOM 2596 N N . LEU A 1 353 ? 39.062 -21.594 -8.711 1 28.3 353 LEU A N 1
ATOM 2597 C CA . LEU A 1 353 ? 38.438 -20.531 -7.938 1 28.3 353 LEU A CA 1
ATOM 2598 C C . LEU A 1 353 ? 38.625 -19.188 -8.625 1 28.3 353 LEU A C 1
ATOM 2600 O O . LEU A 1 353 ? 39.719 -18.656 -8.703 1 28.3 353 LEU A O 1
ATOM 2604 N N . ILE A 1 354 ? 38.188 -18.969 -9.789 1 27.61 354 ILE A N 1
ATOM 2605 C CA . ILE A 1 354 ? 38.125 -17.578 -10.195 1 27.61 354 ILE A CA 1
ATOM 2606 C C . ILE A 1 354 ? 37.562 -16.734 -9.047 1 27.61 354 ILE A C 1
ATOM 2608 O O . ILE A 1 354 ? 36.438 -16.953 -8.594 1 27.61 354 ILE A O 1
ATOM 2612 N N . ASP A 1 355 ? 38.438 -16.25 -8.188 1 28.23 355 ASP A N 1
ATOM 2613 C CA . ASP A 1 355 ? 38.281 -15.148 -7.242 1 28.23 355 ASP A CA 1
ATOM 2614 C C . ASP A 1 355 ? 37.625 -13.938 -7.91 1 28.23 355 ASP A C 1
ATOM 2616 O O . ASP A 1 355 ? 38.281 -13.195 -8.641 1 28.23 355 ASP A O 1
ATOM 2620 N N . ILE A 1 356 ? 36.469 -14.109 -8.586 1 26.41 356 ILE A N 1
ATOM 2621 C CA . ILE A 1 356 ? 35.844 -12.852 -8.977 1 26.41 356 ILE A CA 1
ATOM 2622 C C . ILE A 1 356 ? 35.719 -11.953 -7.754 1 26.41 356 ILE A C 1
ATOM 2624 O O . ILE A 1 356 ? 35.062 -12.312 -6.777 1 26.41 356 ILE A O 1
ATOM 2628 N N . GLU A 1 357 ? 36.719 -11.141 -7.496 1 25.59 357 GLU A N 1
ATOM 2629 C CA . GLU A 1 357 ? 36.656 -9.945 -6.668 1 25.59 357 GLU A CA 1
ATOM 2630 C C . GLU A 1 357 ? 35.406 -9.133 -6.961 1 25.59 357 GLU A C 1
ATOM 2632 O O . GLU A 1 357 ? 35.156 -8.734 -8.102 1 25.59 357 GLU A O 1
ATOM 2637 N N . PHE A 1 358 ? 34.344 -9.539 -6.434 1 21 358 PHE A N 1
ATOM 2638 C CA . PHE A 1 358 ? 33.188 -8.664 -6.352 1 21 358 PHE A CA 1
ATOM 2639 C C . PHE A 1 358 ? 33.562 -7.285 -5.832 1 21 358 PHE A C 1
ATOM 2641 O O . PHE A 1 358 ? 34 -7.152 -4.688 1 21 358 PHE A O 1
ATOM 2648 N N . LYS A 1 359 ? 34.188 -6.504 -6.621 1 24.91 359 LYS A N 1
ATOM 2649 C CA . LYS A 1 359 ? 34.25 -5.074 -6.332 1 24.91 359 LYS A CA 1
ATOM 2650 C C . LYS A 1 359 ? 32.875 -4.547 -5.941 1 24.91 359 LYS A C 1
ATOM 2652 O O . LYS A 1 359 ? 31.891 -4.762 -6.66 1 24.91 359 LYS A O 1
ATOM 2657 N N . ARG A 1 360 ? 32.656 -4.281 -4.645 1 23.88 360 ARG A N 1
ATOM 2658 C CA . ARG A 1 360 ? 31.75 -3.361 -3.959 1 23.88 360 ARG A CA 1
ATOM 2659 C C . ARG A 1 360 ? 31.609 -2.055 -4.73 1 23.88 360 ARG A C 1
ATOM 2661 O O . ARG A 1 360 ? 32.531 -1.234 -4.746 1 23.88 360 ARG A O 1
ATOM 2668 N N . GLY A 1 361 ? 31.469 -2.053 -5.969 1 19.3 361 GLY A N 1
ATOM 2669 C CA . GLY A 1 361 ? 31.219 -0.691 -6.41 1 19.3 361 GLY A CA 1
ATOM 2670 C C . GLY A 1 361 ? 30.281 0.075 -5.492 1 19.3 361 GLY A C 1
ATOM 2671 O O . GLY A 1 361 ? 29.453 -0.522 -4.809 1 19.3 361 GLY A O 1
ATOM 2672 N N . ALA A 1 362 ? 30.688 1.349 -5.172 1 20.67 362 ALA A N 1
ATOM 2673 C CA . ALA A 1 362 ? 30.188 2.578 -4.57 1 20.67 362 ALA A CA 1
ATOM 2674 C C . ALA A 1 362 ? 28.781 2.908 -5.09 1 20.67 362 ALA A C 1
ATOM 2676 O O . ALA A 1 362 ? 28.172 3.875 -4.645 1 20.67 362 ALA A O 1
ATOM 2677 N N . GLN A 1 363 ? 28.016 2.059 -5.68 1 17.98 363 GLN A N 1
ATOM 2678 C CA . GLN A 1 363 ? 26.844 2.934 -5.543 1 17.98 363 GLN A CA 1
ATOM 2679 C C . GLN A 1 363 ? 26.344 2.945 -4.105 1 17.98 363 GLN A C 1
ATOM 2681 O O . GLN A 1 363 ? 26.344 1.914 -3.43 1 17.98 363 GLN A O 1
ATOM 2686 N N . MET B 1 1 ? 15.992 3.535 27.688 1 42.94 1 MET B N 1
ATOM 2687 C CA . MET B 1 1 ? 14.664 4.137 27.547 1 42.94 1 MET B CA 1
ATOM 2688 C C . MET B 1 1 ? 14.656 5.156 26.406 1 42.94 1 MET B C 1
ATOM 2690 O O . MET B 1 1 ? 13.703 5.215 25.625 1 42.94 1 MET B O 1
ATOM 2694 N N . LYS B 1 2 ? 15.844 6.234 26.391 1 53.56 2 LYS B N 1
ATOM 2695 C CA . LYS B 1 2 ? 16.094 7.277 25.406 1 53.56 2 LYS B CA 1
ATOM 2696 C C . LYS B 1 2 ? 16.219 6.688 24 1 53.56 2 LYS B C 1
ATOM 2698 O O . LYS B 1 2 ? 15.688 7.25 23.047 1 53.56 2 LYS B O 1
ATOM 2703 N N . ASN B 1 3 ? 16.516 5.336 23.922 1 72.88 3 ASN B N 1
ATOM 2704 C CA . ASN B 1 3 ? 16.812 4.625 22.672 1 72.88 3 ASN B CA 1
ATOM 2705 C C . ASN B 1 3 ? 15.539 4.051 22.047 1 72.88 3 ASN B C 1
ATOM 2707 O O . ASN B 1 3 ? 15.352 4.125 20.844 1 72.88 3 ASN B O 1
ATOM 2711 N N . VAL B 1 4 ? 14.617 3.734 23.016 1 77.31 4 VAL B N 1
ATOM 2712 C CA . VAL B 1 4 ? 13.375 3.146 22.516 1 77.31 4 VAL B CA 1
ATOM 2713 C C . VAL B 1 4 ? 12.5 4.234 21.906 1 77.31 4 VAL B C 1
ATOM 2715 O O . VAL B 1 4 ? 11.891 4.031 20.859 1 77.31 4 VAL B O 1
ATOM 2718 N N . GLY B 1 5 ? 12.547 5.379 22.578 1 80.62 5 GLY B N 1
ATOM 2719 C CA . GLY B 1 5 ? 11.773 6.496 22.062 1 80.62 5 GLY B CA 1
ATOM 2720 C C . GLY B 1 5 ? 12.219 6.953 20.688 1 80.62 5 GLY B C 1
ATOM 2721 O O . GLY B 1 5 ? 11.391 7.246 19.828 1 80.62 5 GLY B O 1
ATOM 2722 N N . PHE B 1 6 ? 13.508 6.926 20.594 1 82.25 6 PHE B N 1
ATOM 2723 C CA . PHE B 1 6 ? 14.078 7.332 19.312 1 82.25 6 PHE B CA 1
ATOM 2724 C C . PHE B 1 6 ? 13.742 6.324 18.219 1 82.25 6 PHE B C 1
ATOM 2726 O O . PHE B 1 6 ? 13.43 6.703 17.094 1 82.25 6 PHE B O 1
ATOM 2733 N N . ILE B 1 7 ? 13.742 5.125 18.578 1 87.94 7 ILE B N 1
ATOM 2734 C CA . ILE B 1 7 ? 13.461 4.059 17.625 1 87.94 7 ILE B CA 1
ATOM 2735 C C . ILE B 1 7 ? 11.992 4.113 17.203 1 87.94 7 ILE B C 1
ATOM 2737 O O . ILE B 1 7 ? 11.672 4 16.016 1 87.94 7 ILE B O 1
ATOM 2741 N N . ILE B 1 8 ? 11.133 4.332 18.109 1 90.75 8 ILE B N 1
ATOM 2742 C CA . ILE B 1 8 ? 9.703 4.434 17.844 1 90.75 8 ILE B CA 1
ATOM 2743 C C . ILE B 1 8 ? 9.438 5.633 16.938 1 90.75 8 ILE B C 1
ATOM 2745 O O . ILE B 1 8 ? 8.672 5.535 15.969 1 90.75 8 ILE B O 1
ATOM 2749 N N . LYS B 1 9 ? 10.102 6.684 17.266 1 88.12 9 LYS B N 1
ATOM 2750 C CA . LYS B 1 9 ? 9.93 7.902 16.484 1 88.12 9 LYS B CA 1
ATOM 2751 C C . LYS B 1 9 ? 10.359 7.684 15.031 1 88.12 9 LYS B C 1
ATOM 2753 O O . LYS B 1 9 ? 9.703 8.156 14.102 1 88.12 9 LYS B O 1
ATOM 2758 N N . LYS B 1 10 ? 11.383 7.023 14.891 1 91.94 10 LYS B N 1
ATOM 2759 C CA . LYS B 1 10 ? 11.906 6.762 13.547 1 91.94 10 LYS B CA 1
ATOM 2760 C C . LYS B 1 10 ? 10.891 6.008 12.695 1 91.94 10 LYS B C 1
ATOM 2762 O O . LYS B 1 10 ? 10.641 6.379 11.547 1 91.94 10 LYS B O 1
ATOM 2767 N N . HIS B 1 11 ? 10.352 4.922 13.227 1 95.06 11 HIS B N 1
ATOM 2768 C CA . HIS B 1 11 ? 9.391 4.109 12.492 1 95.06 11 HIS B CA 1
ATOM 2769 C C . HIS B 1 11 ? 8.102 4.879 12.227 1 95.06 11 HIS B C 1
ATOM 2771 O O . HIS B 1 11 ? 7.488 4.738 11.172 1 95.06 11 HIS B O 1
ATOM 2777 N N . LEU B 1 12 ? 7.746 5.699 13.172 1 92.31 12 LEU B N 1
ATOM 2778 C CA . LEU B 1 12 ? 6.551 6.523 13.023 1 92.31 12 LEU B CA 1
ATOM 2779 C C . LEU B 1 12 ? 6.746 7.562 11.922 1 92.31 12 LEU B C 1
ATOM 2781 O O . LEU B 1 12 ? 5.848 7.785 11.109 1 92.31 12 LEU B O 1
ATOM 2785 N N . LEU B 1 13 ? 7.906 8.133 11.922 1 89.31 13 LEU B N 1
ATOM 2786 C CA . LEU B 1 13 ? 8.203 9.141 10.906 1 89.31 13 LEU B CA 1
ATOM 2787 C C . LEU B 1 13 ? 8.227 8.523 9.516 1 89.31 13 LEU B C 1
ATOM 2789 O O . LEU B 1 13 ? 7.82 9.164 8.539 1 89.31 13 LEU B O 1
ATOM 2793 N N . THR B 1 14 ? 8.633 7.344 9.438 1 92 14 THR B N 1
ATOM 2794 C CA . THR B 1 14 ? 8.602 6.633 8.164 1 92 14 THR B CA 1
ATOM 2795 C C . THR B 1 14 ? 7.164 6.43 7.695 1 92 14 THR B C 1
ATOM 2797 O O . THR B 1 14 ? 6.848 6.668 6.527 1 92 14 THR B O 1
ATOM 2800 N N . GLY B 1 15 ? 6.387 6.008 8.602 1 94.06 15 GLY B N 1
ATOM 2801 C CA . GLY B 1 15 ? 4.977 5.852 8.273 1 94.06 15 GLY B CA 1
ATOM 2802 C C . GLY B 1 15 ? 4.34 7.129 7.762 1 94.06 15 GLY B C 1
ATOM 2803 O O . GLY B 1 15 ? 3.635 7.117 6.75 1 94.06 15 GLY B O 1
ATOM 2804 N N . ILE B 1 16 ? 4.668 8.18 8.383 1 89.88 16 ILE B N 1
ATOM 2805 C CA . ILE B 1 16 ? 4.094 9.477 8.047 1 89.88 16 ILE B CA 1
ATOM 2806 C C . ILE B 1 16 ? 4.578 9.922 6.668 1 89.88 16 ILE B C 1
ATOM 2808 O O . ILE B 1 16 ? 3.805 10.469 5.879 1 89.88 16 ILE B O 1
ATOM 2812 N N . SER B 1 17 ? 5.812 9.656 6.387 1 91.06 17 SER B N 1
ATOM 2813 C CA . SER B 1 17 ? 6.395 10.07 5.113 1 91.06 17 SER B CA 1
ATOM 2814 C C . SER B 1 17 ? 5.691 9.391 3.941 1 91.06 17 SER B C 1
ATOM 2816 O O . SER B 1 17 ? 5.555 9.984 2.867 1 91.06 17 SER B O 1
ATOM 2818 N N . TYR B 1 18 ? 5.207 8.195 4.148 1 93.62 18 TYR B N 1
ATOM 2819 C CA . TYR B 1 18 ? 4.516 7.469 3.088 1 93.62 18 TYR B CA 1
ATOM 2820 C C . TYR B 1 18 ? 3.059 7.91 2.99 1 93.62 18 TYR B C 1
ATOM 2822 O O . TYR B 1 18 ? 2.473 7.898 1.905 1 93.62 18 TYR B O 1
ATOM 2830 N N . MET B 1 19 ? 2.537 8.305 4.062 1 94.12 19 MET B N 1
ATOM 2831 C CA . MET B 1 19 ? 1.104 8.57 4.145 1 94.12 19 MET B CA 1
ATOM 2832 C C . MET B 1 19 ? 0.78 9.961 3.602 1 94.12 19 MET B C 1
ATOM 2834 O O . MET B 1 19 ? -0.29 10.172 3.027 1 94.12 19 MET B O 1
ATOM 2838 N N . ILE B 1 20 ? 1.644 10.914 3.719 1 91.75 20 ILE B N 1
ATOM 2839 C CA . ILE B 1 20 ? 1.365 12.328 3.486 1 91.75 20 ILE B CA 1
ATOM 2840 C C . ILE B 1 20 ? 0.938 12.539 2.035 1 91.75 20 ILE B C 1
ATOM 2842 O O . ILE B 1 20 ? -0.117 13.117 1.77 1 91.75 20 ILE B O 1
ATOM 2846 N N . PRO B 1 21 ? 1.695 12 1.036 1 94.62 21 PRO B N 1
ATOM 2847 C CA . PRO B 1 21 ? 1.251 12.227 -0.341 1 94.62 21 PRO B CA 1
ATOM 2848 C C . PRO B 1 21 ? -0.133 11.648 -0.617 1 94.62 21 PRO B C 1
ATOM 2850 O O . PRO B 1 21 ? -0.909 12.227 -1.382 1 94.62 21 PRO B O 1
ATOM 2853 N N . LEU B 1 22 ? -0.413 10.562 -0.016 1 97.25 22 LEU B N 1
ATOM 2854 C CA . LEU B 1 22 ? -1.693 9.891 -0.214 1 97.25 22 LEU B CA 1
ATOM 2855 C C . LEU B 1 22 ? -2.832 10.703 0.396 1 97.25 22 LEU B C 1
ATOM 2857 O O . LEU B 1 22 ? -3.881 10.875 -0.229 1 97.25 22 LEU B O 1
ATOM 2861 N N . ILE B 1 23 ? -2.625 11.141 1.58 1 95.56 23 ILE B N 1
ATOM 2862 C CA . ILE B 1 23 ? -3.666 11.906 2.262 1 95.56 23 ILE B CA 1
ATOM 2863 C C . ILE B 1 23 ? -3.865 13.242 1.562 1 95.56 23 ILE B C 1
ATOM 2865 O O . ILE B 1 23 ? -4.984 13.758 1.492 1 95.56 23 ILE B O 1
ATOM 2869 N N . VAL B 1 24 ? -2.814 13.891 1.068 1 95 24 VAL B N 1
ATOM 2870 C CA . VAL B 1 24 ? -2.9 15.172 0.379 1 95 24 VAL B CA 1
ATOM 2871 C C . VAL B 1 24 ? -3.701 15.016 -0.911 1 95 24 VAL B C 1
ATOM 2873 O O . VAL B 1 24 ? -4.629 15.781 -1.17 1 95 24 VAL B O 1
ATOM 2876 N N . ALA B 1 25 ? -3.373 13.984 -1.674 1 96.94 25 ALA B N 1
ATOM 2877 C CA . ALA B 1 25 ? -4.094 13.742 -2.922 1 96.94 25 ALA B CA 1
ATOM 2878 C C . ALA B 1 25 ? -5.57 13.477 -2.66 1 96.94 25 ALA B C 1
ATOM 2880 O O . ALA B 1 25 ? -6.438 14.039 -3.33 1 96.94 25 ALA B O 1
ATOM 2881 N N . SER B 1 26 ? -5.844 12.695 -1.715 1 97 26 SER B N 1
ATOM 2882 C CA . SER B 1 26 ? -7.219 12.336 -1.379 1 97 26 SER B CA 1
ATOM 2883 C C . SER B 1 26 ? -7.988 13.531 -0.83 1 97 26 SER B C 1
ATOM 2885 O O . SER B 1 26 ? -9.125 13.773 -1.225 1 97 26 SER B O 1
ATOM 2887 N N . GLY B 1 27 ? -7.32 14.234 0.073 1 94.69 27 GLY B N 1
ATOM 2888 C CA . GLY B 1 27 ? -7.949 15.391 0.694 1 94.69 27 GLY B CA 1
ATOM 2889 C C . GLY B 1 27 ? -8.273 16.5 -0.293 1 94.69 27 GLY B C 1
ATOM 2890 O O . GLY B 1 27 ? -9.336 17.125 -0.214 1 94.69 27 GLY B O 1
ATOM 2891 N N . ILE B 1 28 ? -7.379 16.766 -1.186 1 95.38 28 ILE B N 1
ATOM 2892 C CA . ILE B 1 28 ? -7.605 17.812 -2.178 1 95.38 28 ILE B CA 1
ATOM 2893 C C . ILE B 1 28 ? -8.75 17.406 -3.104 1 95.38 28 ILE B C 1
ATOM 2895 O O . ILE B 1 28 ? -9.578 18.234 -3.486 1 95.38 28 ILE B O 1
ATOM 2899 N N . CYS B 1 29 ? -8.82 16.141 -3.471 1 96.19 29 CYS B N 1
ATOM 2900 C CA . CYS B 1 29 ? -9.938 15.664 -4.273 1 96.19 29 CYS B CA 1
ATOM 2901 C C . CYS B 1 29 ? -11.266 15.914 -3.561 1 96.19 29 CYS B C 1
ATOM 2903 O O . CYS B 1 29 ? -12.227 16.375 -4.168 1 96.19 29 CYS B O 1
ATOM 2905 N N . ILE B 1 30 ? -11.289 15.617 -2.312 1 93 30 ILE B N 1
ATOM 2906 C CA . ILE B 1 30 ? -12.492 15.805 -1.521 1 93 30 ILE B CA 1
ATOM 2907 C C . ILE B 1 30 ? -12.836 17.297 -1.453 1 93 30 ILE B C 1
ATOM 2909 O O . ILE B 1 30 ? -14 17.672 -1.612 1 93 30 ILE B O 1
ATOM 2913 N N . ALA B 1 31 ? -11.852 18.125 -1.225 1 92.56 31 ALA B N 1
ATOM 2914 C CA . ALA B 1 31 ? -12.07 19.562 -1.137 1 92.56 31 ALA B CA 1
ATOM 2915 C C . ALA B 1 31 ? -12.602 20.125 -2.451 1 92.56 31 ALA B C 1
ATOM 2917 O O . ALA B 1 31 ? -13.562 20.906 -2.457 1 92.56 31 ALA B O 1
ATOM 2918 N N . LEU B 1 32 ? -12.031 19.703 -3.539 1 93.25 32 LEU B N 1
ATOM 2919 C CA . LEU B 1 32 ? -12.477 20.156 -4.852 1 93.25 32 LEU B CA 1
ATOM 2920 C C . LEU B 1 32 ? -13.898 19.703 -5.137 1 93.25 32 LEU B C 1
ATOM 2922 O O . LEU B 1 32 ? -14.688 20.438 -5.727 1 93.25 32 LEU B O 1
ATOM 2926 N N . ALA B 1 33 ? -14.148 18.5 -4.738 1 94 33 ALA B N 1
ATOM 2927 C CA . ALA B 1 33 ? -15.5 17.969 -4.918 1 94 33 ALA B CA 1
ATOM 2928 C C . ALA B 1 33 ? -16.516 18.812 -4.168 1 94 33 ALA B C 1
ATOM 2930 O O . ALA B 1 33 ? -17.609 19.094 -4.688 1 94 33 ALA B O 1
ATOM 2931 N N . GLN B 1 34 ? -16.172 19.219 -3.008 1 88.44 34 GLN B N 1
ATOM 2932 C CA . GLN B 1 34 ? -17.078 20 -2.182 1 88.44 34 GLN B CA 1
ATOM 2933 C C . GLN B 1 34 ? -17.234 21.422 -2.725 1 88.44 34 GLN B C 1
ATOM 2935 O O . GLN B 1 34 ? -18.328 21.984 -2.68 1 88.44 34 GLN B O 1
ATOM 2940 N N . ILE B 1 35 ? -16.219 22 -3.201 1 89.81 35 ILE B N 1
ATOM 2941 C CA . ILE B 1 35 ? -16.25 23.375 -3.713 1 89.81 35 ILE B CA 1
ATOM 2942 C C . ILE B 1 35 ? -17.109 23.438 -4.973 1 89.81 35 ILE B C 1
ATOM 2944 O O . ILE B 1 35 ? -17.953 24.328 -5.117 1 89.81 35 ILE B O 1
ATOM 2948 N N . PHE B 1 36 ? -16.953 22.422 -5.816 1 90.94 36 PHE B N 1
ATOM 2949 C CA . PHE B 1 36 ? -17.625 22.484 -7.109 1 90.94 36 PHE B CA 1
ATOM 2950 C C . PHE B 1 36 ? -18.984 21.781 -7.051 1 90.94 36 PHE B C 1
ATOM 2952 O O . PHE B 1 36 ? -19.875 22.094 -7.844 1 90.94 36 PHE B O 1
ATOM 2959 N N . GLY B 1 37 ? -19.109 20.844 -6.125 1 90.25 37 GLY B N 1
ATOM 2960 C CA . GLY B 1 37 ? -20.344 20.062 -6.094 1 90.25 37 GLY B CA 1
ATOM 2961 C C . GLY B 1 37 ? -21.219 20.391 -4.902 1 90.25 37 GLY B C 1
ATOM 2962 O O . GLY B 1 37 ? -22.375 19.969 -4.848 1 90.25 37 GLY B O 1
ATOM 2963 N N . GLY B 1 38 ? -20.672 21.109 -3.947 1 84.12 38 GLY B N 1
ATOM 2964 C CA . GLY B 1 38 ? -21.453 21.438 -2.76 1 84.12 38 GLY B CA 1
ATOM 2965 C C . GLY B 1 38 ? -21.469 20.328 -1.731 1 84.12 38 GLY B C 1
ATOM 2966 O O . GLY B 1 38 ? -20.75 19.328 -1.873 1 84.12 38 GLY B O 1
ATOM 2967 N N . ILE B 1 39 ? -22.312 20.484 -0.721 1 78.12 39 ILE B N 1
ATOM 2968 C CA . ILE B 1 39 ? -22.359 19.562 0.405 1 78.12 39 ILE B CA 1
ATOM 2969 C C . ILE B 1 39 ? -23.031 18.266 -0.031 1 78.12 39 ILE B C 1
ATOM 2971 O O . ILE B 1 39 ? -22.75 17.203 0.526 1 78.12 39 ILE B O 1
ATOM 2975 N N . ASN B 1 40 ? -23.812 18.359 -1.095 1 84.06 40 ASN B N 1
ATOM 2976 C CA . ASN B 1 40 ? -24.531 17.172 -1.546 1 84.06 40 ASN B CA 1
ATOM 2977 C C . ASN B 1 40 ? -23.875 16.562 -2.779 1 84.06 40 ASN B C 1
ATOM 2979 O O . ASN B 1 40 ? -24.562 15.984 -3.631 1 84.06 40 ASN B O 1
ATOM 2983 N N . VAL B 1 41 ? -22.703 16.672 -2.859 1 87.69 41 VAL B N 1
ATOM 2984 C CA . VAL B 1 41 ? -21.969 16.219 -4.035 1 87.69 41 VAL B CA 1
ATOM 2985 C C . VAL B 1 41 ? -22.156 14.711 -4.211 1 87.69 41 VAL B C 1
ATOM 2987 O O . VAL B 1 41 ? -22.219 14.211 -5.336 1 87.69 41 VAL B O 1
ATOM 2990 N N . ALA B 1 42 ? -22.344 13.969 -3.168 1 82.12 42 ALA B N 1
ATOM 2991 C CA . ALA B 1 42 ? -22.469 12.516 -3.211 1 82.12 42 ALA B CA 1
ATOM 2992 C C . ALA B 1 42 ? -23.781 12.102 -3.875 1 82.12 42 ALA B C 1
ATOM 2994 O O . ALA B 1 42 ? -23.922 10.977 -4.359 1 82.12 42 ALA B O 1
ATOM 2995 N N . GLU B 1 43 ? -24.688 13.055 -3.943 1 85.81 43 GLU B N 1
ATOM 2996 C CA . GLU B 1 43 ? -26 12.75 -4.492 1 85.81 43 GLU B CA 1
ATOM 2997 C C . GLU B 1 43 ? -26.047 13 -5.996 1 85.81 43 GLU B C 1
ATOM 2999 O O . GLU B 1 43 ? -26.953 12.531 -6.684 1 85.81 43 GLU B O 1
ATOM 3004 N N . ASN B 1 44 ? -25.094 13.742 -6.508 1 88.94 44 ASN B N 1
ATOM 3005 C CA . ASN B 1 44 ? -25.062 14.047 -7.934 1 88.94 44 ASN B CA 1
ATOM 3006 C C . ASN B 1 44 ? -24.125 13.109 -8.688 1 88.94 44 ASN B C 1
ATOM 3008 O O . ASN B 1 44 ? -23.078 13.531 -9.188 1 88.94 44 ASN B O 1
ATOM 3012 N N . GLU B 1 45 ? -24.641 11.945 -8.852 1 89.94 45 GLU B N 1
ATOM 3013 C CA . GLU B 1 45 ? -23.844 10.891 -9.469 1 89.94 45 GLU B CA 1
ATOM 3014 C C . GLU B 1 45 ? -23.531 11.211 -10.93 1 89.94 45 GLU B C 1
ATOM 3016 O O . GLU B 1 45 ? -24.359 11.781 -11.633 1 89.94 45 GLU B O 1
ATOM 3021 N N . GLY B 1 46 ? -22.297 10.93 -11.344 1 90.25 46 GLY B N 1
ATOM 3022 C CA . GLY B 1 46 ? -21.922 11.062 -12.742 1 90.25 46 GLY B CA 1
ATOM 3023 C C . GLY B 1 46 ? -21.281 12.398 -13.062 1 90.25 46 GLY B C 1
ATOM 3024 O O . GLY B 1 46 ? -20.797 12.602 -14.172 1 90.25 46 GLY B O 1
ATOM 3025 N N . THR B 1 47 ? -21.359 13.297 -12.125 1 93 47 THR B N 1
ATOM 3026 C CA . THR B 1 47 ? -20.75 14.602 -12.344 1 93 47 THR B CA 1
ATOM 3027 C C . THR B 1 47 ? -19.266 14.57 -11.977 1 93 47 THR B C 1
ATOM 3029 O O . THR B 1 47 ? -18.812 13.648 -11.289 1 93 47 THR B O 1
ATOM 3032 N N . LEU B 1 48 ? -18.562 15.516 -12.477 1 94.88 48 LEU B N 1
ATOM 3033 C CA . LEU B 1 48 ? -17.125 15.602 -12.219 1 94.88 48 LEU B CA 1
ATOM 3034 C C . LEU B 1 48 ? -16.859 15.734 -10.719 1 94.88 48 LEU B C 1
ATOM 3036 O O . LEU B 1 48 ? -16 15.031 -10.18 1 94.88 48 LEU B O 1
ATOM 3040 N N . PRO B 1 49 ? -17.594 16.594 -10 1 94.88 49 PRO B N 1
ATOM 3041 C CA . PRO B 1 49 ? -17.375 16.688 -8.555 1 94.88 49 PRO B CA 1
ATOM 3042 C C . PRO B 1 49 ? -17.672 15.367 -7.832 1 94.88 49 PRO B C 1
ATOM 3044 O O . PRO B 1 49 ? -17 15.023 -6.855 1 94.88 49 PRO B O 1
ATOM 3047 N N . TYR B 1 50 ? -18.656 14.703 -8.305 1 95.38 50 TYR B N 1
ATOM 3048 C CA . TYR B 1 50 ? -18.984 13.406 -7.73 1 95.38 50 TYR B CA 1
ATOM 3049 C C . TYR B 1 50 ? -17.812 12.43 -7.883 1 95.38 50 TYR B C 1
ATOM 3051 O O . TYR B 1 50 ? -17.453 11.742 -6.926 1 95.38 50 TYR B O 1
ATOM 3059 N N . PHE B 1 51 ? -17.25 12.414 -9.102 1 96.44 51 PHE B N 1
ATOM 3060 C CA . PHE B 1 51 ? -16.125 11.523 -9.336 1 96.44 51 PHE B CA 1
ATOM 3061 C C . PHE B 1 51 ? -14.945 11.898 -8.438 1 96.44 51 PHE B C 1
ATOM 3063 O O . PHE B 1 51 ? -14.266 11.023 -7.898 1 96.44 51 PHE B O 1
ATOM 3070 N N . LEU B 1 52 ? -14.727 13.133 -8.273 1 96.69 52 LEU B N 1
ATOM 3071 C CA . LEU B 1 52 ? -13.633 13.594 -7.418 1 96.69 52 LEU B CA 1
ATOM 3072 C C . LEU B 1 52 ? -13.867 13.188 -5.969 1 96.69 52 LEU B C 1
ATOM 3074 O O . LEU B 1 52 ? -12.922 12.812 -5.266 1 96.69 52 LEU B O 1
ATOM 3078 N N . SER B 1 53 ? -15.094 13.281 -5.543 1 95.19 53 SER B N 1
ATOM 3079 C CA . SER B 1 53 ? -15.438 12.867 -4.188 1 95.19 53 SER B CA 1
ATOM 3080 C C . SER B 1 53 ? -15.18 11.383 -3.973 1 95.19 53 SER B C 1
ATOM 3082 O O . SER B 1 53 ? -14.648 10.984 -2.934 1 95.19 53 SER B O 1
ATOM 3084 N N . GLN B 1 54 ? -15.523 10.617 -4.973 1 95.69 54 GLN B N 1
ATOM 3085 C CA . GLN B 1 54 ? -15.289 9.18 -4.887 1 95.69 54 GLN B CA 1
ATOM 3086 C C . GLN B 1 54 ? -13.797 8.867 -4.855 1 95.69 54 GLN B C 1
ATOM 3088 O O . GLN B 1 54 ? -13.344 8.055 -4.043 1 95.69 54 GLN B O 1
ATOM 3093 N N . ILE B 1 55 ? -13.086 9.523 -5.707 1 97.25 55 ILE B N 1
ATOM 3094 C CA . ILE B 1 55 ? -11.641 9.32 -5.785 1 97.25 55 ILE B CA 1
ATOM 3095 C C . ILE B 1 55 ? -11.008 9.648 -4.438 1 97.25 55 ILE B C 1
ATOM 3097 O O . ILE B 1 55 ? -10.203 8.875 -3.918 1 97.25 55 ILE B O 1
ATOM 3101 N N . GLY B 1 56 ? -11.375 10.766 -3.912 1 96.19 56 GLY B N 1
ATOM 3102 C CA . GLY B 1 56 ? -10.852 11.172 -2.617 1 96.19 56 GLY B CA 1
ATOM 3103 C C . GLY B 1 56 ? -11.211 10.203 -1.502 1 96.19 56 GLY B C 1
ATOM 3104 O O . GLY B 1 56 ? -10.375 9.875 -0.662 1 96.19 56 GLY B O 1
ATOM 3105 N N . GLY B 1 57 ? -12.492 9.781 -1.474 1 94.31 57 GLY B N 1
ATOM 3106 C CA . GLY B 1 57 ? -12.938 8.844 -0.463 1 94.31 57 GLY B CA 1
ATOM 3107 C C . GLY B 1 57 ? -12.211 7.512 -0.518 1 94.31 57 GLY B C 1
ATOM 3108 O O . GLY B 1 57 ? -11.797 6.984 0.516 1 94.31 57 GLY B O 1
ATOM 3109 N N . TRP B 1 58 ? -12.062 7 -1.722 1 96.06 58 TRP B N 1
ATOM 3110 C CA . TRP B 1 58 ? -11.344 5.742 -1.903 1 96.06 58 TRP B CA 1
ATOM 3111 C C . TRP B 1 58 ? -9.883 5.887 -1.502 1 96.06 58 TRP B C 1
ATOM 3113 O O . TRP B 1 58 ? -9.312 4.984 -0.884 1 96.06 58 TRP B O 1
ATOM 3123 N N . GLY B 1 59 ? -9.289 6.973 -1.836 1 97 59 GLY B N 1
ATOM 3124 C CA . GLY B 1 59 ? -7.926 7.234 -1.405 1 97 59 GLY B CA 1
ATOM 3125 C C . GLY B 1 59 ? -7.773 7.289 0.103 1 97 59 GLY B C 1
ATOM 3126 O O . GLY B 1 59 ? -6.812 6.75 0.656 1 97 59 GLY B O 1
ATOM 3127 N N . MET B 1 60 ? -8.688 7.938 0.733 1 95.44 60 MET B N 1
ATOM 3128 C CA . MET B 1 60 ? -8.633 8.094 2.184 1 95.44 60 MET B CA 1
ATOM 3129 C C . MET B 1 60 ? -8.688 6.734 2.877 1 95.44 60 MET B C 1
ATOM 3131 O O . MET B 1 60 ? -8.07 6.543 3.928 1 95.44 60 MET B O 1
ATOM 3135 N N . SER B 1 61 ? -9.391 5.797 2.299 1 95.5 61 SER B N 1
ATOM 3136 C CA . SER B 1 61 ? -9.531 4.465 2.881 1 95.5 61 SER B CA 1
ATOM 3137 C C . SER B 1 61 ? -8.211 3.715 2.879 1 95.5 61 SER B C 1
ATOM 3139 O O . SER B 1 61 ? -8.047 2.732 3.605 1 95.5 61 SER B O 1
ATOM 3141 N N . LEU B 1 62 ? -7.25 4.156 2.105 1 97.81 62 LEU B N 1
ATOM 3142 C CA . LEU B 1 62 ? -5.969 3.469 1.973 1 97.81 62 LEU B CA 1
ATOM 3143 C C . LEU B 1 62 ? -4.922 4.082 2.898 1 97.81 62 LEU B C 1
ATOM 3145 O O . LEU B 1 62 ? -3.836 3.525 3.066 1 97.81 62 LEU B O 1
ATOM 3149 N N . VAL B 1 63 ? -5.238 5.188 3.549 1 97.19 63 VAL B N 1
ATOM 3150 C CA . VAL B 1 63 ? -4.266 5.93 4.34 1 97.19 63 VAL B CA 1
ATOM 3151 C C . VAL B 1 63 ? -3.82 5.09 5.535 1 97.19 63 VAL B C 1
ATOM 3153 O O . VAL B 1 63 ? -2.621 4.922 5.773 1 97.19 63 VAL B O 1
ATOM 3156 N N . VAL B 1 64 ? -4.75 4.523 6.25 1 96.94 64 VAL B N 1
ATOM 3157 C CA . VAL B 1 64 ? -4.438 3.771 7.465 1 96.94 64 VAL B CA 1
ATOM 3158 C C . VAL B 1 64 ? -3.684 2.494 7.102 1 96.94 64 VAL B C 1
ATOM 3160 O O . VAL B 1 64 ? -2.662 2.174 7.711 1 96.94 64 VAL B O 1
ATOM 3163 N N . PRO B 1 65 ? -4.133 1.771 6.062 1 98.31 65 PRO B N 1
ATOM 3164 C CA . PRO B 1 65 ? -3.344 0.614 5.629 1 98.31 65 PRO B CA 1
ATOM 3165 C C . PRO B 1 65 ? -1.909 0.982 5.258 1 98.31 65 PRO B C 1
ATOM 3167 O O . PRO B 1 65 ? -0.97 0.268 5.617 1 98.31 65 PRO B O 1
ATOM 3170 N N . LEU B 1 66 ? -1.753 2.074 4.586 1 98 66 LEU B N 1
ATOM 3171 C CA . LEU B 1 66 ? -0.425 2.445 4.109 1 98 66 LEU B CA 1
ATOM 3172 C C . LEU B 1 66 ? 0.492 2.801 5.273 1 98 66 LEU B C 1
ATOM 3174 O O . LEU B 1 66 ? 1.662 2.41 5.293 1 98 66 LEU B O 1
ATOM 3178 N N . ILE B 1 67 ? 0.015 3.564 6.25 1 96.88 67 ILE B N 1
ATOM 3179 C CA . ILE B 1 67 ? 0.877 3.932 7.371 1 96.88 67 ILE B CA 1
ATOM 3180 C C . ILE B 1 67 ? 1.235 2.684 8.172 1 96.88 67 ILE B C 1
ATOM 3182 O O . ILE B 1 67 ? 2.375 2.533 8.625 1 96.88 67 ILE B O 1
ATOM 3186 N N . ALA B 1 68 ? 0.287 1.811 8.406 1 98.38 68 ALA B N 1
ATOM 3187 C CA . ALA B 1 68 ? 0.558 0.567 9.125 1 98.38 68 ALA B CA 1
ATOM 3188 C C . ALA B 1 68 ? 1.604 -0.27 8.391 1 98.38 68 ALA B C 1
ATOM 3190 O O . ALA B 1 68 ? 2.539 -0.783 9.008 1 98.38 68 ALA B O 1
ATOM 3191 N N . GLY B 1 69 ? 1.405 -0.436 7.121 1 98.44 69 GLY B N 1
ATOM 3192 C CA . GLY B 1 69 ? 2.369 -1.179 6.324 1 98.44 69 GLY B CA 1
ATOM 3193 C C . GLY B 1 69 ? 3.76 -0.571 6.352 1 98.44 69 GLY B C 1
ATOM 3194 O O . GLY B 1 69 ? 4.754 -1.29 6.457 1 98.44 69 GLY B O 1
ATOM 3195 N N . ALA B 1 70 ? 3.83 0.745 6.227 1 97.75 70 ALA B N 1
ATOM 3196 C CA . ALA B 1 70 ? 5.113 1.44 6.203 1 97.75 70 ALA B CA 1
ATOM 3197 C C . ALA B 1 70 ? 5.836 1.308 7.539 1 97.75 70 ALA B C 1
ATOM 3199 O O . ALA B 1 70 ? 7.055 1.133 7.582 1 97.75 70 ALA B O 1
ATOM 3200 N N . ILE B 1 71 ? 5.125 1.426 8.594 1 97.94 71 ILE B N 1
ATOM 3201 C CA . ILE B 1 71 ? 5.715 1.26 9.922 1 97.94 71 ILE B CA 1
ATOM 3202 C C . ILE B 1 71 ? 6.242 -0.165 10.07 1 97.94 71 ILE B C 1
ATOM 3204 O O . ILE B 1 71 ? 7.379 -0.369 10.508 1 97.94 71 ILE B O 1
ATOM 3208 N N . ALA B 1 72 ? 5.422 -1.111 9.719 1 98.69 72 ALA B N 1
ATOM 3209 C CA . ALA B 1 72 ? 5.828 -2.512 9.82 1 98.69 72 ALA B CA 1
ATOM 3210 C C . ALA B 1 72 ? 7.07 -2.781 8.977 1 98.69 72 ALA B C 1
ATOM 3212 O O . ALA B 1 72 ? 7.996 -3.463 9.422 1 98.69 72 ALA B O 1
ATOM 3213 N N . MET B 1 73 ? 7.047 -2.266 7.82 1 97.62 73 MET B N 1
ATOM 3214 C CA . MET B 1 73 ? 8.188 -2.449 6.926 1 97.62 73 MET B CA 1
ATOM 3215 C C . MET B 1 73 ? 9.438 -1.779 7.492 1 97.62 73 MET B C 1
ATOM 3217 O O . MET B 1 73 ? 10.547 -2.293 7.336 1 97.62 73 MET B O 1
ATOM 3221 N N . SER B 1 74 ? 9.273 -0.643 8.07 1 97.19 74 SER B N 1
ATOM 3222 C CA . SER B 1 74 ? 10.383 0.062 8.688 1 97.19 74 SER B CA 1
ATOM 3223 C C . SER B 1 74 ? 11.016 -0.771 9.797 1 97.19 74 SER B C 1
ATOM 3225 O O . SER B 1 74 ? 12.227 -0.715 10.016 1 97.19 74 SER B O 1
ATOM 3227 N N . ILE B 1 75 ? 10.312 -1.537 10.445 1 97.44 75 ILE B N 1
ATOM 3228 C CA . ILE B 1 75 ? 10.773 -2.322 11.586 1 97.44 75 ILE B CA 1
ATOM 3229 C C . ILE B 1 75 ? 11.344 -3.648 11.102 1 97.44 75 ILE B C 1
ATOM 3231 O O . ILE B 1 75 ? 12.391 -4.09 11.578 1 97.44 75 ILE B O 1
ATOM 3235 N N . SER B 1 76 ? 10.719 -4.281 10.125 1 97.38 76 SER B N 1
ATOM 3236 C CA . SER B 1 76 ? 11.047 -5.668 9.812 1 97.38 76 SER B CA 1
ATOM 3237 C C . SER B 1 76 ? 11.398 -5.832 8.336 1 97.38 76 SER B C 1
ATOM 3239 O O . SER B 1 76 ? 11.445 -6.953 7.828 1 97.38 76 SER B O 1
ATOM 3241 N N . ASP B 1 77 ? 11.539 -4.777 7.656 1 95.5 77 ASP B N 1
ATOM 3242 C CA . ASP B 1 77 ? 11.891 -4.777 6.238 1 95.5 77 ASP B CA 1
ATOM 3243 C C . ASP B 1 77 ? 10.719 -5.227 5.379 1 95.5 77 ASP B C 1
ATOM 3245 O O . ASP B 1 77 ? 9.562 -5.133 5.797 1 95.5 77 ASP B O 1
ATOM 3249 N N . ARG B 1 78 ? 10.906 -5.637 4.223 1 94.62 78 ARG B N 1
ATOM 3250 C CA . ARG B 1 78 ? 9.906 -5.852 3.186 1 94.62 78 ARG B CA 1
ATOM 3251 C C . ARG B 1 78 ? 8.875 -6.883 3.631 1 94.62 78 ARG B C 1
ATOM 3253 O O . ARG B 1 78 ? 7.684 -6.746 3.334 1 94.62 78 ARG B O 1
ATOM 3260 N N . PRO B 1 79 ? 9.234 -7.879 4.344 1 95.62 79 PRO B N 1
ATOM 3261 C CA . PRO B 1 79 ? 8.25 -8.898 4.734 1 95.62 79 PRO B CA 1
ATOM 3262 C C . PRO B 1 79 ? 7.148 -8.344 5.629 1 95.62 79 PRO B C 1
ATOM 3264 O O . PRO B 1 79 ? 6.09 -8.961 5.762 1 95.62 79 PRO B O 1
ATOM 3267 N N . GLY B 1 80 ? 7.379 -7.23 6.207 1 97.44 80 GLY B N 1
ATOM 3268 C CA . GLY B 1 80 ? 6.387 -6.637 7.086 1 97.44 80 GLY B CA 1
ATOM 3269 C C . GLY B 1 80 ? 5.32 -5.859 6.34 1 97.44 80 GLY B C 1
ATOM 3270 O O . GLY B 1 80 ? 4.277 -5.527 6.91 1 97.44 80 GLY B O 1
ATOM 3271 N N . LEU B 1 81 ? 5.5 -5.625 5.07 1 97.94 81 LEU B N 1
ATOM 3272 C CA . LEU B 1 81 ? 4.621 -4.738 4.312 1 97.94 81 LEU B CA 1
ATOM 3273 C C . LEU B 1 81 ? 3.24 -5.359 4.137 1 97.94 81 LEU B C 1
ATOM 3275 O O . LEU B 1 81 ? 2.23 -4.742 4.484 1 97.94 81 LEU B O 1
ATOM 3279 N N . ALA B 1 82 ? 3.17 -6.566 3.666 1 98 82 ALA B N 1
ATOM 3280 C CA . ALA B 1 82 ? 1.898 -7.199 3.328 1 98 82 ALA B CA 1
ATOM 3281 C C . ALA B 1 82 ? 1.02 -7.363 4.566 1 98 82 ALA B C 1
ATOM 3283 O O . ALA B 1 82 ? -0.118 -6.887 4.594 1 98 82 ALA B O 1
ATOM 3284 N N . PRO B 1 83 ? 1.566 -7.996 5.617 1 98.62 83 PRO B N 1
ATOM 3285 C CA . PRO B 1 83 ? 0.715 -8.094 6.805 1 98.62 83 PRO B CA 1
ATOM 3286 C C . PRO B 1 83 ? 0.373 -6.727 7.395 1 98.62 83 PRO B C 1
ATOM 3288 O O . PRO B 1 83 ? -0.723 -6.539 7.93 1 98.62 83 PRO B O 1
ATOM 3291 N N . GLY B 1 84 ? 1.309 -5.781 7.375 1 98.62 84 GLY B N 1
ATOM 3292 C CA . GLY B 1 84 ? 1.039 -4.441 7.863 1 98.62 84 GLY B CA 1
ATOM 3293 C C . GLY B 1 84 ? -0.123 -3.77 7.156 1 98.62 84 GLY B C 1
ATOM 3294 O O . GLY B 1 84 ? -0.979 -3.158 7.801 1 98.62 84 GLY B O 1
ATOM 3295 N N . LEU B 1 85 ? -0.147 -3.908 5.828 1 98.69 85 LEU B N 1
ATOM 3296 C CA . LEU B 1 85 ? -1.237 -3.346 5.039 1 98.69 85 LEU B CA 1
ATOM 3297 C C . LEU B 1 85 ? -2.574 -3.963 5.441 1 98.69 85 LEU B C 1
ATOM 3299 O O . LEU B 1 85 ? -3.568 -3.25 5.594 1 98.69 85 LEU B O 1
ATOM 3303 N N . ILE B 1 86 ? -2.6 -5.25 5.602 1 98.69 86 ILE B N 1
ATOM 3304 C CA . ILE B 1 86 ? -3.83 -5.957 5.938 1 98.69 86 ILE B CA 1
ATOM 3305 C C . ILE B 1 86 ? -4.32 -5.508 7.312 1 98.69 86 ILE B C 1
ATOM 3307 O O . ILE B 1 86 ? -5.504 -5.203 7.488 1 98.69 86 ILE B O 1
ATOM 3311 N N . ILE B 1 87 ? -3.412 -5.438 8.266 1 98.62 87 ILE B N 1
ATOM 3312 C CA . ILE B 1 87 ? -3.787 -5.07 9.625 1 98.62 87 ILE B CA 1
ATOM 3313 C C . ILE B 1 87 ? -4.258 -3.617 9.656 1 98.62 87 ILE B C 1
ATOM 3315 O O . ILE B 1 87 ? -5.16 -3.268 10.414 1 98.62 87 ILE B O 1
ATOM 3319 N N . GLY B 1 88 ? -3.605 -2.75 8.883 1 98 88 GLY B N 1
ATOM 3320 C CA . GLY B 1 88 ? -4.094 -1.387 8.758 1 98 88 GLY B CA 1
ATOM 3321 C C . GLY B 1 88 ? -5.516 -1.308 8.234 1 98 88 GLY B C 1
ATOM 3322 O O . GLY B 1 88 ? -6.312 -0.498 8.711 1 98 88 GLY B O 1
ATOM 3323 N N . PHE B 1 89 ? -5.801 -2.133 7.254 1 98.19 89 PHE B N 1
ATOM 3324 C CA . PHE B 1 89 ? -7.156 -2.164 6.715 1 98.19 89 PHE B CA 1
ATOM 3325 C C . PHE B 1 89 ? -8.141 -2.666 7.762 1 98.19 89 PHE B C 1
ATOM 3327 O O . PHE B 1 89 ? -9.266 -2.16 7.859 1 98.19 89 PHE B O 1
ATOM 3334 N N . ILE B 1 90 ? -7.754 -3.643 8.523 1 97.88 90 ILE B N 1
ATOM 3335 C CA . ILE B 1 90 ? -8.562 -4.168 9.617 1 97.88 90 ILE B CA 1
ATOM 3336 C C . ILE B 1 90 ? -8.883 -3.053 10.609 1 97.88 90 ILE B C 1
ATOM 3338 O O . ILE B 1 90 ? -10.008 -2.947 11.094 1 97.88 90 ILE B O 1
ATOM 3342 N N . ALA B 1 91 ? -7.918 -2.234 10.891 1 96.88 91 ALA B N 1
ATOM 3343 C CA . ALA B 1 91 ? -8.109 -1.125 11.82 1 96.88 91 ALA B CA 1
ATOM 3344 C C . ALA B 1 91 ? -9.266 -0.232 11.383 1 96.88 91 ALA B C 1
ATOM 3346 O O . ALA B 1 91 ? -10.062 0.213 12.211 1 96.88 91 ALA B O 1
ATOM 3347 N N . ASN B 1 92 ? -9.336 0.052 10.078 1 94.69 92 ASN B N 1
ATOM 3348 C CA . ASN B 1 92 ? -10.453 0.82 9.547 1 94.69 92 ASN B CA 1
ATOM 3349 C C . ASN B 1 92 ? -11.781 0.103 9.781 1 94.69 92 ASN B C 1
ATOM 3351 O O . ASN B 1 92 ? -12.75 0.713 10.234 1 94.69 92 ASN B O 1
ATOM 3355 N N . GLU B 1 93 ? -11.766 -1.17 9.5 1 94.69 93 GLU B N 1
ATOM 3356 C CA . GLU B 1 93 ? -13 -1.945 9.484 1 94.69 93 GLU B CA 1
ATOM 3357 C C . GLU B 1 93 ? -13.555 -2.141 10.891 1 94.69 93 GLU B C 1
ATOM 3359 O O . GLU B 1 93 ? -14.766 -2.205 11.086 1 94.69 93 GLU B O 1
ATOM 3364 N N . ILE B 1 94 ? -12.711 -2.203 11.859 1 94.31 94 ILE B N 1
ATOM 3365 C CA . ILE B 1 94 ? -13.18 -2.467 13.211 1 94.31 94 ILE B CA 1
ATOM 3366 C C . ILE B 1 94 ? -13.32 -1.151 13.977 1 94.31 94 ILE B C 1
ATOM 3368 O O . ILE B 1 94 ? -13.531 -1.15 15.188 1 94.31 94 ILE B O 1
ATOM 3372 N N . GLY B 1 95 ? -13.055 -0.022 13.352 1 92.12 95 GLY B N 1
ATOM 3373 C CA . GLY B 1 95 ? -13.367 1.285 13.906 1 92.12 95 GLY B CA 1
ATOM 3374 C C . GLY B 1 95 ? -12.258 1.845 14.781 1 92.12 95 GLY B C 1
ATOM 3375 O O . GLY B 1 95 ? -12.492 2.758 15.578 1 92.12 95 GLY B O 1
ATOM 3376 N N . THR B 1 96 ? -11.07 1.246 14.703 1 93.44 96 THR B N 1
ATOM 3377 C CA . THR B 1 96 ? -9.969 1.771 15.5 1 93.44 96 THR B CA 1
ATOM 3378 C C . THR B 1 96 ? -9.273 2.914 14.781 1 93.44 96 THR B C 1
ATOM 3380 O O . THR B 1 96 ? -8.5 3.666 15.383 1 93.44 96 THR B O 1
ATOM 3383 N N . GLY B 1 97 ? -9.414 2.977 13.516 1 90.19 97 GLY B N 1
ATOM 3384 C CA . GLY B 1 97 ? -8.953 4.113 12.734 1 90.19 97 GLY B CA 1
ATOM 3385 C C . GLY B 1 97 ? -7.445 4.266 12.742 1 90.19 97 GLY B C 1
ATOM 3386 O O . GLY B 1 97 ? -6.715 3.279 12.625 1 90.19 97 GLY B O 1
ATOM 3387 N N . PHE B 1 98 ? -7.043 5.523 12.75 1 92.69 98 PHE B N 1
ATOM 3388 C CA . PHE B 1 98 ? -5.645 5.91 12.625 1 92.69 98 PHE B CA 1
ATOM 3389 C C . PHE B 1 98 ? -4.82 5.348 13.781 1 92.69 98 PHE B C 1
ATOM 3391 O O . PHE B 1 98 ? -3.73 4.812 13.57 1 92.69 98 PHE B O 1
ATOM 3398 N N . ILE B 1 99 ? -5.316 5.453 14.977 1 92.31 99 ILE B N 1
ATOM 3399 C CA . ILE B 1 99 ? -4.617 4.953 16.156 1 92.31 99 ILE B CA 1
ATOM 3400 C C . ILE B 1 99 ? -4.41 3.445 16.031 1 92.31 99 ILE B C 1
ATOM 3402 O O . ILE B 1 99 ? -3.32 2.936 16.312 1 92.31 99 ILE B O 1
ATOM 3406 N N . GLY B 1 100 ? -5.473 2.797 15.664 1 94.81 100 GLY B N 1
ATOM 3407 C CA . GLY B 1 100 ? -5.348 1.366 15.43 1 94.81 100 GLY B CA 1
ATOM 3408 C C . GLY B 1 100 ? -4.328 1.021 14.359 1 94.81 100 GLY B C 1
ATOM 3409 O O . GLY B 1 100 ? -3.633 0.01 14.469 1 94.81 100 GLY B O 1
ATOM 3410 N N . GLY B 1 101 ? -4.281 1.838 13.328 1 96.38 101 GLY B N 1
ATOM 3411 C CA . GLY B 1 101 ? -3.289 1.637 12.289 1 96.38 101 GLY B CA 1
ATOM 3412 C C . GLY B 1 101 ? -1.861 1.728 12.789 1 96.38 101 GLY B C 1
ATOM 3413 O O . GLY B 1 101 ? -1.02 0.896 12.445 1 96.38 101 GLY B O 1
ATOM 3414 N N . ILE B 1 102 ? -1.593 2.701 13.602 1 95.38 102 ILE B N 1
ATOM 3415 C CA . ILE B 1 102 ? -0.256 2.896 14.156 1 95.38 102 ILE B CA 1
ATOM 3416 C C . ILE B 1 102 ? 0.112 1.711 15.047 1 95.38 102 ILE B C 1
ATOM 3418 O O . ILE B 1 102 ? 1.158 1.087 14.859 1 95.38 102 ILE B O 1
ATOM 3422 N N . ILE B 1 103 ? -0.749 1.394 15.961 1 96.44 103 ILE B N 1
ATOM 3423 C CA . ILE B 1 103 ? -0.502 0.284 16.875 1 96.44 103 ILE B CA 1
ATOM 3424 C C . ILE B 1 103 ? -0.377 -1.018 16.078 1 96.44 103 ILE B C 1
ATOM 3426 O O . ILE B 1 103 ? 0.491 -1.845 16.375 1 96.44 103 ILE B O 1
ATOM 3430 N N . GLY B 1 104 ? -1.258 -1.192 15.133 1 97.81 104 GLY B N 1
ATOM 3431 C CA . GLY B 1 104 ? -1.199 -2.369 14.281 1 97.81 104 GLY B CA 1
ATOM 3432 C C . GLY B 1 104 ? 0.113 -2.498 13.531 1 97.81 104 GLY B C 1
ATOM 3433 O O . GLY B 1 104 ? 0.649 -3.598 13.391 1 97.81 104 GLY B O 1
ATOM 3434 N N . GLY B 1 105 ? 0.64 -1.373 12.984 1 98.19 105 GLY B N 1
ATOM 3435 C CA . GLY B 1 105 ? 1.928 -1.393 12.305 1 98.19 105 GLY B CA 1
ATOM 3436 C C . GLY B 1 105 ? 3.064 -1.845 13.203 1 98.19 105 GLY B C 1
ATOM 3437 O O . GLY B 1 105 ? 3.893 -2.664 12.797 1 98.19 105 GLY B O 1
ATOM 3438 N N . PHE B 1 106 ? 3.113 -1.311 14.391 1 98 106 PHE B N 1
ATOM 3439 C CA . PHE B 1 106 ? 4.137 -1.715 15.344 1 98 106 PHE B CA 1
ATOM 3440 C C . PHE B 1 106 ? 3.969 -3.178 15.734 1 98 106 PHE B C 1
ATOM 3442 O O . PHE B 1 106 ? 4.949 -3.914 15.844 1 98 106 PHE B O 1
ATOM 3449 N N . LEU B 1 107 ? 2.74 -3.602 15.984 1 98.25 107 LEU B N 1
ATOM 3450 C CA . LEU B 1 107 ? 2.445 -4.988 16.328 1 98.25 107 LEU B CA 1
ATOM 3451 C C . LEU B 1 107 ? 2.969 -5.938 15.258 1 98.25 107 LEU B C 1
ATOM 3453 O O . LEU B 1 107 ? 3.639 -6.926 15.57 1 98.25 107 LEU B O 1
ATOM 3457 N N . VAL B 1 108 ? 2.68 -5.691 14.008 1 98.69 108 VAL B N 1
ATOM 3458 C CA . VAL B 1 108 ? 3.098 -6.539 12.898 1 98.69 108 VAL B CA 1
ATOM 3459 C C . VAL B 1 108 ? 4.621 -6.531 12.789 1 98.69 108 VAL B C 1
ATOM 3461 O O . VAL B 1 108 ? 5.238 -7.578 12.594 1 98.69 108 VAL B O 1
ATOM 3464 N N . GLY B 1 109 ? 5.223 -5.289 12.852 1 98.38 109 GLY B N 1
ATOM 3465 C CA . GLY B 1 109 ? 6.672 -5.199 12.773 1 98.38 109 GLY B CA 1
ATOM 3466 C C . GLY B 1 109 ? 7.383 -6.109 13.758 1 98.38 109 GLY B C 1
ATOM 3467 O O . GLY B 1 109 ? 8.266 -6.875 13.375 1 98.38 109 GLY B O 1
ATOM 3468 N N . TYR B 1 110 ? 6.988 -6.109 14.953 1 97.81 110 TYR B N 1
ATOM 3469 C CA . TYR B 1 110 ? 7.648 -6.906 15.984 1 97.81 110 TYR B CA 1
ATOM 3470 C C . TYR B 1 110 ? 7.246 -8.375 15.875 1 97.81 110 TYR B C 1
ATOM 3472 O O . TYR B 1 110 ? 8.039 -9.266 16.188 1 97.81 110 TYR B O 1
ATOM 3480 N N . ALA B 1 111 ? 6.023 -8.633 15.438 1 98.25 111 ALA B N 1
ATOM 3481 C CA . ALA B 1 111 ? 5.625 -10.016 15.188 1 98.25 111 ALA B CA 1
ATOM 3482 C C . ALA B 1 111 ? 6.508 -10.664 14.125 1 98.25 111 ALA B C 1
ATOM 3484 O O . ALA B 1 111 ? 6.895 -11.828 14.25 1 98.25 111 ALA B O 1
ATOM 3485 N N . VAL B 1 112 ? 6.75 -9.953 13.094 1 98.19 112 VAL B N 1
ATOM 3486 C CA . VAL B 1 112 ? 7.586 -10.469 12.016 1 98.19 112 VAL B CA 1
ATOM 3487 C C . VAL B 1 112 ? 8.984 -10.773 12.547 1 98.19 112 VAL B C 1
ATOM 3489 O O . VAL B 1 112 ? 9.57 -11.812 12.219 1 98.19 112 VAL B O 1
ATOM 3492 N N . ILE B 1 113 ? 9.531 -9.875 13.375 1 97.31 113 ILE B N 1
ATOM 3493 C CA . ILE B 1 113 ? 10.844 -10.109 13.969 1 97.31 113 ILE B CA 1
ATOM 3494 C C . ILE B 1 113 ? 10.805 -11.375 14.82 1 97.31 113 ILE B C 1
ATOM 3496 O O . ILE B 1 113 ? 11.742 -12.172 14.797 1 97.31 113 ILE B O 1
ATOM 3500 N N . PHE B 1 114 ? 9.75 -11.516 15.539 1 97.69 114 PHE B N 1
ATOM 3501 C CA . PHE B 1 114 ? 9.57 -12.688 16.391 1 97.69 114 PHE B CA 1
ATOM 3502 C C . PHE B 1 114 ? 9.523 -13.961 15.539 1 97.69 114 PHE B C 1
ATOM 3504 O O . PHE B 1 114 ? 10.156 -14.961 15.883 1 97.69 114 PHE B O 1
ATOM 3511 N N . ILE B 1 115 ? 8.805 -13.969 14.469 1 97.31 115 ILE B N 1
ATOM 3512 C CA . ILE B 1 115 ? 8.672 -15.125 13.586 1 97.31 115 ILE B CA 1
ATOM 3513 C C . ILE B 1 115 ? 10.023 -15.461 12.969 1 97.31 115 ILE B C 1
ATOM 3515 O O . ILE B 1 115 ? 10.422 -16.625 12.93 1 97.31 115 ILE B O 1
ATOM 3519 N N . LYS B 1 116 ? 10.742 -14.484 12.523 1 95.12 116 LYS B N 1
ATOM 3520 C CA . LYS B 1 116 ? 12.062 -14.688 11.93 1 95.12 116 LYS B CA 1
ATOM 3521 C C . LYS B 1 116 ? 13.016 -15.328 12.93 1 95.12 116 LYS B C 1
ATOM 3523 O O . LYS B 1 116 ? 13.875 -16.125 12.555 1 95.12 116 LYS B O 1
ATOM 3528 N N . LYS B 1 117 ? 12.867 -14.961 14.133 1 95 117 LYS B N 1
ATOM 3529 C CA . LYS B 1 117 ? 13.773 -15.422 15.18 1 95 117 LYS B CA 1
ATOM 3530 C C . LYS B 1 117 ? 13.469 -16.875 15.578 1 95 117 LYS B C 1
ATOM 3532 O O . LYS B 1 117 ? 14.383 -17.656 15.812 1 95 117 LYS B O 1
ATOM 3537 N N . TYR B 1 118 ? 12.219 -17.266 15.555 1 95.88 118 TYR B N 1
ATOM 3538 C CA . TYR B 1 118 ? 11.859 -18.516 16.188 1 95.88 118 TYR B CA 1
ATOM 3539 C C . TYR B 1 118 ? 11.492 -19.578 15.156 1 95.88 118 TYR B C 1
ATOM 3541 O O . TYR B 1 118 ? 11.445 -20.766 15.461 1 95.88 118 TYR B O 1
ATOM 3549 N N . ILE B 1 119 ? 11.117 -19.156 14.047 1 94.69 119 ILE B N 1
ATOM 3550 C CA . ILE B 1 119 ? 10.766 -20.125 13.008 1 94.69 119 ILE B CA 1
ATOM 3551 C C . ILE B 1 119 ? 11.93 -20.281 12.039 1 94.69 119 ILE B C 1
ATOM 3553 O O . ILE B 1 119 ? 12.391 -19.312 11.445 1 94.69 119 ILE B O 1
ATOM 3557 N N . ARG B 1 120 ? 12.461 -21.5 11.938 1 91.69 120 ARG B N 1
ATOM 3558 C CA . ARG B 1 120 ? 13.539 -21.812 11.016 1 91.69 120 ARG B CA 1
ATOM 3559 C C . ARG B 1 120 ? 13.109 -22.859 9.992 1 91.69 120 ARG B C 1
ATOM 3561 O O . ARG B 1 120 ? 12.422 -23.812 10.344 1 91.69 120 ARG B O 1
ATOM 3568 N N . LEU B 1 121 ? 13.289 -22.547 8.766 1 87.81 121 LEU B N 1
ATOM 3569 C CA . LEU B 1 121 ? 12.984 -23.484 7.688 1 87.81 121 LEU B CA 1
ATOM 3570 C C . LEU B 1 121 ? 14.258 -24.109 7.141 1 87.81 121 LEU B C 1
ATOM 3572 O O . LEU B 1 121 ? 15.336 -23.516 7.207 1 87.81 121 LEU B O 1
ATOM 3576 N N . PRO B 1 122 ? 14.078 -25.391 6.629 1 86.06 122 PRO B N 1
ATOM 3577 C CA . PRO B 1 122 ? 15.219 -25.969 5.926 1 86.06 122 PRO B CA 1
ATOM 3578 C C . PRO B 1 122 ? 15.688 -25.125 4.75 1 86.06 122 PRO B C 1
ATOM 3580 O O . PRO B 1 122 ? 14.93 -24.297 4.234 1 86.06 122 PRO B O 1
ATOM 3583 N N . LYS B 1 123 ? 16.875 -25.312 4.344 1 83.25 123 LYS B N 1
ATOM 3584 C CA . LYS B 1 123 ? 17.516 -24.516 3.293 1 83.25 123 LYS B CA 1
ATOM 3585 C C . LYS B 1 123 ? 16.703 -24.562 2.002 1 83.25 123 LYS B C 1
ATOM 3587 O O . LYS B 1 123 ? 16.578 -23.562 1.303 1 83.25 123 LYS B O 1
ATOM 3592 N N . SER B 1 124 ? 16.109 -25.703 1.764 1 77.5 124 SER B N 1
ATOM 3593 C CA . SER B 1 124 ? 15.367 -25.891 0.522 1 77.5 124 SER B CA 1
ATOM 3594 C C . SER B 1 124 ? 14.07 -25.094 0.524 1 77.5 124 SER B C 1
ATOM 3596 O O . SER B 1 124 ? 13.484 -24.844 -0.533 1 77.5 124 SER B O 1
ATOM 3598 N N . MET B 1 125 ? 13.648 -24.594 1.709 1 85.5 125 MET B N 1
ATOM 3599 C CA . MET B 1 125 ? 12.359 -23.922 1.809 1 85.5 125 MET B CA 1
ATOM 3600 C C . MET B 1 125 ? 12.531 -22.469 2.262 1 85.5 125 MET B C 1
ATOM 3602 O O . MET B 1 125 ? 11.555 -21.812 2.607 1 85.5 125 MET B O 1
ATOM 3606 N N . GLU B 1 126 ? 13.711 -22 2.266 1 85.69 126 GLU B N 1
ATOM 3607 C CA . GLU B 1 126 ? 14.016 -20.672 2.771 1 85.69 126 GLU B CA 1
ATOM 3608 C C . GLU B 1 126 ? 13.281 -19.594 1.973 1 85.69 126 GLU B C 1
ATOM 3610 O O . GLU B 1 126 ? 12.93 -18.547 2.514 1 85.69 126 GLU B O 1
ATOM 3615 N N . GLY B 1 127 ? 13.062 -19.859 0.702 1 83.56 127 GLY B N 1
ATOM 3616 C CA . GLY B 1 127 ? 12.336 -18.922 -0.139 1 83.56 127 GLY B CA 1
ATOM 3617 C C . GLY B 1 127 ? 10.891 -18.734 0.283 1 83.56 127 GLY B C 1
ATOM 3618 O O . GLY B 1 127 ? 10.273 -17.703 -0.017 1 83.56 127 GLY B O 1
ATOM 3619 N N . LEU B 1 128 ? 10.398 -19.641 1.05 1 88.75 128 LEU B N 1
ATOM 3620 C CA . LEU B 1 128 ? 9.008 -19.594 1.479 1 88.75 128 LEU B CA 1
ATOM 3621 C C . LEU B 1 128 ? 8.844 -18.672 2.688 1 88.75 128 LEU B C 1
ATOM 3623 O O . LEU B 1 128 ? 7.727 -18.266 3.014 1 88.75 128 LEU B O 1
ATOM 3627 N N . MET B 1 129 ? 9.922 -18.406 3.365 1 91.94 129 MET B N 1
ATOM 3628 C CA . MET B 1 129 ? 9.844 -17.625 4.602 1 91.94 129 MET B CA 1
ATOM 3629 C C . MET B 1 129 ? 9.242 -16.25 4.348 1 91.94 129 MET B C 1
ATOM 3631 O O . MET B 1 129 ? 8.18 -15.922 4.883 1 91.94 129 MET B O 1
ATOM 3635 N N . PRO B 1 130 ? 9.812 -15.453 3.443 1 91.44 130 PRO B N 1
ATOM 3636 C CA . PRO B 1 130 ? 9.258 -14.109 3.246 1 91.44 130 PRO B CA 1
ATOM 3637 C C . PRO B 1 130 ? 8.008 -14.102 2.373 1 91.44 130 PRO B C 1
ATOM 3639 O O . PRO B 1 130 ? 7.227 -13.148 2.408 1 91.44 130 PRO B O 1
ATOM 3642 N N . ILE B 1 131 ? 7.824 -15.164 1.636 1 89.75 131 ILE B N 1
ATOM 3643 C CA . ILE B 1 131 ? 6.762 -15.18 0.638 1 89.75 131 ILE B CA 1
ATOM 3644 C C . ILE B 1 131 ? 5.477 -15.727 1.262 1 89.75 131 ILE B C 1
ATOM 3646 O O . ILE B 1 131 ? 4.379 -15.305 0.908 1 89.75 131 ILE B O 1
ATOM 3650 N N . MET B 1 132 ? 5.641 -16.594 2.191 1 92.75 132 MET B N 1
ATOM 3651 C CA . MET B 1 132 ? 4.438 -17.281 2.648 1 92.75 132 MET B CA 1
ATOM 3652 C C . MET B 1 132 ? 4.395 -17.359 4.172 1 92.75 132 MET B C 1
ATOM 3654 O O . MET B 1 132 ? 3.436 -16.891 4.793 1 92.75 132 MET B O 1
ATOM 3658 N N . ILE B 1 133 ? 5.426 -17.828 4.77 1 94.44 133 ILE B N 1
ATOM 3659 C CA . ILE B 1 133 ? 5.383 -18.141 6.191 1 94.44 133 ILE B CA 1
ATOM 3660 C C . ILE B 1 133 ? 5.164 -16.875 7 1 94.44 133 ILE B C 1
ATOM 3662 O O . ILE B 1 133 ? 4.215 -16.781 7.781 1 94.44 133 ILE B O 1
ATOM 3666 N N . ILE B 1 134 ? 5.992 -15.898 6.793 1 96.62 134 ILE B N 1
ATOM 3667 C CA . ILE B 1 134 ? 5.93 -14.664 7.562 1 96.62 134 ILE B CA 1
ATOM 3668 C C . ILE B 1 134 ? 4.609 -13.945 7.281 1 96.62 134 ILE B C 1
ATOM 3670 O O . ILE B 1 134 ? 3.869 -13.617 8.211 1 96.62 134 ILE B O 1
ATOM 3674 N N . PRO B 1 135 ? 4.27 -13.727 6.035 1 96.94 135 PRO B N 1
ATOM 3675 C CA . PRO B 1 135 ? 3.021 -13 5.777 1 96.94 135 PRO B CA 1
ATOM 3676 C C . PRO B 1 135 ? 1.797 -13.703 6.355 1 96.94 135 PRO B C 1
ATOM 3678 O O . PRO B 1 135 ? 0.912 -13.055 6.914 1 96.94 135 PRO B O 1
ATOM 3681 N N . VAL B 1 136 ? 1.79 -14.992 6.262 1 97.06 136 VAL B N 1
ATOM 3682 C CA . VAL B 1 136 ? 0.622 -15.734 6.719 1 97.06 136 VAL B CA 1
ATOM 3683 C C . VAL B 1 136 ? 0.558 -15.711 8.242 1 97.06 136 VAL B C 1
ATOM 3685 O O . VAL B 1 136 ? -0.467 -15.336 8.82 1 97.06 136 VAL B O 1
ATOM 3688 N N . LEU B 1 137 ? 1.598 -16.047 8.883 1 98 137 LEU B N 1
ATOM 3689 C CA . LEU B 1 137 ? 1.598 -16.125 10.336 1 98 137 LEU B CA 1
ATOM 3690 C C . LEU B 1 137 ? 1.386 -14.758 10.961 1 98 137 LEU B C 1
ATOM 3692 O O . LEU B 1 137 ? 0.62 -14.609 11.914 1 98 137 LEU B O 1
ATOM 3696 N N . ALA B 1 138 ? 2.09 -13.773 10.43 1 98.5 138 ALA B N 1
ATOM 3697 C CA . ALA B 1 138 ? 1.941 -12.422 10.961 1 98.5 138 ALA B CA 1
ATOM 3698 C C . ALA B 1 138 ? 0.513 -11.914 10.789 1 98.5 138 ALA B C 1
ATOM 3700 O O . ALA B 1 138 ? -0.054 -11.305 11.695 1 98.5 138 ALA B O 1
ATOM 3701 N N . THR B 1 139 ? -0.057 -12.133 9.609 1 98.56 139 THR B N 1
ATOM 3702 C CA . THR B 1 139 ? -1.414 -11.68 9.328 1 98.56 139 THR B CA 1
ATOM 3703 C C . THR B 1 139 ? -2.42 -12.375 10.242 1 98.56 139 THR B C 1
ATOM 3705 O O . THR B 1 139 ? -3.297 -11.727 10.812 1 98.56 139 THR B O 1
ATOM 3708 N N . VAL B 1 140 ? -2.287 -13.664 10.383 1 98 140 VAL B N 1
ATOM 3709 C CA . VAL B 1 140 ? -3.24 -14.438 11.164 1 98 140 VAL B CA 1
ATOM 3710 C C . VAL B 1 140 ? -3.121 -14.055 12.641 1 98 140 VAL B C 1
ATOM 3712 O O . VAL B 1 140 ? -4.125 -13.758 13.297 1 98 140 VAL B O 1
ATOM 3715 N N . ILE B 1 141 ? -1.943 -14.047 13.188 1 97.94 141 ILE B N 1
ATOM 3716 C CA . ILE B 1 141 ? -1.725 -13.781 14.609 1 97.94 141 ILE B CA 1
ATOM 3717 C C . ILE B 1 141 ? -2.139 -12.344 14.93 1 97.94 141 ILE B C 1
ATOM 3719 O O . ILE B 1 141 ? -2.949 -12.117 15.836 1 97.94 141 ILE B O 1
ATOM 3723 N N . CYS B 1 142 ? -1.638 -11.383 14.195 1 98.44 142 CYS B N 1
ATOM 3724 C CA . CYS B 1 142 ? -1.903 -9.977 14.492 1 98.44 142 CYS B CA 1
ATOM 3725 C C . CYS B 1 142 ? -3.34 -9.609 14.141 1 98.44 142 CYS B C 1
ATOM 3727 O O . CYS B 1 142 ? -3.955 -8.781 14.82 1 98.44 142 CYS B O 1
ATOM 3729 N N . GLY B 1 143 ? -3.846 -10.203 13.023 1 98.19 143 GLY B N 1
ATOM 3730 C CA . GLY B 1 143 ? -5.23 -9.953 12.664 1 98.19 143 GLY B CA 1
ATOM 3731 C C . GLY B 1 143 ? -6.219 -10.414 13.719 1 98.19 143 GLY B C 1
ATOM 3732 O O . GLY B 1 143 ? -7.117 -9.664 14.109 1 98.19 143 GLY B O 1
ATOM 3733 N N . LEU B 1 144 ? -6.027 -11.617 14.18 1 97.62 144 LEU B N 1
ATOM 3734 C CA . LEU B 1 144 ? -6.906 -12.148 15.211 1 97.62 144 LEU B CA 1
ATOM 3735 C C . LEU B 1 144 ? -6.762 -11.367 16.516 1 97.62 144 LEU B C 1
ATOM 3737 O O . LEU B 1 144 ? -7.754 -11.094 17.188 1 97.62 144 LEU B O 1
ATOM 3741 N N . LEU B 1 145 ? -5.543 -11.008 16.891 1 97.5 145 LEU B N 1
ATOM 3742 C CA . LEU B 1 145 ? -5.32 -10.211 18.094 1 97.5 145 LEU B CA 1
ATOM 3743 C C . LEU B 1 145 ? -6.027 -8.867 18 1 97.5 145 LEU B C 1
ATOM 3745 O O . LEU B 1 145 ? -6.645 -8.414 18.969 1 97.5 145 LEU B O 1
ATOM 3749 N N . MET B 1 146 ? -5.879 -8.195 16.859 1 97.38 146 MET B N 1
ATOM 3750 C CA . MET B 1 146 ? -6.508 -6.895 16.656 1 97.38 146 MET B CA 1
ATOM 3751 C C . MET B 1 146 ? -8.023 -7 16.75 1 97.38 146 MET B C 1
ATOM 3753 O O . MET B 1 146 ? -8.672 -6.156 17.375 1 97.38 146 MET B O 1
ATOM 3757 N N . ILE B 1 147 ? -8.609 -8.039 16.172 1 96.44 147 ILE B N 1
ATOM 3758 C CA . ILE B 1 147 ? -10.062 -8.164 16.078 1 96.44 147 ILE B CA 1
ATOM 3759 C C . ILE B 1 147 ? -10.625 -8.586 17.438 1 96.44 147 ILE B C 1
ATOM 3761 O O . ILE B 1 147 ? -11.672 -8.094 17.859 1 96.44 147 ILE B O 1
ATOM 3765 N N . THR B 1 148 ? -9.914 -9.445 18.203 1 94.31 148 THR B N 1
ATOM 3766 C CA . THR B 1 148 ? -10.531 -10.086 19.359 1 94.31 148 THR B CA 1
ATOM 3767 C C . THR B 1 148 ? -10.086 -9.406 20.656 1 94.31 148 THR B C 1
ATOM 3769 O O . THR B 1 148 ? -10.828 -9.398 21.641 1 94.31 148 THR B O 1
ATOM 3772 N N . LEU B 1 149 ? -8.891 -8.859 20.719 1 94.19 149 LEU B N 1
ATOM 3773 C CA . LEU B 1 149 ? -8.367 -8.438 22.016 1 94.19 149 LEU B CA 1
ATOM 3774 C C . LEU B 1 149 ? -8 -6.957 21.984 1 94.19 149 LEU B C 1
ATOM 3776 O O . LEU B 1 149 ? -8.523 -6.172 22.781 1 94.19 149 LEU B O 1
ATOM 3780 N N . ILE B 1 150 ? -7.258 -6.512 21.047 1 94.25 150 ILE B N 1
ATOM 3781 C CA . ILE B 1 150 ? -6.633 -5.191 21.062 1 94.25 150 ILE B CA 1
ATOM 3782 C C . ILE B 1 150 ? -7.59 -4.164 20.453 1 94.25 150 ILE B C 1
ATOM 3784 O O . ILE B 1 150 ? -7.613 -3.008 20.875 1 94.25 150 ILE B O 1
ATOM 3788 N N . GLY B 1 151 ? -8.367 -4.555 19.5 1 93.19 151 GLY B N 1
ATOM 3789 C CA . GLY B 1 151 ? -9.18 -3.637 18.719 1 93.19 151 GLY B CA 1
ATOM 3790 C C . GLY B 1 151 ? -10.289 -2.992 19.516 1 93.19 151 GLY B C 1
ATOM 3791 O O . GLY B 1 151 ? -10.57 -1.801 19.359 1 93.19 151 GLY B O 1
ATOM 3792 N N . GLN B 1 152 ? -10.867 -3.678 20.406 1 92.38 152 GLN B N 1
ATOM 3793 C CA . GLN B 1 152 ? -12.047 -3.182 21.109 1 92.38 152 GLN B CA 1
ATOM 3794 C C . GLN B 1 152 ? -11.695 -2.012 22.031 1 92.38 152 GLN B C 1
ATOM 3796 O O . GLN B 1 152 ? -12.344 -0.964 21.984 1 92.38 152 GLN B O 1
ATOM 3801 N N . PRO B 1 153 ? -10.727 -2.16 22.844 1 94.56 153 PRO B N 1
ATOM 3802 C CA . PRO B 1 153 ? -10.352 -1.009 23.672 1 94.56 153 PRO B CA 1
ATOM 3803 C C . PRO B 1 153 ? -9.922 0.197 22.844 1 94.56 153 PRO B C 1
ATOM 3805 O O . PRO B 1 153 ? -10.211 1.339 23.203 1 94.56 153 PRO B O 1
ATOM 3808 N N . ILE B 1 154 ? -9.242 -0.004 21.828 1 93.44 154 ILE B N 1
ATOM 3809 C CA . ILE B 1 154 ? -8.773 1.085 20.984 1 93.44 154 ILE B CA 1
ATOM 3810 C C . ILE B 1 154 ? -9.953 1.759 20.297 1 93.44 154 ILE B C 1
ATOM 3812 O O . ILE B 1 154 ? -10.008 2.986 20.188 1 93.44 154 ILE B O 1
ATOM 3816 N N . ALA B 1 155 ? -10.82 0.968 19.812 1 93.56 155 ALA B N 1
ATOM 3817 C CA . ALA B 1 155 ? -12.016 1.512 19.172 1 93.56 155 ALA B CA 1
ATOM 3818 C C . ALA B 1 155 ? -12.836 2.34 20.156 1 93.56 155 ALA B C 1
ATOM 3820 O O . ALA B 1 155 ? -13.375 3.391 19.797 1 93.56 155 ALA B O 1
ATOM 3821 N N . ALA B 1 156 ? -12.977 1.82 21.375 1 93.25 156 ALA B N 1
ATOM 3822 C CA . ALA B 1 156 ? -13.695 2.562 22.406 1 93.25 156 ALA B CA 1
ATOM 3823 C C . ALA B 1 156 ? -13.023 3.904 22.688 1 93.25 156 ALA B C 1
ATOM 3825 O O . ALA B 1 156 ? -13.695 4.926 22.812 1 93.25 156 ALA B O 1
ATOM 3826 N N . PHE B 1 157 ? -11.773 3.871 22.812 1 91.88 157 PHE B N 1
ATOM 3827 C CA . PHE B 1 157 ? -11.008 5.094 23.031 1 91.88 157 PHE B CA 1
ATOM 3828 C C . PHE B 1 157 ? -11.195 6.062 21.875 1 91.88 157 PHE B C 1
ATOM 3830 O O . PHE B 1 157 ? -11.414 7.258 22.078 1 91.88 157 PHE B O 1
ATOM 3837 N N . GLN B 1 158 ? -11.078 5.551 20.688 1 88.5 158 GLN B N 1
ATOM 3838 C CA . GLN B 1 158 ? -11.242 6.348 19.484 1 88.5 158 GLN B CA 1
ATOM 3839 C C . GLN B 1 158 ? -12.633 6.977 19.422 1 88.5 158 GLN B C 1
ATOM 3841 O O . GLN B 1 158 ? -12.766 8.164 19.125 1 88.5 158 GLN B O 1
ATOM 3846 N N . ASN B 1 159 ? -13.594 6.242 19.703 1 90.12 159 ASN B N 1
ATOM 3847 C CA . ASN B 1 159 ? -14.969 6.738 19.672 1 90.12 159 ASN B CA 1
ATOM 3848 C C . ASN B 1 159 ? -15.195 7.793 20.75 1 90.12 159 ASN B C 1
ATOM 3850 O O . ASN B 1 159 ? -15.898 8.781 20.516 1 90.12 159 ASN B O 1
ATOM 3854 N N . THR B 1 160 ? -14.664 7.547 21.875 1 90.81 160 THR B N 1
ATOM 3855 C CA . THR B 1 160 ? -14.797 8.516 22.953 1 90.81 160 THR B CA 1
ATOM 3856 C C . THR B 1 160 ? -14.156 9.844 22.578 1 90.81 160 THR B C 1
ATOM 3858 O O . THR B 1 160 ? -14.719 10.906 22.828 1 90.81 160 THR B O 1
ATOM 3861 N N . THR B 1 161 ? -13.008 9.781 22 1 88.56 161 THR B N 1
ATOM 3862 C CA . THR B 1 161 ? -12.297 10.984 21.562 1 88.56 161 THR B CA 1
ATOM 3863 C C . THR B 1 161 ? -13.094 11.727 20.5 1 88.56 161 THR B C 1
ATOM 3865 O O . THR B 1 161 ? -13.273 12.938 20.578 1 88.56 161 THR B O 1
ATOM 3868 N N . LEU B 1 162 ? -13.547 11.039 19.531 1 87.44 162 LEU B N 1
ATOM 3869 C CA . LEU B 1 162 ? -14.289 11.648 18.438 1 87.44 162 LEU B CA 1
ATOM 3870 C C . LEU B 1 162 ? -15.594 12.258 18.953 1 87.44 162 LEU B C 1
ATOM 3872 O O . LEU B 1 162 ? -15.961 13.367 18.547 1 87.44 162 LEU B O 1
ATOM 3876 N N . ASN B 1 163 ? -16.219 11.523 19.844 1 89.44 163 ASN B N 1
ATOM 3877 C CA . ASN B 1 163 ? -17.438 12.047 20.422 1 89.44 163 ASN B CA 1
ATOM 3878 C C . ASN B 1 163 ? -17.172 13.297 21.266 1 89.44 163 ASN B C 1
ATOM 3880 O O . ASN B 1 163 ? -17.969 14.242 21.25 1 89.44 163 ASN B O 1
ATOM 3884 N N . TRP B 1 164 ? -16.141 13.25 21.984 1 89.62 164 TRP B N 1
ATOM 3885 C CA . TRP B 1 164 ? -15.75 14.398 22.781 1 89.62 164 TRP B CA 1
ATOM 3886 C C . TRP B 1 164 ? -15.461 15.609 21.906 1 89.62 164 TRP B C 1
ATOM 3888 O O . TRP B 1 164 ? -15.93 16.719 22.188 1 89.62 164 TRP B O 1
ATOM 3898 N N . LEU B 1 165 ? -14.789 15.461 20.812 1 85.38 165 LEU B N 1
ATOM 3899 C CA . LEU B 1 165 ? -14.438 16.531 19.891 1 85.38 165 LEU B CA 1
ATOM 3900 C C . LEU B 1 165 ? -15.672 17.078 19.188 1 85.38 165 LEU B C 1
ATOM 3902 O O . LEU B 1 165 ? -15.789 18.297 18.984 1 85.38 165 LEU B O 1
ATOM 3906 N N . GLN B 1 166 ? -16.562 16.203 18.891 1 84.94 166 GLN B N 1
ATOM 3907 C CA . GLN B 1 166 ? -17.766 16.609 18.172 1 84.94 166 GLN B CA 1
ATOM 3908 C C . GLN B 1 166 ? -18.75 17.328 19.094 1 84.94 166 GLN B C 1
ATOM 3910 O O . GLN B 1 166 ? -19.578 18.109 18.641 1 84.94 166 GLN B O 1
ATOM 3915 N N . SER B 1 167 ? -18.609 17.047 20.344 1 87.25 167 SER B N 1
ATOM 3916 C CA . SER B 1 167 ? -19.531 17.656 21.312 1 87.25 167 SER B CA 1
ATOM 3917 C C . SER B 1 167 ? -19.016 19.016 21.781 1 87.25 167 SER B C 1
ATOM 3919 O O . SER B 1 167 ? -19.75 19.781 22.406 1 87.25 167 SER B O 1
ATOM 3921 N N . MET B 1 168 ? -17.828 19.25 21.406 1 87 168 MET B N 1
ATOM 3922 C CA . MET B 1 168 ? -17.234 20.516 21.844 1 87 168 MET B CA 1
ATOM 3923 C C . MET B 1 168 ? -17.875 21.703 21.141 1 87 168 MET B C 1
ATOM 3925 O O . MET B 1 168 ? -18.219 21.609 19.953 1 87 168 MET B O 1
ATOM 3929 N N . GLU B 1 169 ? -18.25 22.75 21.969 1 83.62 169 GLU B N 1
ATOM 3930 C CA . GLU B 1 169 ? -18.828 23.969 21.406 1 83.62 169 GLU B CA 1
ATOM 3931 C C . GLU B 1 169 ? -18.188 25.203 22.031 1 83.62 169 GLU B C 1
ATOM 3933 O O . GLU B 1 169 ? -17.609 25.141 23.125 1 83.62 169 GLU B O 1
ATOM 3938 N N . GLY B 1 170 ? -18.25 26.328 21.297 1 83.19 170 GLY B N 1
ATOM 3939 C CA . GLY B 1 170 ? -17.906 27.656 21.766 1 83.19 170 GLY B CA 1
ATOM 3940 C C . GLY B 1 170 ? -16.531 27.703 22.422 1 83.19 170 GLY B C 1
ATOM 3941 O O . GLY B 1 170 ? -15.508 27.531 21.766 1 83.19 170 GLY B O 1
ATOM 3942 N N . GLY B 1 171 ? -16.641 27.828 23.734 1 87.31 171 GLY B N 1
ATOM 3943 C CA . GLY B 1 171 ? -15.469 28.062 24.578 1 87.31 171 GLY B CA 1
ATOM 3944 C C . GLY B 1 171 ? -14.5 26.891 24.594 1 87.31 171 GLY B C 1
ATOM 3945 O O . GLY B 1 171 ? -13.289 27.094 24.531 1 87.31 171 GLY B O 1
ATOM 3946 N N . SER B 1 172 ? -15.016 25.766 24.672 1 92.94 172 SER B N 1
ATOM 3947 C CA . SER B 1 172 ? -14.156 24.578 24.703 1 92.94 172 SER B CA 1
ATOM 3948 C C . SER B 1 172 ? -13.383 24.438 23.406 1 92.94 172 SER B C 1
ATOM 3950 O O . SER B 1 172 ? -12.234 23.984 23.406 1 92.94 172 SER B O 1
ATOM 3952 N N . ASN B 1 173 ? -13.992 24.812 22.344 1 95.06 173 ASN B N 1
ATOM 3953 C CA . ASN B 1 173 ? -13.297 24.812 21.062 1 95.06 173 ASN B CA 1
ATOM 3954 C C . ASN B 1 173 ? -12.148 25.812 21.047 1 95.06 173 ASN B C 1
ATOM 3956 O O . ASN B 1 173 ? -11.078 25.531 20.5 1 95.06 173 ASN B O 1
ATOM 3960 N N . PHE B 1 174 ? -12.469 26.906 21.641 1 97.06 174 PHE B N 1
ATOM 3961 C CA . PHE B 1 174 ? -11.43 27.938 21.688 1 97.06 174 PHE B CA 1
ATOM 3962 C C . PHE B 1 174 ? -10.234 27.469 22.5 1 97.06 174 PHE B C 1
ATOM 3964 O O . PHE B 1 174 ? -9.086 27.641 22.094 1 97.06 174 PHE B O 1
ATOM 3971 N N . ILE B 1 175 ? -10.461 26.844 23.609 1 96.81 175 ILE B N 1
ATOM 3972 C CA . ILE B 1 175 ? -9.398 26.375 24.5 1 96.81 175 ILE B CA 1
ATOM 3973 C C . ILE B 1 175 ? -8.578 25.297 23.812 1 96.81 175 ILE B C 1
ATOM 3975 O O . ILE B 1 175 ? -7.348 25.328 23.812 1 96.81 175 ILE B O 1
ATOM 3979 N N . LEU B 1 176 ? -9.305 24.328 23.234 1 96.19 176 LEU B N 1
ATOM 3980 C CA . LEU B 1 176 ? -8.594 23.266 22.547 1 96.19 176 LEU B CA 1
ATOM 3981 C C . LEU B 1 176 ? -7.766 23.828 21.391 1 96.19 176 LEU B C 1
ATOM 3983 O O . LEU B 1 176 ? -6.602 23.453 21.219 1 96.19 176 LEU B O 1
ATOM 3987 N N . GLY B 1 177 ? -8.344 24.656 20.594 1 97.81 177 GLY B N 1
ATOM 3988 C CA . GLY B 1 177 ? -7.617 25.281 19.5 1 97.81 177 GLY B CA 1
ATOM 3989 C C . GLY B 1 177 ? -6.395 26.062 19.969 1 97.81 177 GLY B C 1
ATOM 3990 O O . GLY B 1 177 ? -5.363 26.062 19.297 1 97.81 177 GLY B O 1
ATOM 3991 N N . SER B 1 178 ? -6.582 26.688 21.078 1 98.38 178 SER B N 1
ATOM 3992 C CA . SER B 1 178 ? -5.477 27.453 21.641 1 98.38 178 SER B CA 1
ATOM 3993 C C . SER B 1 178 ? -4.32 26.547 22.062 1 98.38 178 SER B C 1
ATOM 3995 O O . SER B 1 178 ? -3.158 26.859 21.781 1 98.38 178 SER B O 1
ATOM 3997 N N . ILE B 1 179 ? -4.664 25.516 22.688 1 97.62 179 ILE B N 1
ATOM 3998 C CA . ILE B 1 179 ? -3.643 24.578 23.125 1 97.62 179 ILE B CA 1
ATOM 3999 C C . ILE B 1 179 ? -2.93 23.984 21.922 1 97.62 179 ILE B C 1
ATOM 4001 O O . ILE B 1 179 ? -1.697 23.953 21.875 1 97.62 179 ILE B O 1
ATOM 4005 N N . LEU B 1 180 ? -3.688 23.531 20.953 1 97.75 180 LEU B N 1
ATOM 4006 C CA . LEU B 1 180 ? -3.113 22.938 19.75 1 97.75 180 LEU B CA 1
ATOM 4007 C C . LEU B 1 180 ? -2.264 23.953 18.984 1 97.75 180 LEU B C 1
ATOM 4009 O O . LEU B 1 180 ? -1.196 23.625 18.469 1 97.75 180 LEU B O 1
ATOM 4013 N N . GLY B 1 181 ? -2.742 25.141 18.906 1 98.44 181 GLY B N 1
ATOM 4014 C CA . GLY B 1 181 ? -1.981 26.203 18.25 1 98.44 181 GLY B CA 1
ATOM 4015 C C . GLY B 1 181 ? -0.646 26.469 18.906 1 98.44 181 GLY B C 1
ATOM 4016 O O . GLY B 1 181 ? 0.381 26.578 18.234 1 98.44 181 GLY B O 1
ATOM 4017 N N . ALA B 1 182 ? -0.707 26.547 20.234 1 98.38 182 ALA B N 1
ATOM 4018 C CA . ALA B 1 182 ? 0.523 26.75 20.984 1 98.38 182 ALA B CA 1
ATOM 4019 C C . ALA B 1 182 ? 1.503 25.594 20.766 1 98.38 182 ALA B C 1
ATOM 4021 O O . ALA B 1 182 ? 2.703 25.828 20.594 1 98.38 182 ALA B O 1
ATOM 4022 N N . MET B 1 183 ? 1.005 24.484 20.766 1 97.25 183 MET B N 1
ATOM 4023 C CA . MET B 1 183 ? 1.843 23.297 20.562 1 97.25 183 MET B CA 1
ATOM 4024 C C . MET B 1 183 ? 2.449 23.312 19.156 1 97.25 183 MET B C 1
ATOM 4026 O O . MET B 1 183 ? 3.621 22.969 18.984 1 97.25 183 MET B O 1
ATOM 4030 N N . ALA B 1 184 ? 1.699 23.688 18.188 1 97.5 184 ALA B N 1
ATOM 4031 C CA . ALA B 1 184 ? 2.113 23.656 16.797 1 97.5 184 ALA B CA 1
ATOM 4032 C C . ALA B 1 184 ? 3.271 24.625 16.547 1 97.5 184 ALA B C 1
ATOM 4034 O O . ALA B 1 184 ? 4.094 24.391 15.656 1 97.5 184 ALA B O 1
ATOM 4035 N N . SER B 1 185 ? 3.373 25.641 17.328 1 97.44 185 SER B N 1
ATOM 4036 C CA . SER B 1 185 ? 4.387 26.656 17.062 1 97.44 185 SER B CA 1
ATOM 4037 C C . SER B 1 185 ? 5.473 26.641 18.141 1 97.44 185 SER B C 1
ATOM 4039 O O . SER B 1 185 ? 6.43 27.406 18.078 1 97.44 185 SER B O 1
ATOM 4041 N N . PHE B 1 186 ? 5.398 25.719 19.031 1 96.5 186 PHE B N 1
ATOM 4042 C CA . PHE B 1 186 ? 6.195 25.75 20.266 1 96.5 186 PHE B CA 1
ATOM 4043 C C . PHE B 1 186 ? 7.672 25.531 19.953 1 96.5 186 PHE B C 1
ATOM 4045 O O . PHE B 1 186 ? 8.539 26.156 20.547 1 96.5 186 PHE B O 1
ATOM 4052 N N . ASP B 1 187 ? 8 24.641 19.109 1 95.25 187 ASP B N 1
ATOM 4053 C CA . ASP B 1 187 ? 9.398 24.281 18.875 1 95.25 187 ASP B CA 1
ATOM 4054 C C . ASP B 1 187 ? 9.719 24.266 17.391 1 95.25 187 ASP B C 1
ATOM 4056 O O . ASP B 1 187 ? 10.664 23.609 16.953 1 95.25 187 ASP B O 1
ATOM 4060 N N . PHE B 1 188 ? 8.938 24.922 16.625 1 95.38 188 PHE B N 1
ATOM 4061 C CA . PHE B 1 188 ? 9.188 25.219 15.219 1 95.38 188 PHE B CA 1
ATOM 4062 C C . PHE B 1 188 ? 9.594 23.953 14.461 1 95.38 188 PHE B C 1
ATOM 4064 O O . PHE B 1 188 ? 10.617 23.938 13.781 1 95.38 188 PHE B O 1
ATOM 4071 N N . GLY B 1 189 ? 8.797 22.922 14.602 1 90.75 189 GLY B N 1
ATOM 4072 C CA . GLY B 1 189 ? 9.047 21.688 13.867 1 90.75 189 GLY B CA 1
ATOM 4073 C C . GLY B 1 189 ? 9.695 20.609 14.711 1 90.75 189 GLY B C 1
ATOM 4074 O O . GLY B 1 189 ? 10.031 19.531 14.211 1 90.75 189 GLY B O 1
ATOM 4075 N N . GLY B 1 190 ? 9.852 20.828 15.914 1 90.06 190 GLY B N 1
ATOM 4076 C CA . GLY B 1 190 ? 10.43 19.875 16.844 1 90.06 190 GLY B CA 1
ATOM 4077 C C . GLY B 1 190 ? 9.422 18.844 17.328 1 90.06 190 GLY B C 1
ATOM 4078 O O . GLY B 1 190 ? 8.414 18.594 16.672 1 90.06 190 GLY B O 1
ATOM 4079 N N . PRO B 1 191 ? 9.695 18.203 18.406 1 88.81 191 PRO B N 1
ATOM 4080 C CA . PRO B 1 191 ? 8.883 17.094 18.906 1 88.81 191 PRO B CA 1
ATOM 4081 C C . PRO B 1 191 ? 7.457 17.5 19.234 1 88.81 191 PRO B C 1
ATOM 4083 O O . PRO B 1 191 ? 6.512 16.766 18.969 1 88.81 191 PRO B O 1
ATOM 4086 N N . VAL B 1 192 ? 7.293 18.609 19.859 1 93.88 192 VAL B N 1
ATOM 4087 C CA . VAL B 1 192 ? 5.961 19.062 20.25 1 93.88 192 VAL B CA 1
ATOM 4088 C C . VAL B 1 192 ? 5.125 19.359 19.016 1 93.88 192 VAL B C 1
ATOM 4090 O O . VAL B 1 192 ? 3.975 18.938 18.906 1 93.88 192 VAL B O 1
ATOM 4093 N N . ASN B 1 193 ? 5.719 20.078 18.141 1 94.56 193 ASN B N 1
ATOM 4094 C CA . ASN B 1 193 ? 5.07 20.375 16.859 1 94.56 193 ASN B CA 1
ATOM 4095 C C . ASN B 1 193 ? 4.68 19.094 16.125 1 94.56 193 ASN B C 1
ATOM 4097 O O . ASN B 1 193 ? 3.553 18.953 15.648 1 94.56 193 ASN B O 1
ATOM 4101 N N . LYS B 1 194 ? 5.543 18.156 16.094 1 88.88 194 LYS B N 1
ATOM 4102 C CA . LYS B 1 194 ? 5.312 16.922 15.359 1 88.88 194 LYS B CA 1
ATOM 4103 C C . LYS B 1 194 ? 4.242 16.078 16.047 1 88.88 194 LYS B C 1
ATOM 4105 O O . LYS B 1 194 ? 3.477 15.375 15.375 1 88.88 194 LYS B O 1
ATOM 4110 N N . THR B 1 195 ? 4.234 16.078 17.281 1 90 195 THR B N 1
ATOM 4111 C CA . THR B 1 195 ? 3.188 15.383 18.016 1 90 195 THR B CA 1
ATOM 4112 C C . THR B 1 195 ? 1.816 15.969 17.688 1 90 195 THR B C 1
ATOM 4114 O O . THR B 1 195 ? 0.871 15.227 17.406 1 90 195 THR B O 1
ATOM 4117 N N . MET B 1 196 ? 1.732 17.234 17.781 1 94.44 196 MET B N 1
ATOM 4118 C CA . MET B 1 196 ? 0.485 17.906 17.438 1 94.44 196 MET B CA 1
ATOM 4119 C C . MET B 1 196 ? 0.093 17.625 15.992 1 94.44 196 MET B C 1
ATOM 4121 O O . MET B 1 196 ? -1.081 17.406 15.695 1 94.44 196 MET B O 1
ATOM 4125 N N . SER B 1 197 ? 1.084 17.609 15.164 1 93.62 197 SER B N 1
ATOM 4126 C CA . SER B 1 197 ? 0.837 17.344 13.75 1 93.62 197 SER B CA 1
ATOM 4127 C C . SER B 1 197 ? 0.284 15.945 13.531 1 93.62 197 SER B C 1
ATOM 4129 O O . SER B 1 197 ? -0.631 15.75 12.734 1 93.62 197 SER B O 1
ATOM 4131 N N . LEU B 1 198 ? 0.807 15.047 14.211 1 89.94 198 LEU B N 1
ATOM 4132 C CA . LEU B 1 198 ? 0.335 13.672 14.125 1 89.94 198 LEU B CA 1
ATOM 4133 C C . LEU B 1 198 ? -1.106 13.555 14.609 1 89.94 198 LEU B C 1
ATOM 4135 O O . LEU B 1 198 ? -1.905 12.82 14.031 1 89.94 198 LEU B O 1
ATOM 4139 N N . PHE B 1 199 ? -1.317 14.219 15.656 1 91.62 199 PHE B N 1
ATOM 4140 C CA . PHE B 1 199 ? -2.67 14.25 16.203 1 91.62 199 PHE B CA 1
ATOM 4141 C C . PHE B 1 199 ? -3.65 14.82 15.188 1 91.62 199 PHE B C 1
ATOM 4143 O O . PHE B 1 199 ? -4.711 14.242 14.945 1 91.62 199 PHE B O 1
ATOM 4150 N N . ALA B 1 200 ? -3.336 15.875 14.57 1 95.38 200 ALA B N 1
ATOM 4151 C CA . ALA B 1 200 ? -4.184 16.516 13.57 1 95.38 200 ALA B CA 1
ATOM 4152 C C . ALA B 1 200 ? -4.352 15.633 12.336 1 95.38 200 ALA B C 1
ATOM 4154 O O . ALA B 1 200 ? -5.445 15.531 11.781 1 95.38 200 ALA B O 1
ATOM 4155 N N . ASP B 1 201 ? -3.305 15.016 11.914 1 93 201 ASP B N 1
ATOM 4156 C CA . ASP B 1 201 ? -3.348 14.141 10.75 1 93 201 ASP B CA 1
ATOM 4157 C C . ASP B 1 201 ? -4.246 12.938 11 1 93 201 ASP B C 1
ATOM 4159 O O . ASP B 1 201 ? -5.02 12.539 10.125 1 93 201 ASP B O 1
ATOM 4163 N N . GLY B 1 202 ? -4.086 12.391 12.117 1 91.06 202 GLY B N 1
ATOM 4164 C CA . GLY B 1 202 ? -4.938 11.266 12.484 1 91.06 202 GLY B CA 1
ATOM 4165 C C . GLY B 1 202 ? -6.414 11.609 12.484 1 91.06 202 GLY B C 1
ATOM 4166 O O . GLY B 1 202 ? -7.238 10.852 11.969 1 91.06 202 GLY B O 1
ATOM 4167 N N . LEU B 1 203 ? -6.719 12.703 13.055 1 92.19 203 LEU B N 1
ATOM 4168 C CA . LEU B 1 203 ? -8.109 13.141 13.117 1 92.19 203 LEU B CA 1
ATOM 4169 C C . LEU B 1 203 ? -8.648 13.438 11.727 1 92.19 203 LEU B C 1
ATOM 4171 O O . LEU B 1 203 ? -9.828 13.203 11.445 1 92.19 203 LEU B O 1
ATOM 4175 N N . LEU B 1 204 ? -7.77 13.945 10.93 1 93.5 204 LEU B N 1
ATOM 4176 C CA . LEU B 1 204 ? -8.164 14.234 9.555 1 93.5 204 LEU B CA 1
ATOM 4177 C C . LEU B 1 204 ? -8.617 12.969 8.844 1 93.5 204 LEU B C 1
ATOM 4179 O O . LEU B 1 204 ? -9.625 12.977 8.125 1 93.5 204 LEU B O 1
ATOM 4183 N N . VAL B 1 205 ? -7.922 11.906 9.047 1 89.62 205 VAL B N 1
ATOM 4184 C CA . VAL B 1 205 ? -8.242 10.625 8.422 1 89.62 205 VAL B CA 1
ATOM 4185 C C . VAL B 1 205 ? -9.617 10.148 8.898 1 89.62 205 VAL B C 1
ATOM 4187 O O . VAL B 1 205 ? -10.344 9.5 8.148 1 89.62 205 VAL B O 1
ATOM 4190 N N . ASP B 1 206 ? -9.961 10.586 10.055 1 87.94 206 ASP B N 1
ATOM 4191 C CA . ASP B 1 206 ? -11.227 10.156 10.648 1 87.94 206 ASP B CA 1
ATOM 4192 C C . ASP B 1 206 ? -12.32 11.195 10.398 1 87.94 206 ASP B C 1
ATOM 4194 O O . ASP B 1 206 ? -13.391 11.133 11.008 1 87.94 206 ASP B O 1
ATOM 4198 N N . GLY B 1 207 ? -12.016 12.25 9.672 1 87.56 207 GLY B N 1
ATOM 4199 C CA . GLY B 1 207 ? -13.031 13.188 9.227 1 87.56 207 GLY B CA 1
ATOM 4200 C C . GLY B 1 207 ? -13.141 14.414 10.109 1 87.56 207 GLY B C 1
ATOM 4201 O O . GLY B 1 207 ? -14.102 15.18 10 1 87.56 207 GLY B O 1
ATOM 4202 N N . VAL B 1 208 ? -12.297 14.57 11.023 1 92.25 208 VAL B N 1
ATOM 4203 C CA . VAL B 1 208 ? -12.242 15.758 11.867 1 92.25 208 VAL B CA 1
ATOM 4204 C C . VAL B 1 208 ? -11.195 16.734 11.328 1 92.25 208 VAL B C 1
ATOM 4206 O O . VAL B 1 208 ? -9.992 16.469 11.43 1 92.25 208 VAL B O 1
ATOM 4209 N N . TYR B 1 209 ? -11.625 17.922 10.906 1 94.5 209 TYR B N 1
ATOM 4210 C CA . TYR B 1 209 ? -10.758 18.734 10.07 1 94.5 209 TYR B CA 1
ATOM 4211 C C . TYR B 1 209 ? -10.281 19.969 10.82 1 94.5 209 TYR B C 1
ATOM 4213 O O . TYR B 1 209 ? -9.352 20.656 10.383 1 94.5 209 TYR B O 1
ATOM 4221 N N . GLY B 1 210 ? -10.891 20.297 11.922 1 95.81 210 GLY B N 1
ATOM 4222 C CA . GLY B 1 210 ? -10.578 21.5 12.672 1 95.81 210 GLY B CA 1
ATOM 4223 C C . GLY B 1 210 ? -9.125 21.578 13.094 1 95.81 210 GLY B C 1
ATOM 4224 O O . GLY B 1 210 ? -8.43 22.547 12.758 1 95.81 210 GLY B O 1
ATOM 4225 N N . PRO B 1 211 ? -8.672 20.547 13.766 1 96.44 211 PRO B N 1
ATOM 4226 C CA . PRO B 1 211 ? -7.285 20.562 14.242 1 96.44 211 PRO B CA 1
ATOM 4227 C C . PRO B 1 211 ? -6.273 20.734 13.109 1 96.44 211 PRO B C 1
ATOM 4229 O O . PRO B 1 211 ? -5.195 21.281 13.32 1 96.44 211 PRO B O 1
ATOM 4232 N N . GLN B 1 212 ? -6.633 20.266 11.969 1 97.12 212 GLN B N 1
ATOM 4233 C CA . GLN B 1 212 ? -5.727 20.391 10.836 1 97.12 212 GLN B CA 1
ATOM 4234 C C . GLN B 1 212 ? -5.531 21.859 10.461 1 97.12 212 GLN B C 1
ATOM 4236 O O . GLN B 1 212 ? -4.434 22.281 10.086 1 97.12 212 GLN B O 1
ATOM 4241 N N . ALA B 1 213 ? -6.59 22.594 10.484 1 97.81 213 ALA B N 1
ATOM 4242 C CA . ALA B 1 213 ? -6.484 24.031 10.227 1 97.81 213 ALA B CA 1
ATOM 4243 C C . ALA B 1 213 ? -5.586 24.719 11.25 1 97.81 213 ALA B C 1
ATOM 4245 O O . ALA B 1 213 ? -4.812 25.609 10.914 1 97.81 213 ALA B O 1
ATOM 4246 N N . VAL B 1 214 ? -5.703 24.281 12.461 1 98.12 214 VAL B N 1
ATOM 4247 C CA . VAL B 1 214 ? -4.875 24.844 13.531 1 98.12 214 VAL B CA 1
ATOM 4248 C C . VAL B 1 214 ? -3.404 24.531 13.258 1 98.12 214 VAL B C 1
ATOM 4250 O O . VAL B 1 214 ? -2.527 25.344 13.523 1 98.12 214 VAL B O 1
ATOM 4253 N N . LYS B 1 215 ? -3.172 23.344 12.789 1 97.62 215 LYS B N 1
ATOM 4254 C CA . LYS B 1 215 ? -1.817 22.969 12.398 1 97.62 215 LYS B CA 1
ATOM 4255 C C . LYS B 1 215 ? -1.251 23.938 11.367 1 97.62 215 LYS B C 1
ATOM 4257 O O . LYS B 1 215 ? -0.09 24.344 11.461 1 97.62 215 LYS B O 1
ATOM 4262 N N . PHE B 1 216 ? -2.033 24.312 10.359 1 97.81 216 PHE B N 1
ATOM 4263 C CA . PHE B 1 216 ? -1.628 25.297 9.367 1 97.81 216 PHE B CA 1
ATOM 4264 C C . PHE B 1 216 ? -1.286 26.625 10.031 1 97.81 216 PHE B C 1
ATOM 4266 O O . PHE B 1 216 ? -0.231 27.203 9.766 1 97.81 216 PHE B O 1
ATOM 4273 N N . ILE B 1 217 ? -2.143 27.047 10.867 1 98.06 217 ILE B N 1
ATOM 4274 C CA . ILE B 1 217 ? -1.969 28.328 11.547 1 98.06 217 ILE B CA 1
ATOM 4275 C C . ILE B 1 217 ? -0.682 28.312 12.367 1 98.06 217 ILE B C 1
ATOM 4277 O O . ILE B 1 217 ? 0.134 29.234 12.281 1 98.06 217 ILE B O 1
ATOM 4281 N N . GLY B 1 218 ? -0.507 27.297 13.125 1 97.56 218 GLY B N 1
ATOM 4282 C CA . GLY B 1 218 ? 0.666 27.188 13.977 1 97.56 218 GLY B CA 1
ATOM 4283 C C . GLY B 1 218 ? 1.969 27.172 13.195 1 97.56 218 GLY B C 1
ATOM 4284 O O . GLY B 1 218 ? 3.002 27.609 13.695 1 97.56 218 GLY B O 1
ATOM 4285 N N . SER B 1 219 ? 1.936 26.656 12.031 1 96.06 219 SER B N 1
ATOM 4286 C CA . SER B 1 219 ? 3.137 26.547 11.211 1 96.06 219 SER B CA 1
ATOM 4287 C C . SER B 1 219 ? 3.426 27.844 10.469 1 96.06 219 SER B C 1
ATOM 4289 O O . SER B 1 219 ? 4.582 28.156 10.164 1 96.06 219 SER B O 1
ATOM 4291 N N . MET B 1 220 ? 2.447 28.609 10.219 1 97.62 220 MET B N 1
ATOM 4292 C CA . MET B 1 220 ? 2.613 29.781 9.375 1 97.62 220 MET B CA 1
ATOM 4293 C C . MET B 1 220 ? 2.727 31.047 10.227 1 97.62 220 MET B C 1
ATOM 4295 O O . MET B 1 220 ? 3.369 32.031 9.82 1 97.62 220 MET B O 1
ATOM 4299 N N . VAL B 1 221 ? 2.193 31.047 11.359 1 98.44 221 VAL B N 1
ATOM 4300 C CA . VAL B 1 221 ? 2.162 32.219 12.227 1 98.44 221 VAL B CA 1
ATOM 4301 C C . VAL B 1 221 ? 3.586 32.625 12.586 1 98.44 221 VAL B C 1
ATOM 4303 O O . VAL B 1 221 ? 3.922 33.812 12.523 1 98.44 221 VAL B O 1
ATOM 4306 N N . PRO B 1 222 ? 4.516 31.719 12.914 1 98.25 222 PRO B N 1
ATOM 4307 C CA . PRO B 1 222 ? 5.855 32.156 13.328 1 98.25 222 PRO B CA 1
ATOM 4308 C C . PRO B 1 222 ? 6.566 32.969 12.25 1 98.25 222 PRO B C 1
ATOM 4310 O O . PRO B 1 222 ? 6.93 34.125 12.477 1 98.25 222 PRO B O 1
ATOM 4313 N N . PRO B 1 223 ? 6.723 32.438 11.078 1 97.56 223 PRO B N 1
ATOM 4314 C CA . PRO B 1 223 ? 7.395 33.281 10.062 1 97.56 223 PRO B CA 1
ATOM 4315 C C . PRO B 1 223 ? 6.66 34.562 9.781 1 97.56 223 PRO B C 1
ATOM 4317 O O . PRO B 1 223 ? 7.293 35.625 9.656 1 97.56 223 PRO B O 1
ATOM 4320 N N . PHE B 1 224 ? 5.402 34.594 9.695 1 98.31 224 PHE B N 1
ATOM 4321 C CA . PHE B 1 224 ? 4.633 35.781 9.375 1 98.31 224 PHE B CA 1
ATOM 4322 C C . PHE B 1 224 ? 4.621 36.75 10.555 1 98.31 224 PHE B C 1
ATOM 4324 O O . PHE B 1 224 ? 4.727 37.969 10.367 1 98.31 224 PHE B O 1
ATOM 4331 N N . GLY B 1 225 ? 4.453 36.25 11.711 1 98.56 225 GLY B N 1
ATOM 4332 C CA . GLY B 1 225 ? 4.438 37.062 12.906 1 98.56 225 GLY B CA 1
ATOM 4333 C C . GLY B 1 225 ? 5.762 37.781 13.164 1 98.56 225 GLY B C 1
ATOM 4334 O O . GLY B 1 225 ? 5.789 38.969 13.492 1 98.56 225 GLY B O 1
ATOM 4335 N N . ILE B 1 226 ? 6.824 37.031 13.07 1 98.06 226 ILE B N 1
ATOM 4336 C CA . ILE B 1 226 ? 8.148 37.625 13.266 1 98.06 226 ILE B CA 1
ATOM 4337 C C . ILE B 1 226 ? 8.406 38.656 12.18 1 98.06 226 ILE B C 1
ATOM 4339 O O . ILE B 1 226 ? 9.023 39.719 12.453 1 98.06 226 ILE B O 1
ATOM 4343 N N . ALA B 1 227 ? 8.008 38.375 10.984 1 97.88 227 ALA B N 1
ATOM 4344 C CA . ALA B 1 227 ? 8.141 39.344 9.898 1 97.88 227 ALA B CA 1
ATOM 4345 C C . ALA B 1 227 ? 7.391 40.625 10.219 1 97.88 227 ALA B C 1
ATOM 4347 O O . ALA B 1 227 ? 7.875 41.719 9.938 1 97.88 227 ALA B O 1
ATOM 4348 N N . LEU B 1 228 ? 6.238 40.5 10.742 1 98.25 228 LEU B N 1
ATOM 4349 C CA . LEU B 1 228 ? 5.477 41.688 11.133 1 98.25 228 LEU B CA 1
ATOM 4350 C C . LEU B 1 228 ? 6.195 42.469 12.234 1 98.25 228 LEU B C 1
ATOM 4352 O O . LEU B 1 228 ? 6.211 43.688 12.227 1 98.25 228 LEU B O 1
ATOM 4356 N N . SER B 1 229 ? 6.684 41.688 13.172 1 97.94 229 SER B N 1
ATOM 4357 C CA . SER B 1 229 ? 7.461 42.344 14.219 1 97.94 229 SER B CA 1
ATOM 4358 C C . SER B 1 229 ? 8.617 43.156 13.625 1 97.94 229 SER B C 1
ATOM 4360 O O . SER B 1 229 ? 8.883 44.281 14.062 1 97.94 229 SER B O 1
ATOM 4362 N N . PHE B 1 230 ? 9.32 42.562 12.711 1 96.62 230 PHE B N 1
ATOM 4363 C CA . PHE B 1 230 ? 10.398 43.25 12.016 1 96.62 230 PHE B CA 1
ATOM 4364 C C . PHE B 1 230 ? 9.891 44.5 11.336 1 96.62 230 PHE B C 1
ATOM 4366 O O . PHE B 1 230 ? 10.539 45.562 11.398 1 96.62 230 PHE B O 1
ATOM 4373 N N . LEU B 1 231 ? 8.719 44.438 10.719 1 96.81 231 LEU B N 1
ATOM 4374 C CA . LEU B 1 231 ? 8.156 45.594 10.023 1 96.81 231 LEU B CA 1
ATOM 4375 C C . LEU B 1 231 ? 7.793 46.688 11.008 1 96.81 231 LEU B C 1
ATOM 4377 O O . LEU B 1 231 ? 7.895 47.875 10.688 1 96.81 231 LEU B O 1
ATOM 4381 N N . PHE B 1 232 ? 7.371 46.312 12.172 1 97 232 PHE B N 1
ATOM 4382 C CA . PHE B 1 232 ? 6.977 47.281 13.188 1 97 232 PHE B CA 1
ATOM 4383 C C . PHE B 1 232 ? 8.203 47.906 13.852 1 97 232 PHE B C 1
ATOM 4385 O O . PHE B 1 232 ? 8.18 49.062 14.234 1 97 232 PHE B O 1
ATOM 4392 N N . THR B 1 233 ? 9.234 47.094 14.07 1 95.81 233 THR B N 1
ATOM 4393 C CA . THR B 1 233 ? 10.398 47.531 14.828 1 95.81 233 THR B CA 1
ATOM 4394 C C . THR B 1 233 ? 11.688 47.094 14.125 1 95.81 233 THR B C 1
ATOM 4396 O O . THR B 1 233 ? 12.508 46.375 14.711 1 95.81 233 THR B O 1
ATOM 4399 N N . ARG B 1 234 ? 11.93 47.594 13.008 1 93.94 234 ARG B N 1
ATOM 4400 C CA . ARG B 1 234 ? 13.07 47.219 12.172 1 93.94 234 ARG B CA 1
ATOM 4401 C C . ARG B 1 234 ? 14.383 47.438 12.906 1 93.94 234 ARG B C 1
ATOM 4403 O O . ARG B 1 234 ? 15.344 46.688 12.727 1 93.94 234 ARG B O 1
ATOM 4410 N N . TYR B 1 235 ? 14.438 48.438 13.742 1 92.62 235 TYR B N 1
ATOM 4411 C CA . TYR B 1 235 ? 15.664 48.812 14.438 1 92.62 235 TYR B CA 1
ATOM 4412 C C . TYR B 1 235 ? 16.047 47.781 15.492 1 92.62 235 TYR B C 1
ATOM 4414 O O . TYR B 1 235 ? 17.172 47.781 15.992 1 92.62 235 TYR B O 1
ATOM 4422 N N . LYS B 1 236 ? 15.188 46.875 15.797 1 94.06 236 LYS B N 1
ATOM 4423 C CA . LYS B 1 236 ? 15.461 45.875 16.812 1 94.06 236 LYS B CA 1
ATOM 4424 C C . LYS B 1 236 ? 16.047 44.594 16.203 1 94.06 236 LYS B C 1
ATOM 4426 O O . LYS B 1 236 ? 16.406 43.688 16.922 1 94.06 236 LYS B O 1
ATOM 4431 N N . TYR B 1 237 ? 16.188 44.531 14.93 1 94.56 237 TYR B N 1
ATOM 4432 C CA . TYR B 1 237 ? 16.641 43.344 14.242 1 94.56 237 TYR B CA 1
ATOM 4433 C C . TYR B 1 237 ? 18.016 43.531 13.609 1 94.56 237 TYR B C 1
ATOM 4435 O O . TYR B 1 237 ? 18.297 44.594 13.047 1 94.56 237 TYR B O 1
ATOM 4443 N N . THR B 1 238 ? 18.859 42.594 13.742 1 91.81 238 THR B N 1
ATOM 4444 C CA . THR B 1 238 ? 20.188 42.625 13.148 1 91.81 238 THR B CA 1
ATOM 4445 C C . THR B 1 238 ? 20.109 42.312 11.656 1 91.81 238 THR B C 1
ATOM 4447 O O . THR B 1 238 ? 19.078 41.875 11.156 1 91.81 238 THR B O 1
ATOM 4450 N N . LYS B 1 239 ? 21.219 42.562 10.961 1 90.12 239 LYS B N 1
ATOM 4451 C CA . LYS B 1 239 ? 21.297 42.281 9.531 1 90.12 239 LYS B CA 1
ATOM 4452 C C . LYS B 1 239 ? 21.109 40.812 9.25 1 90.12 239 LYS B C 1
ATOM 4454 O O . LYS B 1 239 ? 20.469 40.438 8.258 1 90.12 239 LYS B O 1
ATOM 4459 N N . MET B 1 240 ? 21.672 39.969 10.109 1 89.94 240 MET B N 1
ATOM 4460 C CA . MET B 1 240 ? 21.547 38.531 9.961 1 89.94 240 MET B CA 1
ATOM 4461 C C . MET B 1 240 ? 20.094 38.094 10.102 1 89.94 240 MET B C 1
ATOM 4463 O O . MET B 1 240 ? 19.625 37.25 9.328 1 89.94 240 MET B O 1
ATOM 4467 N N . GLU B 1 241 ? 19.438 38.625 11.055 1 93.56 241 GLU B N 1
ATOM 4468 C CA . GLU B 1 241 ? 18.031 38.281 11.273 1 93.56 241 GLU B CA 1
ATOM 4469 C C . GLU B 1 241 ? 17.156 38.719 10.094 1 93.56 241 GLU B C 1
ATOM 4471 O O . GLU B 1 241 ? 16.219 38.031 9.711 1 93.56 241 GLU B O 1
ATOM 4476 N N . ARG B 1 242 ? 17.516 39.875 9.57 1 93.69 242 ARG B N 1
ATOM 4477 C CA . ARG B 1 242 ? 16.781 40.375 8.422 1 93.69 242 ARG B CA 1
ATOM 4478 C C . ARG B 1 242 ? 16.938 39.469 7.219 1 93.69 242 ARG B C 1
ATOM 4480 O O . ARG B 1 242 ? 15.969 39.219 6.504 1 93.69 242 ARG B O 1
ATOM 4487 N N . GLU B 1 243 ? 18.141 39.031 7.008 1 92.94 243 GLU B N 1
ATOM 4488 C CA . GLU B 1 243 ? 18.391 38.094 5.898 1 92.94 243 GLU B CA 1
ATOM 4489 C C . GLU B 1 243 ? 17.688 36.781 6.109 1 92.94 243 GLU B C 1
ATOM 4491 O O . GLU B 1 243 ? 17.188 36.188 5.156 1 92.94 243 GLU B O 1
ATOM 4496 N N . THR B 1 244 ? 17.672 36.281 7.305 1 93.19 244 THR B N 1
ATOM 4497 C CA . THR B 1 244 ? 16.984 35.031 7.652 1 93.19 244 THR B CA 1
ATOM 4498 C C . THR B 1 244 ? 15.484 35.156 7.387 1 93.19 244 THR B C 1
ATOM 4500 O O . THR B 1 244 ? 14.859 34.219 6.906 1 93.19 244 THR B O 1
ATOM 4503 N N . LEU B 1 245 ? 14.938 36.281 7.703 1 94.62 245 LEU B N 1
ATOM 4504 C CA . LEU B 1 245 ? 13.508 36.5 7.543 1 94.62 245 LEU B CA 1
ATOM 4505 C C . LEU B 1 245 ? 13.117 36.5 6.066 1 94.62 245 LEU B C 1
ATOM 4507 O O . LEU B 1 245 ? 12.023 36.062 5.703 1 94.62 245 LEU B O 1
ATOM 4511 N N . LYS B 1 246 ? 14 37.031 5.234 1 93.44 246 LYS B N 1
ATOM 4512 C CA . LYS B 1 246 ? 13.758 37.062 3.795 1 93.44 246 LYS B CA 1
ATOM 4513 C C . LYS B 1 246 ? 13.547 35.656 3.262 1 93.44 246 LYS B C 1
ATOM 4515 O O . LYS B 1 246 ? 12.766 35.438 2.332 1 93.44 246 LYS B O 1
ATOM 4520 N N . ALA B 1 247 ? 14.234 34.781 3.877 1 91.19 247 ALA B N 1
ATOM 4521 C CA . ALA B 1 247 ? 14.117 33.406 3.459 1 91.19 247 ALA B CA 1
ATOM 4522 C C . ALA B 1 247 ? 12.969 32.719 4.184 1 91.19 247 ALA B C 1
ATOM 4524 O O . ALA B 1 247 ? 12.312 31.828 3.615 1 91.19 247 ALA B O 1
ATOM 4525 N N . ALA B 1 248 ? 12.68 33.062 5.395 1 94.25 248 ALA B N 1
ATOM 4526 C CA . ALA B 1 248 ? 11.719 32.375 6.25 1 94.25 248 ALA B CA 1
ATOM 4527 C C . ALA B 1 248 ? 10.289 32.656 5.793 1 94.25 248 ALA B C 1
ATOM 4529 O O . ALA B 1 248 ? 9.422 31.766 5.891 1 94.25 248 ALA B O 1
ATOM 4530 N N . VAL B 1 249 ? 10 33.812 5.332 1 94.88 249 VAL B N 1
ATOM 4531 C CA . VAL B 1 249 ? 8.641 34.188 4.973 1 94.88 249 VAL B CA 1
ATOM 4532 C C . VAL B 1 249 ? 8.148 33.344 3.803 1 94.88 249 VAL B C 1
ATOM 4534 O O . VAL B 1 249 ? 7.07 32.75 3.865 1 94.88 249 VAL B O 1
ATOM 4537 N N . PRO B 1 250 ? 8.984 33.219 2.695 1 91.81 250 PRO B N 1
ATOM 4538 C CA . PRO B 1 250 ? 8.555 32.312 1.634 1 91.81 250 PRO B CA 1
ATOM 4539 C C . PRO B 1 250 ? 8.383 30.891 2.121 1 91.81 250 PRO B C 1
ATOM 4541 O O . PRO B 1 250 ? 7.48 30.172 1.664 1 91.81 250 PRO B O 1
ATOM 4544 N N . MET B 1 251 ? 9.227 30.422 2.951 1 90.38 251 MET B N 1
ATOM 4545 C CA . MET B 1 251 ? 9.094 29.094 3.533 1 90.38 251 MET B CA 1
ATOM 4546 C C . MET B 1 251 ? 7.785 28.953 4.305 1 90.38 251 MET B C 1
ATOM 4548 O O . MET B 1 251 ? 7.133 27.922 4.246 1 90.38 251 MET B O 1
ATOM 4552 N N . GLY B 1 252 ? 7.461 30.031 5.027 1 93.19 252 GLY B N 1
ATOM 4553 C CA . GLY B 1 252 ? 6.211 30.078 5.773 1 93.19 252 GLY B CA 1
ATOM 4554 C C . GLY B 1 252 ? 4.984 29.938 4.891 1 93.19 252 GLY B C 1
ATOM 4555 O O . GLY B 1 252 ? 3.99 29.328 5.281 1 93.19 252 GLY B O 1
ATOM 4556 N N . ILE B 1 253 ? 5.027 30.469 3.723 1 93.5 253 ILE B N 1
ATOM 4557 C CA . ILE B 1 253 ? 3.941 30.344 2.756 1 93.5 253 ILE B CA 1
ATOM 4558 C C . ILE B 1 253 ? 3.678 28.875 2.445 1 93.5 253 ILE B C 1
ATOM 4560 O O . ILE B 1 253 ? 2.531 28.469 2.244 1 93.5 253 ILE B O 1
ATOM 4564 N N . CYS B 1 254 ? 4.762 28.062 2.551 1 89.31 254 CYS B N 1
ATOM 4565 C CA . CYS B 1 254 ? 4.66 26.641 2.254 1 89.31 254 CYS B CA 1
ATOM 4566 C C . CYS B 1 254 ? 4.555 25.828 3.535 1 89.31 254 CYS B C 1
ATOM 4568 O O . CYS B 1 254 ? 4.75 24.609 3.518 1 89.31 254 CYS B O 1
ATOM 4570 N N . MET B 1 255 ? 4.363 26.469 4.672 1 92.31 255 MET B N 1
ATOM 4571 C CA . MET B 1 255 ? 4.141 25.828 5.969 1 92.31 255 MET B CA 1
ATOM 4572 C C . MET B 1 255 ? 5.445 25.266 6.531 1 92.31 255 MET B C 1
ATOM 4574 O O . MET B 1 255 ? 5.441 24.234 7.207 1 92.31 255 MET B O 1
ATOM 4578 N N . ILE B 1 256 ? 6.523 25.875 6.125 1 90.88 256 ILE B N 1
ATOM 4579 C CA . ILE B 1 256 ? 7.816 25.5 6.688 1 90.88 256 ILE B CA 1
ATOM 4580 C C . ILE B 1 256 ? 8.227 26.516 7.762 1 90.88 256 ILE B C 1
ATOM 4582 O O . ILE B 1 256 ? 8.773 27.578 7.445 1 90.88 256 ILE B O 1
ATOM 4586 N N . THR B 1 257 ? 8.047 26.109 8.922 1 94.56 257 THR B N 1
ATOM 4587 C CA . THR B 1 257 ? 8.227 27.016 10.047 1 94.56 257 THR B CA 1
ATOM 4588 C C . THR B 1 257 ? 9.68 27.031 10.5 1 94.56 257 THR B C 1
ATOM 4590 O O . THR B 1 257 ? 10.094 27.938 11.234 1 94.56 257 THR B O 1
ATOM 4593 N N . GLU B 1 258 ? 10.562 26.141 9.969 1 91.12 258 GLU B N 1
ATOM 4594 C CA . GLU B 1 258 ? 11.945 25.969 10.406 1 91.12 258 GLU B CA 1
ATOM 4595 C C . GLU B 1 258 ? 12.797 27.156 10.008 1 91.12 258 GLU B C 1
ATOM 4597 O O . GLU B 1 258 ? 13.898 27.359 10.547 1 91.12 258 GLU B O 1
ATOM 4602 N N . GLY B 1 259 ? 12.32 27.953 9.18 1 91.56 259 GLY B N 1
ATOM 4603 C CA . GLY B 1 259 ? 13.07 29.125 8.734 1 91.56 259 GLY B CA 1
ATOM 4604 C C . GLY B 1 259 ? 13.336 30.125 9.844 1 91.56 259 GLY B C 1
ATOM 4605 O O . GLY B 1 259 ? 14.25 30.953 9.742 1 91.56 259 GLY B O 1
ATOM 4606 N N . VAL B 1 260 ? 12.609 30.047 10.891 1 95.31 260 VAL B N 1
ATOM 4607 C CA . VAL B 1 260 ? 12.727 31.062 11.938 1 95.31 260 VAL B CA 1
ATOM 4608 C C . VAL B 1 260 ? 13.609 30.547 13.07 1 95.31 260 VAL B C 1
ATOM 4610 O O . VAL B 1 260 ? 13.875 31.266 14.039 1 95.31 260 VAL B O 1
ATOM 4613 N N . ILE B 1 261 ? 14.07 29.328 12.945 1 94.31 261 ILE B N 1
ATOM 4614 C CA . ILE B 1 261 ? 14.828 28.688 14.016 1 94.31 261 ILE B CA 1
ATOM 4615 C C . ILE B 1 261 ? 16.078 29.531 14.336 1 94.31 261 ILE B C 1
ATOM 4617 O O . ILE B 1 261 ? 16.391 29.75 15.508 1 94.31 261 ILE B O 1
ATOM 4621 N N . PRO B 1 262 ? 16.859 30.031 13.312 1 93.38 262 PRO B N 1
ATOM 4622 C CA . PRO B 1 262 ? 18.031 30.844 13.641 1 93.38 262 PRO B CA 1
ATOM 4623 C C . PRO B 1 262 ? 17.688 32.094 14.445 1 93.38 262 PRO B C 1
ATOM 4625 O O . PRO B 1 262 ? 18.469 32.531 15.297 1 93.38 262 PRO B O 1
ATOM 4628 N N . ILE B 1 263 ? 16.594 32.656 14.164 1 94.81 263 ILE B N 1
ATOM 4629 C CA . ILE B 1 263 ? 16.156 33.844 14.906 1 94.81 263 ILE B CA 1
ATOM 4630 C C . ILE B 1 263 ? 15.742 33.438 16.328 1 94.81 263 ILE B C 1
ATOM 4632 O O . ILE B 1 263 ? 16.094 34.125 17.297 1 94.81 263 ILE B O 1
ATOM 4636 N N . ALA B 1 264 ? 15.016 32.406 16.438 1 95.25 264 ALA B N 1
ATOM 4637 C CA . ALA B 1 264 ? 14.57 31.891 17.734 1 95.25 264 ALA B CA 1
ATOM 4638 C C . ALA B 1 264 ? 15.75 31.484 18.594 1 95.25 264 ALA B C 1
ATOM 4640 O O . ALA B 1 264 ? 15.727 31.641 19.828 1 95.25 264 ALA B O 1
ATOM 4641 N N . ALA B 1 265 ? 16.75 30.938 17.984 1 92.5 265 ALA B N 1
ATOM 4642 C CA . ALA B 1 265 ? 17.922 30.469 18.719 1 92.5 265 ALA B CA 1
ATOM 4643 C C . ALA B 1 265 ? 18.625 31.609 19.438 1 92.5 265 ALA B C 1
ATOM 4645 O O . ALA B 1 265 ? 19.219 31.406 20.5 1 92.5 265 ALA B O 1
ATOM 4646 N N . ARG B 1 266 ? 18.547 32.781 18.953 1 90.25 266 ARG B N 1
ATOM 4647 C CA . ARG B 1 266 ? 19.219 33.938 19.531 1 90.25 266 ARG B CA 1
ATOM 4648 C C . ARG B 1 266 ? 18.406 34.562 20.672 1 90.25 266 ARG B C 1
ATOM 4650 O O . ARG B 1 266 ? 18.938 35.219 21.547 1 90.25 266 ARG B O 1
ATOM 4657 N N . ASP B 1 267 ? 17.188 34.406 20.578 1 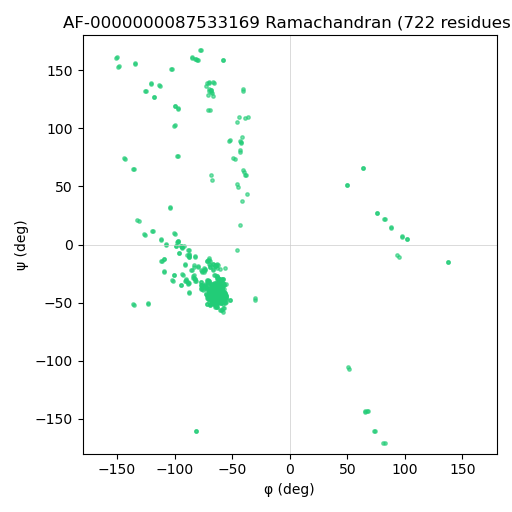92.44 267 ASP B N 1
ATOM 4658 C CA . ASP B 1 267 ? 16.266 34.906 21.578 1 92.44 267 ASP B CA 1
ATOM 4659 C C . ASP B 1 267 ? 15.102 33.938 21.781 1 92.44 267 ASP B C 1
ATOM 4661 O O . ASP B 1 267 ? 13.945 34.281 21.5 1 92.44 267 ASP B O 1
ATOM 4665 N N . ILE B 1 268 ? 15.312 32.812 22.438 1 94.94 268 ILE B N 1
ATOM 4666 C CA . ILE B 1 268 ? 14.422 31.656 22.453 1 94.94 268 ILE B CA 1
ATOM 4667 C C . ILE B 1 268 ? 13.164 31.984 23.25 1 94.94 268 ILE B C 1
ATOM 4669 O O . ILE B 1 268 ? 12.047 31.734 22.797 1 94.94 268 ILE B O 1
ATOM 4673 N N . ILE B 1 269 ? 13.211 32.562 24.328 1 96.31 269 ILE B N 1
ATOM 4674 C CA . ILE B 1 269 ? 12.086 32.75 25.234 1 96.31 269 ILE B CA 1
ATOM 4675 C C . ILE B 1 269 ? 11.094 33.75 24.609 1 96.31 269 ILE B C 1
ATOM 4677 O O . ILE B 1 269 ? 9.906 33.438 24.5 1 96.31 269 ILE B O 1
ATOM 4681 N N . ARG B 1 270 ? 11.562 34.906 24.141 1 97.38 270 ARG B N 1
ATOM 4682 C CA . ARG B 1 270 ? 10.656 35.938 23.625 1 97.38 270 ARG B CA 1
ATOM 4683 C C . ARG B 1 270 ? 10.039 35.5 22.297 1 97.38 270 ARG B C 1
ATOM 4685 O O . ARG B 1 270 ? 8.852 35.719 22.062 1 97.38 270 ARG B O 1
ATOM 4692 N N . VAL B 1 271 ? 10.883 34.875 21.5 1 97.31 271 VAL B N 1
ATOM 4693 C CA . VAL B 1 271 ? 10.391 34.469 20.188 1 97.31 271 VAL B CA 1
ATOM 4694 C C . VAL B 1 271 ? 9.406 33.312 20.328 1 97.31 271 VAL B C 1
ATOM 4696 O O . VAL B 1 271 ? 8.305 33.344 19.766 1 97.31 271 VAL B O 1
ATOM 4699 N N . VAL B 1 272 ? 9.719 32.281 21.109 1 97.88 272 VAL B N 1
ATOM 4700 C CA . VAL B 1 272 ? 8.867 31.109 21.281 1 97.88 272 VAL B CA 1
ATOM 4701 C C . VAL B 1 272 ? 7.57 31.531 21.984 1 97.88 272 VAL B C 1
ATOM 4703 O O . VAL B 1 272 ? 6.48 31.109 21.578 1 97.88 272 VAL B O 1
ATOM 4706 N N . ALA B 1 273 ? 7.695 32.312 23 1 98.12 273 ALA B N 1
ATOM 4707 C CA . ALA B 1 273 ? 6.516 32.719 23.75 1 98.12 273 ALA B CA 1
ATOM 4708 C C . ALA B 1 273 ? 5.582 33.562 22.891 1 98.12 273 ALA B C 1
ATOM 4710 O O . ALA B 1 273 ? 4.363 33.375 22.938 1 98.12 273 ALA B O 1
ATOM 4711 N N . SER B 1 274 ? 6.141 34.5 22.141 1 98.62 274 SER B N 1
ATOM 4712 C CA . SER B 1 274 ? 5.324 35.344 21.281 1 98.62 274 SER B CA 1
ATOM 4713 C C . SER B 1 274 ? 4.652 34.562 20.172 1 98.62 274 SER B C 1
ATOM 4715 O O . SER B 1 274 ? 3.469 34.75 19.891 1 98.62 274 SER B O 1
ATOM 4717 N N . CYS B 1 275 ? 5.422 33.625 19.562 1 98.56 275 CYS B N 1
ATOM 4718 C CA . CYS B 1 275 ? 4.867 32.812 18.5 1 98.56 275 CYS B CA 1
ATOM 4719 C C . CYS B 1 275 ? 3.797 31.859 19.047 1 98.56 275 CYS B C 1
ATOM 4721 O O . CYS B 1 275 ? 2.76 31.656 18.406 1 98.56 275 CYS B O 1
ATOM 4723 N N . SER B 1 276 ? 4.043 31.25 20.156 1 98.62 276 SER B N 1
ATOM 4724 C CA . SER B 1 276 ? 3.08 30.328 20.766 1 98.62 276 SER B CA 1
ATOM 4725 C C . SER B 1 276 ? 1.792 31.062 21.141 1 98.62 276 SER B C 1
ATOM 4727 O O . SER B 1 276 ? 0.697 30.516 20.969 1 98.62 276 SER B O 1
ATOM 4729 N N . LEU B 1 277 ? 1.961 32.25 21.672 1 98.69 277 LEU B N 1
ATOM 4730 C CA . LEU B 1 277 ? 0.796 33.031 22.031 1 98.69 277 LEU B CA 1
ATOM 4731 C C . LEU B 1 277 ? -0.03 33.406 20.812 1 98.69 277 LEU B C 1
ATOM 4733 O O . LEU B 1 277 ? -1.257 33.281 20.812 1 98.69 277 LEU B O 1
ATOM 4737 N N . GLY B 1 278 ? 0.598 33.906 19.812 1 98.81 278 GLY B N 1
ATOM 4738 C CA . GLY B 1 278 ? -0.102 34.219 18.578 1 98.81 278 GLY B CA 1
ATOM 4739 C C . GLY B 1 278 ? -0.795 33.031 17.969 1 98.81 278 GLY B C 1
ATOM 4740 O O . GLY B 1 278 ? -1.949 33.125 17.531 1 98.81 278 GLY B O 1
ATOM 4741 N N . ALA B 1 279 ? -0.057 31.906 17.891 1 98.81 279 ALA B N 1
ATOM 4742 C CA . ALA B 1 279 ? -0.626 30.672 17.344 1 98.81 279 ALA B CA 1
ATOM 4743 C C . ALA B 1 279 ? -1.778 30.172 18.203 1 98.81 279 ALA B C 1
ATOM 4745 O O . ALA B 1 279 ? -2.746 29.594 17.688 1 98.81 279 ALA B O 1
ATOM 4746 N N . ALA B 1 280 ? -1.658 30.312 19.516 1 98.75 280 ALA B N 1
ATOM 4747 C CA . ALA B 1 280 ? -2.74 29.938 20.422 1 98.75 280 ALA B CA 1
ATOM 4748 C C . ALA B 1 280 ? -4.004 30.734 20.125 1 98.75 280 ALA B C 1
ATOM 4750 O O . ALA B 1 280 ? -5.102 30.172 20.047 1 98.75 280 ALA B O 1
ATOM 4751 N N . VAL B 1 281 ? -3.867 32.031 19.938 1 98.75 281 VAL B N 1
ATOM 4752 C CA . VAL B 1 281 ? -5.008 32.906 19.672 1 98.75 281 VAL B CA 1
ATOM 4753 C C . VAL B 1 281 ? -5.598 32.562 18.297 1 98.75 281 VAL B C 1
ATOM 4755 O O . VAL B 1 281 ? -6.812 32.406 18.172 1 98.75 281 VAL B O 1
ATOM 4758 N N . GLY B 1 282 ? -4.75 32.469 17.328 1 98.69 282 GLY B N 1
ATOM 4759 C CA . GLY B 1 282 ? -5.215 32.125 16.016 1 98.69 282 GLY B CA 1
ATOM 4760 C C . GLY B 1 282 ? -5.906 30.766 15.969 1 98.69 282 GLY B C 1
ATOM 4761 O O . GLY B 1 282 ? -6.973 30.625 15.367 1 98.69 282 GLY B O 1
ATOM 4762 N N . GLY B 1 283 ? -5.262 29.75 16.578 1 98.5 283 GLY B N 1
ATOM 4763 C CA . GLY B 1 283 ? -5.832 28.406 16.641 1 98.5 283 GLY B CA 1
ATOM 4764 C C . GLY B 1 283 ? -7.156 28.344 17.375 1 98.5 283 GLY B C 1
ATOM 4765 O O . GLY B 1 283 ? -8.078 27.656 16.953 1 98.5 283 GLY B O 1
ATOM 4766 N N . GLY B 1 284 ? -7.199 29.031 18.516 1 98.19 284 GLY B N 1
ATOM 4767 C CA . GLY B 1 284 ? -8.453 29.109 19.25 1 98.19 284 GLY B CA 1
ATOM 4768 C C . GLY B 1 284 ? -9.586 29.703 18.438 1 98.19 284 GLY B C 1
ATOM 4769 O O . GLY B 1 284 ? -10.695 29.172 18.422 1 98.19 284 GLY B O 1
ATOM 4770 N N . LEU B 1 285 ? -9.352 30.797 17.797 1 98.25 285 LEU B N 1
ATOM 4771 C CA . LEU B 1 285 ? -10.359 31.438 16.953 1 98.25 285 LEU B CA 1
ATOM 4772 C C . LEU B 1 285 ? -10.773 30.516 15.805 1 98.25 285 LEU B C 1
ATOM 4774 O O . LEU B 1 285 ? -11.961 30.422 15.477 1 98.25 285 LEU B O 1
ATOM 4778 N N . SER B 1 286 ? -9.812 29.828 15.211 1 98.06 286 SER B N 1
ATOM 4779 C CA . SER B 1 286 ? -10.07 28.938 14.086 1 98.06 286 SER B CA 1
ATOM 4780 C C . SER B 1 286 ? -11.047 27.828 14.469 1 98.06 286 SER B C 1
ATOM 4782 O O . SER B 1 286 ? -12.023 27.594 13.766 1 98.06 286 SER B O 1
ATOM 4784 N N . MET B 1 287 ? -10.789 27.203 15.594 1 97.25 287 MET B N 1
ATOM 4785 C CA . MET B 1 287 ? -11.656 26.125 16.047 1 97.25 287 MET B CA 1
ATOM 4786 C C . MET B 1 287 ? -13.039 26.656 16.422 1 97.25 287 MET B C 1
ATOM 4788 O O . MET B 1 287 ? -14.047 25.984 16.188 1 97.25 287 MET B O 1
ATOM 4792 N N . SER B 1 288 ? -13.125 27.844 16.969 1 96.44 288 SER B N 1
ATOM 4793 C CA . SER B 1 288 ? -14.398 28.422 17.391 1 96.44 288 SER B CA 1
ATOM 4794 C C . SER B 1 288 ? -15.25 28.828 16.188 1 96.44 288 SER B C 1
ATOM 4796 O O . SER B 1 288 ? -16.484 28.797 16.25 1 96.44 288 SER B O 1
ATOM 4798 N N . LEU B 1 289 ? -14.609 29.188 15.125 1 96.56 289 LEU B N 1
ATOM 4799 C CA . LEU B 1 289 ? -15.328 29.688 13.961 1 96.56 289 LEU B CA 1
ATOM 4800 C C . LEU B 1 289 ? -15.594 28.562 12.969 1 96.56 289 LEU B C 1
ATOM 480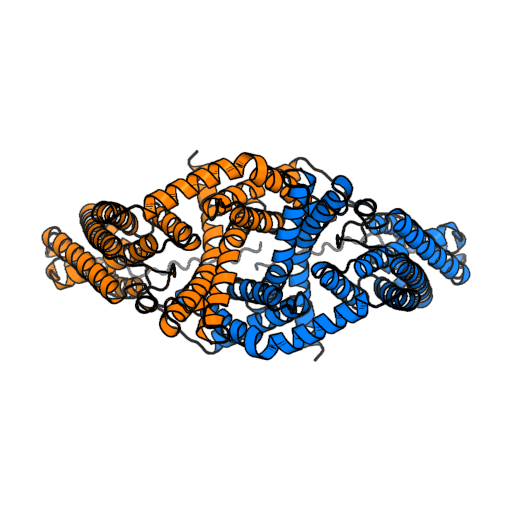2 O O . LEU B 1 289 ? -16.141 28.797 11.891 1 96.56 289 LEU B O 1
ATOM 4806 N N . GLY B 1 290 ? -15.148 27.344 13.234 1 94.31 290 GLY B N 1
ATOM 4807 C CA . GLY B 1 290 ? -15.469 26.172 12.43 1 94.31 290 GLY B CA 1
ATOM 4808 C C . GLY B 1 290 ? -14.578 26.031 11.211 1 94.31 290 GLY B C 1
ATOM 4809 O O . GLY B 1 290 ? -14.961 25.406 10.227 1 94.31 290 GLY B O 1
ATOM 4810 N N . VAL B 1 291 ? -13.43 26.641 11.258 1 96.5 291 VAL B N 1
ATOM 4811 C CA . VAL B 1 291 ? -12.484 26.5 10.148 1 96.5 291 VAL B CA 1
ATOM 4812 C C . VAL B 1 291 ? -11.922 25.078 10.125 1 96.5 291 VAL B C 1
ATOM 4814 O O . VAL B 1 291 ? -11.695 24.484 11.18 1 96.5 291 VAL B O 1
ATOM 4817 N N . GLY B 1 292 ? -11.781 24.516 8.938 1 95.5 292 GLY B N 1
ATOM 4818 C CA . GLY B 1 292 ? -11.242 23.172 8.789 1 95.5 292 GLY B CA 1
ATOM 4819 C C . GLY B 1 292 ? -10.484 22.969 7.488 1 95.5 292 GLY B C 1
ATOM 4820 O O . GLY B 1 292 ? -10.703 23.703 6.52 1 95.5 292 GLY B O 1
ATOM 4821 N N . SER B 1 293 ? -9.547 22.016 7.602 1 95.69 293 SER B N 1
ATOM 4822 C CA . SER B 1 293 ? -8.82 21.656 6.387 1 95.69 293 SER B CA 1
ATOM 4823 C C . SER B 1 293 ? -8.906 20.156 6.113 1 95.69 293 SER B C 1
ATOM 4825 O O . SER B 1 293 ? -8.633 19.344 6.996 1 95.69 293 SER B O 1
ATOM 4827 N N . THR B 1 294 ? -9.234 19.828 4.863 1 91.94 294 THR B N 1
ATOM 4828 C CA . THR B 1 294 ? -9.281 18.422 4.457 1 91.94 294 THR B CA 1
ATOM 4829 C C . THR B 1 294 ? -7.91 17.953 3.977 1 91.94 294 THR B C 1
ATOM 4831 O O . THR B 1 294 ? -7.723 16.766 3.672 1 91.94 294 THR B O 1
ATOM 4834 N N . VAL B 1 295 ? -6.961 18.828 3.904 1 92.56 295 VAL B N 1
ATOM 4835 C CA . VAL B 1 295 ? -5.617 18.531 3.422 1 92.56 295 VAL B CA 1
ATOM 4836 C C . VAL B 1 295 ? -4.598 18.828 4.516 1 92.56 295 VAL B C 1
ATOM 4838 O O . VAL B 1 295 ? -4.723 19.828 5.234 1 92.56 295 VAL B O 1
ATOM 4841 N N . PRO B 1 296 ? -3.641 17.969 4.645 1 92.25 296 PRO B N 1
ATOM 4842 C CA . PRO B 1 296 ? -2.715 18.156 5.766 1 92.25 296 PRO B CA 1
ATOM 4843 C C . PRO B 1 296 ? -1.534 19.047 5.414 1 92.25 296 PRO B C 1
ATOM 4845 O O . PRO B 1 296 ? -0.748 19.422 6.293 1 92.25 296 PRO B O 1
ATOM 4848 N N . HIS B 1 297 ? -1.34 19.406 4.148 1 89.44 297 HIS B N 1
ATOM 4849 C CA . HIS B 1 297 ? -0.181 20.172 3.709 1 89.44 297 HIS B CA 1
ATOM 4850 C C . HIS B 1 297 ? -0.517 21.031 2.492 1 89.44 297 HIS B C 1
ATOM 4852 O O . HIS B 1 297 ? -1.54 20.812 1.838 1 89.44 297 HIS B O 1
ATOM 4858 N N . GLY B 1 298 ? 0.342 22.047 2.283 1 88.69 298 GLY B N 1
ATOM 4859 C CA . GLY B 1 298 ? 0.157 22.828 1.069 1 88.69 298 GLY B CA 1
ATOM 4860 C C . GLY B 1 298 ? 0.311 24.312 1.289 1 88.69 298 GLY B C 1
ATOM 4861 O O . GLY B 1 298 ? 0.502 25.078 0.336 1 88.69 298 GLY B O 1
ATOM 4862 N N . GLY B 1 299 ? 0.273 24.719 2.514 1 91.81 299 GLY B N 1
ATOM 4863 C CA . GLY B 1 299 ? 0.466 26.125 2.824 1 91.81 299 GLY B CA 1
ATOM 4864 C C . GLY B 1 299 ? -0.666 27 2.326 1 91.81 299 GLY B C 1
ATOM 4865 O O . GLY B 1 299 ? -1.834 26.609 2.389 1 91.81 299 GLY B O 1
ATOM 4866 N N . LEU B 1 300 ? -0.329 28.141 1.884 1 93.25 300 LEU B N 1
ATOM 4867 C CA . LEU B 1 300 ? -1.334 29.109 1.447 1 93.25 300 LEU B CA 1
ATOM 4868 C C . LEU B 1 300 ? -2.008 28.641 0.16 1 93.25 300 LEU B C 1
ATOM 4870 O O . LEU B 1 300 ? -3.127 29.062 -0.145 1 93.25 300 LEU B O 1
ATOM 4874 N N . LEU B 1 301 ? -1.423 27.766 -0.562 1 88.31 301 LEU B N 1
ATOM 4875 C CA . LEU B 1 301 ? -1.95 27.281 -1.832 1 88.31 301 LEU B CA 1
ATOM 4876 C C . LEU B 1 301 ? -3.238 26.484 -1.619 1 88.31 301 LEU B C 1
ATOM 4878 O O . LEU B 1 301 ? -4.074 26.406 -2.521 1 88.31 301 LEU B O 1
ATOM 4882 N N . VAL B 1 302 ? -3.449 26 -0.455 1 93.12 302 VAL B N 1
ATOM 4883 C CA . VAL B 1 302 ? -4.605 25.141 -0.251 1 93.12 302 VAL B CA 1
ATOM 4884 C C . VAL B 1 302 ? -5.668 25.875 0.559 1 93.12 302 VAL B C 1
ATOM 4886 O O . VAL B 1 302 ? -6.746 25.328 0.82 1 93.12 302 VAL B O 1
ATOM 4889 N N . VAL B 1 303 ? -5.418 27.094 0.929 1 95.25 303 VAL B N 1
ATOM 4890 C CA . VAL B 1 303 ? -6.332 27.875 1.765 1 95.25 303 VAL B CA 1
ATOM 4891 C C . VAL B 1 303 ? -7.684 28 1.068 1 95.25 303 VAL B C 1
ATOM 4893 O O . VAL B 1 303 ? -8.734 27.828 1.697 1 95.25 303 VAL B O 1
ATOM 4896 N N . PRO B 1 304 ? -7.684 28.234 -0.242 1 94 304 PRO B N 1
ATOM 4897 C CA . PRO B 1 304 ? -8.984 28.344 -0.907 1 94 304 PRO B CA 1
ATOM 4898 C C . PRO B 1 304 ? -9.797 27.047 -0.837 1 94 304 PRO B C 1
ATOM 4900 O O . PRO B 1 304 ? -11.016 27.078 -1.043 1 94 304 PRO B O 1
ATOM 4903 N N . LEU B 1 305 ? -9.188 26 -0.548 1 92.88 305 LEU B N 1
ATOM 4904 C CA . LEU B 1 305 ? -9.852 24.703 -0.53 1 92.88 305 LEU B CA 1
ATOM 4905 C C . LEU B 1 305 ? -10.352 24.359 0.872 1 92.88 305 LEU B C 1
ATOM 4907 O O . LEU B 1 305 ? -11.039 23.359 1.067 1 92.88 305 LEU B O 1
ATOM 4911 N N . MET B 1 306 ? -10.094 25.203 1.844 1 95.31 306 MET B N 1
ATOM 4912 C CA . MET B 1 306 ? -10.43 24.938 3.236 1 95.31 306 MET B CA 1
ATOM 4913 C C . MET B 1 306 ? -11.906 25.219 3.506 1 95.31 306 MET B C 1
ATOM 4915 O O . MET B 1 306 ? -12.562 25.891 2.703 1 95.31 306 MET B O 1
ATOM 4919 N N . ILE B 1 307 ? -12.344 24.609 4.566 1 93.56 307 ILE B N 1
ATOM 4920 C CA . ILE B 1 307 ? -13.656 24.969 5.094 1 93.56 307 ILE B CA 1
ATOM 4921 C C . ILE B 1 307 ? -13.586 26.359 5.711 1 93.56 307 ILE B C 1
ATOM 4923 O O . ILE B 1 307 ? -12.852 26.594 6.672 1 93.56 307 ILE B O 1
ATOM 4927 N N . HIS B 1 308 ? -14.266 27.328 5.207 1 95.69 308 HIS B N 1
ATOM 4928 C CA . HIS B 1 308 ? -14.297 28.734 5.613 1 95.69 308 HIS B CA 1
ATOM 4929 C C . HIS B 1 308 ? -12.93 29.391 5.422 1 95.69 308 HIS B C 1
ATOM 4931 O O . HIS B 1 308 ? -12.312 29.828 6.391 1 95.69 308 HIS B O 1
ATOM 4937 N N . PRO B 1 309 ? -12.484 29.516 4.156 1 96.62 309 PRO B N 1
ATOM 4938 C CA . PRO B 1 309 ? -11.141 30.016 3.855 1 96.62 309 PRO B CA 1
ATOM 4939 C C . PRO B 1 309 ? -10.922 31.453 4.32 1 96.62 309 PRO B C 1
ATOM 4941 O O . PRO B 1 309 ? -9.82 31.812 4.73 1 96.62 309 PRO B O 1
ATOM 4944 N N . LEU B 1 310 ? -11.914 32.25 4.289 1 97.81 310 LEU B N 1
ATOM 4945 C CA . LEU B 1 310 ? -11.773 33.656 4.703 1 97.81 310 LEU B CA 1
ATOM 4946 C C . LEU B 1 310 ? -11.562 33.75 6.211 1 97.81 310 LEU B C 1
ATOM 4948 O O . LEU B 1 310 ? -10.766 34.562 6.676 1 97.81 310 LEU B O 1
ATOM 4952 N N . TYR B 1 311 ? -12.32 32.906 6.926 1 98.12 311 TYR B N 1
ATOM 4953 C CA . TYR B 1 311 ? -12.109 32.875 8.367 1 98.12 311 TYR B CA 1
ATOM 4954 C C . TYR B 1 311 ? -10.703 32.375 8.703 1 98.12 311 TYR B C 1
ATOM 4956 O O . TYR B 1 311 ? -10.102 32.812 9.68 1 98.12 311 TYR B O 1
ATOM 4964 N N . PHE B 1 312 ? -10.273 31.453 7.918 1 98.19 312 PHE B N 1
ATOM 4965 C CA . PHE B 1 312 ? -8.906 31 8.125 1 98.19 312 PHE B CA 1
ATOM 4966 C C . PHE B 1 312 ? -7.918 32.156 8.008 1 98.19 312 PHE B C 1
ATOM 4968 O O . PHE B 1 312 ? -7.047 32.312 8.867 1 98.19 312 PHE B O 1
ATOM 4975 N N . LEU B 1 313 ? -8.031 32.906 6.918 1 98.44 313 LEU B N 1
ATOM 4976 C CA . LEU B 1 313 ? -7.129 34.031 6.676 1 98.44 313 LEU B CA 1
ATOM 4977 C C . LEU B 1 313 ? -7.207 35.062 7.809 1 98.44 313 LEU B C 1
ATOM 4979 O O . LEU B 1 313 ? -6.191 35.625 8.211 1 98.44 313 LEU B O 1
ATOM 4983 N N . MET B 1 314 ? -8.375 35.25 8.258 1 98.69 314 MET B N 1
ATOM 4984 C CA . MET B 1 314 ? -8.555 36.156 9.383 1 98.69 314 MET B CA 1
ATOM 4985 C C . MET B 1 314 ? -7.828 35.625 10.625 1 98.69 314 MET B C 1
ATOM 4987 O O . MET B 1 314 ? -7.121 36.375 11.289 1 98.69 314 MET B O 1
ATOM 4991 N N . CYS B 1 315 ? -8.008 34.375 10.922 1 98.75 315 CYS B N 1
ATOM 4992 C CA . CYS B 1 315 ? -7.371 33.75 12.094 1 98.75 315 CYS B CA 1
ATOM 4993 C C . CYS B 1 315 ? -5.852 33.812 11.953 1 98.75 315 CYS B C 1
ATOM 4995 O O . CYS B 1 315 ? -5.145 34.094 12.922 1 98.75 315 CYS B O 1
ATOM 4997 N N . LEU B 1 316 ? -5.375 33.438 10.766 1 98.69 316 LEU B N 1
ATOM 4998 C CA . LEU B 1 316 ? -3.943 33.5 10.492 1 98.69 316 LEU B CA 1
ATOM 4999 C C . LEU B 1 316 ? -3.418 34.938 10.68 1 98.69 316 LEU B C 1
ATOM 5001 O O . LEU B 1 316 ? -2.355 35.125 11.273 1 98.69 316 LEU B O 1
ATOM 5005 N N . GLY B 1 317 ? -4.145 35.906 10.148 1 98.62 317 GLY B N 1
ATOM 5006 C CA . GLY B 1 317 ? -3.77 37.312 10.289 1 98.62 317 GLY B CA 1
ATOM 5007 C C . GLY B 1 317 ? -3.721 37.75 11.727 1 98.62 317 GLY B C 1
ATOM 5008 O O . GLY B 1 317 ? -2.756 38.406 12.148 1 98.62 317 GLY B O 1
ATOM 5009 N N . ILE B 1 318 ? -4.77 37.438 12.453 1 98.81 318 ILE B N 1
ATOM 5010 C CA . ILE B 1 318 ? -4.848 37.844 13.852 1 98.81 318 ILE B CA 1
ATOM 5011 C C . ILE B 1 318 ? -3.717 37.188 14.648 1 98.81 318 ILE B C 1
ATOM 5013 O O . ILE B 1 318 ? -3.051 37.844 15.445 1 98.81 318 ILE B O 1
ATOM 5017 N N . GLY B 1 319 ? -3.521 35.844 14.492 1 98.81 319 GLY B N 1
ATOM 5018 C CA . GLY B 1 319 ? -2.416 35.188 15.156 1 98.81 319 GLY B CA 1
ATOM 5019 C C . GLY B 1 319 ? -1.067 35.812 14.844 1 98.81 319 GLY B C 1
ATOM 5020 O O . GLY B 1 319 ? -0.238 35.969 15.742 1 98.81 319 GLY B O 1
ATOM 5021 N N . SER B 1 320 ? -0.839 36.094 13.578 1 98.81 320 SER B N 1
ATOM 5022 C CA . SER B 1 320 ? 0.41 36.75 13.164 1 98.81 320 SER B CA 1
ATOM 5023 C C . SER B 1 320 ? 0.567 38.125 13.789 1 98.81 320 SER B C 1
ATOM 5025 O O . SER B 1 320 ? 1.663 38.5 14.219 1 98.81 320 SER B O 1
ATOM 5027 N N . LEU B 1 321 ? -0.504 38.844 13.805 1 98.75 321 LEU B N 1
ATOM 5028 C CA . LEU B 1 321 ? -0.483 40.188 14.391 1 98.75 321 LEU B CA 1
ATOM 5029 C C . LEU B 1 321 ? -0.158 40.125 15.875 1 98.75 321 LEU B C 1
ATOM 5031 O O . LEU B 1 321 ? 0.634 40.938 16.375 1 98.75 321 LEU B O 1
ATOM 5035 N N . VAL B 1 322 ? -0.801 39.25 16.547 1 98.81 322 VAL B N 1
ATOM 5036 C CA . VAL B 1 322 ? -0.542 39.094 17.984 1 98.81 322 VAL B CA 1
ATOM 5037 C C . VAL B 1 322 ? 0.933 38.75 18.203 1 98.81 322 VAL B C 1
ATOM 5039 O O . VAL B 1 322 ? 1.571 39.312 19.094 1 98.81 322 VAL B O 1
ATOM 5042 N N . THR B 1 323 ? 1.45 37.812 17.469 1 98.69 323 THR B N 1
ATOM 5043 C CA . THR B 1 323 ? 2.863 37.469 17.547 1 98.69 323 THR B CA 1
ATOM 5044 C C . THR B 1 323 ? 3.738 38.688 17.281 1 98.69 323 THR B C 1
ATOM 5046 O O . THR B 1 323 ? 4.668 38.969 18.047 1 98.69 323 THR B O 1
ATOM 5049 N N . GLY B 1 324 ? 3.473 39.406 16.203 1 98.44 324 GLY B N 1
ATOM 5050 C CA . GLY B 1 324 ? 4.254 40.562 15.812 1 98.44 324 GLY B CA 1
ATOM 5051 C C . GLY B 1 324 ? 4.25 41.656 16.875 1 98.44 324 GLY B C 1
ATOM 5052 O O . GLY B 1 324 ? 5.297 42.219 17.188 1 98.44 324 GLY B O 1
ATOM 5053 N N . VAL B 1 325 ? 3.088 41.969 17.391 1 98.56 325 VAL B N 1
ATOM 5054 C CA . VAL B 1 325 ? 2.949 43.031 18.391 1 98.56 325 VAL B CA 1
ATOM 5055 C C . VAL B 1 325 ? 3.656 42.594 19.672 1 98.56 325 VAL B C 1
ATOM 5057 O O . VAL B 1 325 ? 4.414 43.406 20.25 1 98.56 325 VAL B O 1
ATOM 5060 N N . THR B 1 326 ? 3.416 41.406 20.125 1 98.44 326 THR B N 1
ATOM 5061 C CA . THR B 1 326 ? 4.012 40.906 21.359 1 98.44 326 THR B CA 1
ATOM 5062 C C . THR B 1 326 ? 5.531 40.906 21.266 1 98.44 326 THR B C 1
ATOM 5064 O O . THR B 1 326 ? 6.227 41.344 22.172 1 98.44 326 THR B O 1
ATOM 5067 N N . LEU B 1 327 ? 6.027 40.344 20.188 1 97.88 327 LEU B N 1
ATOM 5068 C CA . LEU B 1 327 ? 7.473 40.281 20.016 1 97.88 327 LEU B CA 1
ATOM 5069 C C . LEU B 1 327 ? 8.086 41.656 19.891 1 97.88 327 LEU B C 1
ATOM 5071 O O . LEU B 1 327 ? 9.188 41.906 20.375 1 97.88 327 LEU B O 1
ATOM 5075 N N . SER B 1 328 ? 7.434 42.562 19.234 1 97.5 328 SER B N 1
ATOM 5076 C CA . SER B 1 328 ? 7.918 43.938 19.094 1 97.5 328 SER B CA 1
ATOM 5077 C C . SER B 1 328 ? 8.008 44.625 20.438 1 97.5 328 SER B C 1
ATOM 5079 O O . SER B 1 328 ? 8.93 45.438 20.672 1 97.5 328 SER B O 1
ATOM 5081 N N . LEU B 1 329 ? 7.039 44.406 21.219 1 97.31 329 LEU B N 1
ATOM 5082 C CA . LEU B 1 329 ? 7.02 45.031 22.531 1 97.31 329 LEU B CA 1
ATOM 5083 C C . LEU B 1 329 ? 8.078 44.438 23.438 1 97.31 329 LEU B C 1
ATOM 5085 O O . LEU B 1 329 ? 8.68 45.125 24.266 1 97.31 329 LEU B O 1
ATOM 5089 N N . TRP B 1 330 ? 8.383 43.188 23.25 1 96.62 330 TRP B N 1
ATOM 5090 C CA . TRP B 1 330 ? 9.234 42.469 24.188 1 96.62 330 TRP B CA 1
ATOM 5091 C C . TRP B 1 330 ? 10.688 42.5 23.734 1 96.62 330 TRP B C 1
ATOM 5093 O O . TRP B 1 330 ? 11.609 42.438 24.547 1 96.62 330 TRP B O 1
ATOM 5103 N N . LYS B 1 331 ? 10.984 42.469 22.5 1 94 331 LYS B N 1
ATOM 5104 C CA . LYS B 1 331 ? 12.336 42.406 21.953 1 94 331 LYS B CA 1
ATOM 5105 C C . LYS B 1 331 ? 13.086 43.719 22.219 1 94 331 LYS B C 1
ATOM 5107 O O . LYS B 1 331 ? 12.539 44.812 22.016 1 94 331 LYS B O 1
ATOM 5112 N N . PRO B 1 332 ? 14.273 43.656 22.688 1 91.75 332 PRO B N 1
ATOM 5113 C CA . PRO B 1 332 ? 15.047 44.875 22.953 1 91.75 332 PRO B CA 1
ATOM 5114 C C . PRO B 1 332 ? 15.711 45.438 21.719 1 91.75 332 PRO B C 1
ATOM 5116 O O . PRO B 1 332 ? 15.969 44.688 20.75 1 91.75 332 PRO B O 1
ATOM 5119 N N . ALA B 1 333 ? 16.062 46.719 21.781 1 87.88 333 ALA B N 1
ATOM 5120 C CA . ALA B 1 333 ? 16.766 47.406 20.688 1 87.88 333 ALA B CA 1
ATOM 5121 C C . ALA B 1 333 ? 18.219 46.938 20.609 1 87.88 333 ALA B C 1
ATOM 5123 O O . ALA B 1 333 ? 18.828 46.594 21.625 1 87.88 333 ALA B O 1
ATOM 5124 N N . ILE B 1 334 ? 18.703 46.688 19.375 1 80.38 334 ILE B N 1
ATOM 5125 C CA . ILE B 1 334 ? 20.062 46.25 19.172 1 80.38 334 ILE B CA 1
ATOM 5126 C C . ILE B 1 334 ? 21.047 47.344 19.547 1 80.38 334 ILE B C 1
ATOM 5128 O O . ILE B 1 334 ? 20.781 48.531 19.266 1 80.38 334 ILE B O 1
ATOM 5132 N N . LYS B 1 335 ? 22.047 47.125 20.391 1 66.31 335 LYS B N 1
ATOM 5133 C CA . LYS B 1 335 ? 23.094 48.062 20.734 1 66.31 335 LYS B CA 1
ATOM 5134 C C . LYS B 1 335 ? 24.016 48.312 19.531 1 66.31 335 LYS B C 1
ATOM 5136 O O . LYS B 1 335 ? 24.203 47.438 18.688 1 66.31 335 LYS B O 1
ATOM 5141 N N . ALA B 1 336 ? 24.359 49.531 19.125 1 57.16 336 ALA B N 1
ATOM 5142 C CA . ALA B 1 336 ? 25.234 50.062 18.078 1 57.16 336 ALA B CA 1
ATOM 5143 C C . ALA B 1 336 ? 26.406 49.125 17.797 1 57.16 336 ALA B C 1
ATOM 5145 O O . ALA B 1 336 ? 26.812 48.938 16.656 1 57.16 336 ALA B O 1
ATOM 5146 N N . GLU B 1 337 ? 27.141 48.562 18.719 1 50.75 337 GLU B N 1
ATOM 5147 C CA . GLU B 1 337 ? 28.359 47.781 18.547 1 50.75 337 GLU B CA 1
ATOM 5148 C C . GLU B 1 337 ? 28.062 46.406 17.906 1 50.75 337 GLU B C 1
ATOM 5150 O O . GLU B 1 337 ? 28.938 45.812 17.281 1 50.75 337 GLU B O 1
ATOM 5155 N N . GLU B 1 338 ? 27.016 45.844 18.141 1 52.09 338 GLU B N 1
ATOM 5156 C CA . GLU B 1 338 ? 26.656 44.5 17.656 1 52.09 338 GLU B CA 1
ATOM 5157 C C . GLU B 1 338 ? 26.297 44.531 16.172 1 52.09 338 GLU B C 1
ATOM 5159 O O . GLU B 1 338 ? 26.25 43.469 15.523 1 52.09 338 GLU B O 1
ATOM 5164 N N . GLU B 1 339 ? 25.906 45.594 15.68 1 50.06 339 GLU B N 1
ATOM 5165 C CA . GLU B 1 339 ? 25.719 45.719 14.242 1 50.06 339 GLU B CA 1
ATOM 5166 C C . GLU B 1 339 ? 27.031 45.562 13.484 1 50.06 339 GLU B C 1
ATOM 5168 O O . GLU B 1 339 ? 27.047 44.969 12.398 1 50.06 339 GLU B O 1
ATOM 5173 N N . ASN B 1 340 ? 28.188 46.219 13.938 1 47.16 340 ASN B N 1
ATOM 5174 C CA . ASN B 1 340 ? 29.5 46.219 13.312 1 47.16 340 ASN B CA 1
ATOM 5175 C C . ASN B 1 340 ? 30.219 44.875 13.5 1 47.16 340 ASN B C 1
ATOM 5177 O O . ASN B 1 340 ? 31.266 44.656 12.906 1 47.16 340 ASN B O 1
ATOM 5181 N N . MET B 1 341 ? 30.109 44.125 14.547 1 45.5 341 MET B N 1
ATOM 5182 C CA . MET B 1 341 ? 30.859 42.875 14.727 1 45.5 341 MET B CA 1
ATOM 5183 C C . MET B 1 341 ? 30.469 41.875 13.656 1 45.5 341 MET B C 1
ATOM 5185 O O . MET B 1 341 ? 31.25 40.969 13.344 1 45.5 341 MET B O 1
ATOM 5189 N N . VAL B 1 342 ? 29.25 41.781 13.281 1 48.31 342 VAL B N 1
ATOM 5190 C CA . VAL B 1 342 ? 28.891 40.75 12.312 1 48.31 342 VAL B CA 1
ATOM 5191 C C . VAL B 1 342 ? 29.375 41.125 10.922 1 48.31 342 VAL B C 1
ATOM 5193 O O . VAL B 1 342 ? 29.469 40.312 10.023 1 48.31 342 VAL B O 1
ATOM 5196 N N . GLU B 1 343 ? 29.641 42.406 10.68 1 45.28 343 GLU B N 1
ATOM 5197 C CA . GLU B 1 343 ? 30.312 42.781 9.438 1 45.28 343 GLU B CA 1
ATOM 5198 C C . GLU B 1 343 ? 31.766 42.312 9.445 1 45.28 343 GLU B C 1
ATOM 5200 O O . GLU B 1 343 ? 32.312 41.938 8.414 1 45.28 343 GLU B O 1
ATOM 5205 N N . GLU B 1 344 ? 32.531 42.531 10.555 1 44.84 344 GLU B N 1
ATOM 5206 C CA . GLU B 1 344 ? 33.938 42.156 10.617 1 44.84 344 GLU B CA 1
ATOM 5207 C C . GLU B 1 344 ? 34.125 40.656 10.602 1 44.84 344 GLU B C 1
ATOM 5209 O O . GLU B 1 344 ? 35.094 40.125 10.023 1 44.84 344 GLU B O 1
ATOM 5214 N N . GLU B 1 345 ? 33.375 39.875 11.328 1 44.47 345 GLU B N 1
ATOM 5215 C CA . GLU B 1 345 ? 33.531 38.438 11.234 1 44.47 345 GLU B CA 1
ATOM 5216 C C . GLU B 1 345 ? 33.188 37.938 9.836 1 44.47 345 GLU B C 1
ATOM 5218 O O . GLU B 1 345 ? 33.719 36.906 9.406 1 44.47 345 GLU B O 1
ATOM 5223 N N . GLU B 1 346 ? 32.344 38.562 9.125 1 42.94 346 GLU B N 1
ATOM 5224 C CA . GLU B 1 346 ? 32.156 38.188 7.727 1 42.94 346 GLU B CA 1
ATOM 5225 C C . GLU B 1 346 ? 33.375 38.562 6.895 1 42.94 346 GLU B C 1
ATOM 5227 O O . GLU B 1 346 ? 33.688 37.875 5.91 1 42.94 346 GLU B O 1
ATOM 5232 N N . ASN B 1 347 ? 34.094 39.656 7.188 1 42.91 347 ASN B N 1
ATOM 5233 C CA . ASN B 1 347 ? 35.312 39.938 6.445 1 42.91 347 ASN B CA 1
ATOM 5234 C C . ASN B 1 347 ? 36.438 38.969 6.816 1 42.91 347 ASN B C 1
ATOM 5236 O O . ASN B 1 347 ? 37.344 38.719 6.008 1 42.91 347 ASN B O 1
ATOM 5240 N N . ASP B 1 348 ? 36.719 38.656 8.117 1 41.19 348 ASP B N 1
ATOM 5241 C CA . ASP B 1 348 ? 37.812 37.75 8.438 1 41.19 348 ASP B CA 1
ATOM 5242 C C . ASP B 1 348 ? 37.406 36.312 8.117 1 41.19 348 ASP B C 1
ATOM 5244 O O . ASP B 1 348 ? 38.25 35.406 8.219 1 41.19 348 ASP B O 1
ATOM 5248 N N . MET B 1 349 ? 36.25 35.875 8.266 1 37.03 349 MET B N 1
ATOM 5249 C CA . MET B 1 349 ? 35.969 34.5 7.844 1 37.03 349 MET B CA 1
ATOM 5250 C C . MET B 1 349 ? 36.062 34.375 6.328 1 37.03 349 MET B C 1
ATOM 5252 O O . MET B 1 349 ? 35.156 34.812 5.609 1 37.03 349 MET B O 1
ATOM 5256 N N . GLU B 1 350 ? 37.188 34.75 5.773 1 34.62 350 GLU B N 1
ATOM 5257 C CA . GLU B 1 350 ? 37.469 34.156 4.477 1 34.62 350 GLU B CA 1
ATOM 5258 C C . GLU B 1 350 ? 37.062 32.688 4.426 1 34.62 350 GLU B C 1
ATOM 5260 O O . GLU B 1 350 ? 37.375 31.906 5.328 1 34.62 350 GLU B O 1
ATOM 5265 N N . PRO B 1 351 ? 36.031 32.344 3.721 1 33.28 351 PRO B N 1
ATOM 5266 C CA . PRO B 1 351 ? 35.688 30.938 3.586 1 33.28 351 PRO B CA 1
ATOM 5267 C C . PRO B 1 351 ? 36.906 30.047 3.391 1 33.28 351 PRO B C 1
ATOM 5269 O O . PRO B 1 351 ? 37.656 30.219 2.424 1 33.28 351 PRO B O 1
ATOM 5272 N N . GLU B 1 352 ? 37.812 29.922 4.305 1 31.25 352 GLU B N 1
ATOM 5273 C CA . GLU B 1 352 ? 38.625 28.734 4.066 1 31.25 352 GLU B CA 1
ATOM 5274 C C . GLU B 1 352 ? 37.781 27.547 3.646 1 31.25 352 GLU B C 1
ATOM 5276 O O . GLU B 1 352 ? 36.875 27.125 4.391 1 31.25 352 GLU B O 1
ATOM 5281 N N . LEU B 1 353 ? 37.531 27.406 2.338 1 27.98 353 LEU B N 1
ATOM 5282 C CA . LEU B 1 353 ? 37.062 26.219 1.636 1 27.98 353 LEU B CA 1
ATOM 5283 C C . LEU B 1 353 ? 37.719 24.953 2.189 1 27.98 353 LEU B C 1
ATOM 5285 O O . LEU B 1 353 ? 38.906 24.75 2.025 1 27.98 353 LEU B O 1
ATOM 5289 N N . ILE B 1 354 ? 37.594 24.594 3.396 1 27.95 354 ILE B N 1
ATOM 5290 C CA . ILE B 1 354 ? 38 23.234 3.715 1 27.95 354 ILE B CA 1
ATOM 5291 C C . ILE B 1 354 ? 37.531 22.297 2.607 1 27.95 354 ILE B C 1
ATOM 5293 O O . ILE B 1 354 ? 36.344 22.203 2.314 1 27.95 354 ILE B O 1
ATOM 5297 N N . ASP B 1 355 ? 38.375 22.062 1.633 1 28.66 355 ASP B N 1
ATOM 5298 C CA . ASP B 1 355 ? 38.406 20.984 0.647 1 28.66 355 ASP B CA 1
ATOM 5299 C C . ASP B 1 355 ? 38.156 19.625 1.311 1 28.66 355 ASP B C 1
ATOM 5301 O O . ASP B 1 355 ? 39.094 19.062 1.926 1 28.66 355 ASP B O 1
ATOM 5305 N N . ILE B 1 356 ? 37.125 19.453 2.135 1 26 356 ILE B N 1
ATOM 5306 C CA . ILE B 1 356 ? 36.906 18.078 2.531 1 26 356 ILE B CA 1
ATOM 5307 C C . ILE B 1 356 ? 36.812 17.188 1.29 1 26 356 ILE B C 1
ATOM 5309 O O . ILE B 1 356 ? 35.969 17.391 0.434 1 26 356 ILE B O 1
ATOM 5313 N N . GLU B 1 357 ? 37.938 16.703 0.871 1 25.02 357 GLU B N 1
ATOM 5314 C CA . GLU B 1 357 ? 38.125 15.555 -0.028 1 25.02 357 GLU B CA 1
ATOM 5315 C C . GLU B 1 357 ? 37.188 14.406 0.366 1 25.02 357 GLU B C 1
ATOM 5317 O O . GLU B 1 357 ? 37.25 13.914 1.497 1 25.02 357 GLU B O 1
ATOM 5322 N N . PHE B 1 358 ? 36 14.445 -0.02 1 20.44 358 PHE B N 1
ATOM 5323 C CA . PHE B 1 358 ? 35.188 13.234 -0.023 1 20.44 358 PHE B CA 1
ATOM 5324 C C . PHE B 1 358 ? 35.906 12.086 -0.689 1 20.44 358 PHE B C 1
ATOM 5326 O O . PHE B 1 358 ? 36.188 12.133 -1.889 1 20.44 358 PHE B O 1
ATOM 5333 N N . LYS B 1 359 ? 36.875 11.508 -0.055 1 24.81 359 LYS B N 1
ATOM 5334 C CA . LYS B 1 359 ? 37.312 10.164 -0.445 1 24.81 359 LYS B CA 1
ATOM 5335 C C . LYS B 1 359 ? 36.094 9.258 -0.69 1 24.81 359 LYS B C 1
ATOM 5337 O O . LYS B 1 359 ? 35.188 9.172 0.148 1 24.81 359 LYS B O 1
ATOM 5342 N N . ARG B 1 360 ? 35.875 8.922 -1.977 1 24.02 360 ARG B N 1
ATOM 5343 C CA . ARG B 1 360 ? 35.188 7.801 -2.621 1 24.02 360 ARG B CA 1
ATOM 5344 C C . ARG B 1 360 ? 35.5 6.488 -1.914 1 24.02 360 ARG B C 1
ATOM 5346 O O . ARG B 1 360 ? 36.594 5.945 -2.068 1 24.02 360 ARG B O 1
ATOM 5353 N N . GLY B 1 361 ? 35.625 6.422 -0.629 1 19.7 361 GLY B N 1
ATOM 5354 C CA . GLY B 1 361 ? 35.875 5.043 -0.234 1 19.7 361 GLY B CA 1
ATOM 5355 C C . GLY B 1 361 ? 35.031 4.047 -1.01 1 19.7 361 GLY B C 1
ATOM 5356 O O . GLY B 1 361 ? 33.938 4.371 -1.472 1 19.7 361 GLY B O 1
ATOM 5357 N N . ALA B 1 362 ? 35.781 2.904 -1.549 1 20.88 362 ALA B N 1
ATOM 5358 C CA . ALA B 1 362 ? 35.625 1.58 -2.15 1 20.88 362 ALA B CA 1
ATOM 5359 C C . ALA B 1 362 ? 34.594 0.742 -1.391 1 20.88 362 ALA B C 1
ATOM 5361 O O . ALA B 1 362 ? 34.156 -0.305 -1.874 1 20.88 362 ALA B O 1
ATOM 5362 N N . GLN B 1 363 ? 34 1.131 -0.286 1 18.88 363 GLN B N 1
ATOM 5363 C CA . GLN B 1 363 ? 33.188 -0.085 -0.161 1 18.88 363 GLN B CA 1
ATOM 5364 C C . GLN B 1 363 ? 32.094 -0.122 -1.204 1 18.88 363 GLN B C 1
ATOM 5366 O O . GLN B 1 363 ? 31.5 0.913 -1.537 1 18.88 363 GLN B O 1
#

Solvent-accessible surface area (backbone atoms only — not comparable to full-atom values): 33425 Å² total; per-residue (Å²): 114,78,63,56,54,52,51,52,48,51,29,51,50,47,9,48,66,64,26,47,25,30,41,28,24,12,17,47,28,35,30,50,10,36,72,74,38,36,95,58,17,84,74,44,73,88,37,70,29,24,51,30,32,48,51,9,53,58,23,50,67,44,37,33,13,47,25,2,10,37,19,0,18,63,65,44,37,75,53,15,28,43,28,5,29,37,36,4,44,45,16,52,74,65,50,17,35,46,64,33,3,53,53,34,2,52,52,30,10,53,42,40,49,50,46,63,71,71,55,82,66,59,80,87,46,48,76,41,39,59,41,37,51,45,15,32,52,34,32,53,56,49,43,50,41,36,70,73,61,54,30,56,62,44,17,51,51,44,48,50,51,52,50,52,60,68,65,49,53,62,65,56,24,23,53,51,20,18,53,51,1,22,33,21,22,50,50,43,70,34,71,56,13,48,51,45,45,49,54,21,50,39,35,38,76,72,70,43,25,36,54,27,36,20,44,52,32,9,21,25,20,43,24,50,3,52,50,45,14,40,72,75,38,52,74,44,53,50,73,65,50,52,56,40,45,66,54,9,40,62,32,13,45,56,46,35,32,54,46,41,46,73,56,28,71,75,40,46,66,59,44,33,51,21,26,15,50,8,9,13,52,16,7,8,50,27,37,50,72,61,21,21,22,63,36,84,67,53,37,62,79,40,37,83,51,27,42,52,36,66,57,42,51,48,21,39,49,50,10,15,47,46,12,8,52,47,34,43,72,66,56,62,70,61,60,77,69,65,64,58,51,62,56,51,52,57,65,68,52,59,81,73,74,74,75,74,75,75,73,50,64,58,121,111,80,63,55,53,50,51,52,48,52,29,50,51,47,10,48,65,64,24,47,24,30,41,27,25,12,18,47,28,35,30,50,8,36,73,74,37,37,95,58,18,83,74,43,74,89,38,71,29,24,50,29,34,50,52,9,53,59,24,48,66,45,38,32,12,47,26,2,10,38,20,1,20,64,67,43,38,74,53,16,29,42,26,5,29,37,35,5,42,47,15,52,75,66,51,18,35,47,65,32,2,53,54,34,3,53,51,29,11,53,42,40,49,49,45,63,73,71,54,82,65,58,81,87,47,48,76,41,41,58,40,38,50,44,14,32,53,35,32,52,55,48,42,50,40,37,69,73,61,55,30,56,62,44,18,51,52,43,48,50,51,52,50,52,62,68,66,48,53,61,65,56,24,24,53,53,20,19,53,51,1,22,34,21,22,48,50,43,70,34,71,56,13,47,51,46,46,50,53,21,50,40,36,38,78,73,71,42,24,36,57,28,36,20,45,50,34,8,21,25,20,42,25,48,4,52,49,44,14,39,73,76,38,52,74,45,53,52,74,68,50,52,56,40,45,66,55,9,38,61,31,13,46,55,46,34,32,55,44,42,46,73,55,28,71,75,42,47,66,59,43,33,50,20,27,15,48,8,10,14,52,16,7,9,51,27,38,48,70,61,21,21,21,63,38,84,68,54,35,61,78,42,38,82,53,26,45,54,37,67,57,41,52,49,21,40,48,51,10,13,46,46,10,9,53,47,34,44,72,66,54,61,71,60,62,78,68,66,64,57,50,61,55,49,52,56,66,68,54,57,78,73,72,74,76,73,75,75,75,78,64,66,85